Protein 5F2H (pdb70)

InterPro domains:
  IPR003140 Phospholipase/carboxylesterase/thioesterase [PF02230] (196-307)
  IPR029058 Alpha/Beta hydrolase fold [G3DSA:3.40.50.1820] (110-313)
  IPR029058 Alpha/Beta hydrolase fold [SSF53474] (123-305)
  IPR050565 Acyl-protein thioesterase 1-2/Carboxylesterase-like [PTHR10655] (192-296)
  IPR054527 BCE_2095-like, N-terminal domain [PF22316] (6-111)

Sequence (598 aa):
TYIQLLNETLHCYASKGSLEAYTYIEHAKGIVGNEAQIYNFKYALASAAGLEEEAHVKEAIIEKGFWYGNEYLISDDDLKPLHKFEEFHQVQLCKEREELAKKTERADVKYIDSKEKLFIAHGDQENIAIVEPYWKSVLDQDYTLALPQSSQIQFSDGFVWDDIQRGKEELKEHYVKFIENHRGESVIIGGFSAGARVALYTILHKDIDVDGFIFAPWLPEIDEWNELLEVLQDKNIKGYVVCGDQDEDCFECTQQFVQVLKDKNIEHEFKVVPNLKHDYPEDFDELLKEAIKYIEDTYIQLLNETLHCYASKGSLEAYTYIEHAKGIVGNEAQIYNFKYALASAAGLEEEAHVKEAIIEKGFWYGNEYLISDDDLKPLHKFEEFHQVQLCKEREELAKKTERADVKYIDSKKKEKLFIAHGDQENIAIVEPYWKSVLDQDYTLALPQSSQIQFSDGFVWDDIQRGKEELKEHYVKFIENHRGESVIIGGFSAGARVALYTILHKDIDVDGFIFAPWLPEIDEWNELLEVLQDKNIKGYVVCGDQDEDCFECTQQFVQVLKDKNIEHEFKVVPNLKHDYPEDFDELLKEAIKYIEDKS

Nearest PDB structures (foldseek):
  5f2h-assembly1_A  TM=1.003E+00  e=5.454E-55  Bacillus cereus ATCC 10987
  5f2h-assembly1_B  TM=9.636E-01  e=4.750E-53  Bacillus cereus ATCC 10987
  8u2l-assembly1_A  TM=5.659E-01  e=4.913E-05  Arabidopsis thaliana
  4jym-assembly2_B  TM=5.951E-01  e=4.862E-04  Arabidopsis thaliana
  5z9h-assembly1_A  TM=5.562E-01  e=5.469E-04  Arabidopsis thaliana

Organism: Bacillus cereus (strain ATCC 10987 / NRS 248) (NCBI:txid222523)

B-factor: mean 83.62, std 21.15, range [43.3, 179.03]

Solvent-accessible surface area: 29164 Å² total

Foldseek 3Di:
DVVVLVVVLVVCCVVPNLVVSLVSLVPVPPDDDDVLVSLCSNLLSCLQVPVQVVVVSCCSCVVVNDADDLCCLVPVPSCPSNVVDPVSVCSVSRVVVVVVPVVVDDDDDDDDDDFAAEEEEEAFFAACVVCCVLCVLCVVVVYDYDYDFDPADDDVRTHHCPPLVSLLVVVLVVQVVCCVPTVHDAYEYEYAASGVVSVVVNVLVVSHDHLEYEYLYQDPVLVVCLPSCLSLVVVAHEYEYEEEPAAPRRPVVSVVNVVSCVVSVHHYYYYYDYPDYRDADPCSSVVVVVRVVVRVD/DVVVLVVVLVVCCVVPNLVVSLVSLVPVPPDDDDVLVSLCSNLLSCLQVPVQVRVVSCCSCVVVNDADDLCCLVPVPSCPSNVVDPVSVCSVSRVVVVVVVVVVDDDDDDDDDDQDQAAEEEEEAFFAACVVCCVLCVLCVVVVYDYDYDFDPADDDVRTHHCPPLVSLLVVVLVVQCVVCVVRNHDAYEYEYAASGVVSVVVNVLVVSDDHLEYEYLYQDPCLVVCLVSCLSQVVNQHEYEYEEEPAAPRRPVVSVVNVVSCVVSVHHYYYYYDYPDYRDADPCSSVVVVVRVCVRPVVD

CATH classification: 3.40.50.1820

Radius of gyration: 36.09 Å; Cα contacts (8 Å, |Δi|>4): 1045; chains: 2; bounding box: 66×45×121 Å

Structure (mmCIF, N/CA/C/O backbone):
data_5F2H
#
_entry.id   5F2H
#
_cell.length_a   71.067
_cell.length_b   42.176
_cell.length_c   106.032
_cell.angle_alpha   90.00
_cell.angle_beta   92.45
_cell.angle_gamma   90.00
#
_symmetry.space_group_name_H-M   'P 1 21 1'
#
loop_
_entity.id
_entity.type
_entity.pdbx_description
1 polymer 'Uncharacterized protein'
2 non-polymer 2-AMINO-2-HYDROXYMETHYL-PROPANE-1,3-DIOL
3 water water
#
loop_
_atom_site.group_PDB
_atom_site.id
_atom_site.type_symbol
_atom_site.label_atom_id
_atom_site.label_alt_id
_atom_site.label_comp_id
_atom_site.label_asym_id
_atom_site.label_entity_id
_atom_site.label_seq_id
_atom_site.pdbx_PDB_ins_code
_atom_site.Cartn_x
_atom_site.Cartn_y
_atom_site.Cartn_z
_atom_site.occupancy
_atom_site.B_iso_or_equiv
_atom_site.auth_seq_id
_atom_site.auth_comp_id
_atom_site.auth_asym_id
_atom_site.auth_atom_id
_atom_site.pdbx_PDB_model_num
ATOM 9 N N . THR A 1 9 ? 48.393 16.385 85.559 1.00 68.74 6 THR A N 1
ATOM 10 C CA . THR A 1 9 ? 49.146 15.240 85.020 1.00 63.43 6 THR A CA 1
ATOM 11 C C . THR A 1 9 ? 50.111 14.663 86.033 1.00 59.24 6 THR A C 1
ATOM 12 O O . THR A 1 9 ? 50.342 15.227 87.110 1.00 56.73 6 THR A O 1
ATOM 16 N N . TYR A 1 10 ? 50.664 13.516 85.679 1.00 58.08 7 TYR A N 1
ATOM 17 C CA . TYR A 1 10 ? 51.648 12.842 86.516 1.00 59.42 7 TYR A CA 1
ATOM 18 C C . TYR A 1 10 ? 52.824 13.805 86.818 1.00 57.49 7 TYR A C 1
ATOM 19 O O . TYR A 1 10 ? 53.231 13.998 87.968 1.00 55.31 7 TYR A O 1
ATOM 28 N N . ILE A 1 11 ? 53.288 14.493 85.798 1.00 55.29 8 ILE A N 1
ATOM 29 C CA . ILE A 1 11 ? 54.400 15.408 85.979 1.00 60.18 8 ILE A CA 1
ATOM 30 C C . ILE A 1 11 ? 54.049 16.645 86.803 1.00 62.44 8 ILE A C 1
ATOM 31 O O . ILE A 1 11 ? 54.871 17.134 87.597 1.00 61.87 8 ILE A O 1
ATOM 36 N N . GLN A 1 12 ? 52.851 17.173 86.611 1.00 63.75 9 GLN A N 1
ATOM 37 C CA . GLN A 1 12 ? 52.446 18.339 87.386 1.00 64.79 9 GLN A CA 1
ATOM 38 C C . GLN A 1 12 ? 52.405 17.932 88.847 1.00 64.75 9 GLN A C 1
ATOM 39 O O . GLN A 1 12 ? 52.961 18.603 89.708 1.00 68.00 9 GLN A O 1
ATOM 45 N N . LEU A 1 13 ? 51.788 16.797 89.124 1.00 64.10 10 LEU A N 1
ATOM 46 C CA . LEU A 1 13 ? 51.723 16.338 90.486 1.00 63.36 10 LEU A CA 1
ATOM 47 C C . LEU A 1 13 ? 53.115 16.285 91.073 1.00 58.80 10 LEU A C 1
ATOM 48 O O . LEU A 1 13 ? 53.398 16.939 92.066 1.00 55.46 10 LEU A O 1
ATOM 53 N N . LEU A 1 14 ? 53.998 15.536 90.421 1.00 60.23 11 LEU A N 1
ATOM 54 C CA . LEU A 1 14 ? 55.391 15.392 90.911 1.00 57.85 11 LEU A CA 1
ATOM 55 C C . LEU A 1 14 ? 56.128 16.719 91.082 1.00 57.50 11 LEU A C 1
ATOM 56 O O . LEU A 1 14 ? 56.779 16.934 92.118 1.00 55.56 11 LEU A O 1
ATOM 61 N N . ASN A 1 15 ? 55.972 17.633 90.130 1.00 57.38 12 ASN A N 1
ATOM 62 C CA . ASN A 1 15 ? 56.669 18.932 90.255 1.00 61.07 12 ASN A CA 1
ATOM 63 C C . ASN A 1 15 ? 56.149 19.794 91.392 1.00 66.30 12 ASN A C 1
ATOM 64 O O . ASN A 1 15 ? 56.926 20.299 92.197 1.00 71.93 12 ASN A O 1
ATOM 69 N N . GLU A 1 16 ? 54.835 19.941 91.477 1.00 70.34 13 GLU A N 1
ATOM 70 C CA . GLU A 1 16 ? 54.258 20.748 92.521 1.00 72.47 13 GLU A CA 1
ATOM 71 C C . GLU A 1 16 ? 54.525 20.118 93.897 1.00 70.01 13 GLU A C 1
ATOM 72 O O . GLU A 1 16 ? 54.792 20.825 94.876 1.00 71.72 13 GLU A O 1
ATOM 78 N N . THR A 1 17 ? 54.549 18.793 93.973 1.00 63.85 14 THR A N 1
ATOM 79 C CA . THR A 1 17 ? 54.805 18.168 95.251 1.00 61.53 14 THR A CA 1
ATOM 80 C C . THR A 1 17 ? 56.206 18.605 95.692 1.00 64.72 14 THR A C 1
ATOM 81 O O . THR A 1 17 ? 56.368 19.072 96.818 1.00 64.77 14 THR A O 1
ATOM 85 N N . LEU A 1 18 ? 57.215 18.428 94.822 1.00 65.61 15 LEU A N 1
ATOM 86 C CA . LEU A 1 18 ? 58.599 18.848 95.136 1.00 64.11 15 LEU A CA 1
ATOM 87 C C . LEU A 1 18 ? 58.599 20.327 95.513 1.00 66.52 15 LEU A C 1
ATOM 88 O O . LEU A 1 18 ? 59.076 20.695 96.572 1.00 67.77 15 LEU A O 1
ATOM 93 N N . HIS A 1 19 ? 58.046 21.175 94.664 1.00 69.53 16 HIS A N 1
ATOM 94 C CA . HIS A 1 19 ? 57.994 22.594 94.977 1.00 78.70 16 HIS A CA 1
ATOM 95 C C . HIS A 1 19 ? 57.576 22.777 96.429 1.00 81.96 16 HIS A C 1
ATOM 96 O O . HIS A 1 19 ? 58.265 23.426 97.203 1.00 86.18 16 HIS A O 1
ATOM 103 N N . CYS A 1 20 ? 56.464 22.150 96.796 1.00 83.85 17 CYS A N 1
ATOM 104 C CA . CYS A 1 20 ? 55.920 22.236 98.145 1.00 84.65 17 CYS A CA 1
ATOM 105 C C . CYS A 1 20 ? 56.908 21.747 99.230 1.00 84.86 17 CYS A C 1
ATOM 106 O O . CYS A 1 20 ? 56.866 22.209 100.368 1.00 87.58 17 CYS A O 1
ATOM 109 N N . TYR A 1 21 ? 57.789 20.820 98.882 1.00 84.21 18 TYR A N 1
ATOM 110 C CA . TYR A 1 21 ? 58.781 20.305 99.826 1.00 90.61 18 TYR A CA 1
ATOM 111 C C . TYR A 1 21 ? 59.734 21.432 100.187 1.00 93.74 18 TYR A C 1
ATOM 112 O O . TYR A 1 21 ? 60.074 21.622 101.354 1.00 95.00 18 TYR A O 1
ATOM 121 N N . ALA A 1 22 ? 60.174 22.167 99.169 1.00 94.29 19 ALA A N 1
ATOM 122 C CA . ALA A 1 22 ? 61.085 23.290 99.362 1.00 96.08 19 ALA A CA 1
ATOM 123 C C . ALA A 1 22 ? 60.353 24.472 99.990 1.00 96.80 19 ALA A C 1
ATOM 124 O O . ALA A 1 22 ? 60.835 25.057 100.959 1.00 100.73 19 ALA A O 1
ATOM 126 N N . SER A 1 23 ? 59.191 24.813 99.429 1.00 95.64 20 SER A N 1
ATOM 127 C CA . SER A 1 23 ? 58.371 25.929 99.909 1.00 96.03 20 SER A CA 1
ATOM 128 C C . SER A 1 23 ? 57.986 25.732 101.365 1.00 95.57 20 SER A C 1
ATOM 129 O O . SER A 1 23 ? 58.356 26.519 102.223 1.00 94.50 20 SER A O 1
ATOM 132 N N . LYS A 1 24 ? 57.270 24.649 101.631 1.00 98.86 21 LYS A N 1
ATOM 133 C CA . LYS A 1 24 ? 56.817 24.316 102.971 1.00 102.02 21 LYS A CA 1
ATOM 134 C C . LYS A 1 24 ? 57.631 23.111 103.429 1.00 98.15 21 LYS A C 1
ATOM 135 O O . LYS A 1 24 ? 58.637 22.781 102.811 1.00 101.09 21 LYS A O 1
ATOM 141 N N . GLY A 1 25 ? 57.236 22.462 104.515 1.00 95.61 22 GLY A N 1
ATOM 142 C CA . GLY A 1 25 ? 57.996 21.303 104.993 1.00 88.97 22 GLY A CA 1
ATOM 143 C C . GLY A 1 25 ? 57.718 20.001 104.262 1.00 80.85 22 GLY A C 1
ATOM 144 O O . GLY A 1 25 ? 56.990 19.963 103.269 1.00 72.68 22 GLY A O 1
ATOM 145 N N . SER A 1 26 ? 58.337 18.930 104.751 1.00 78.94 23 SER A N 1
ATOM 146 C CA . SER A 1 26 ? 58.134 17.604 104.179 1.00 76.38 23 SER A CA 1
ATOM 147 C C . SER A 1 26 ? 56.720 17.109 104.608 1.00 77.35 23 SER A C 1
ATOM 148 O O . SER A 1 26 ? 56.126 16.244 103.975 1.00 71.30 23 SER A O 1
ATOM 151 N N . LEU A 1 27 ? 56.185 17.686 105.681 1.00 82.35 24 LEU A N 1
ATOM 152 C CA . LEU A 1 27 ? 54.858 17.331 106.174 1.00 85.42 24 LEU A CA 1
ATOM 153 C C . LEU A 1 27 ? 53.772 17.863 105.240 1.00 89.25 24 LEU A C 1
ATOM 154 O O . LEU A 1 27 ? 52.836 17.144 104.869 1.00 89.85 24 LEU A O 1
ATOM 159 N N . GLU A 1 28 ? 53.923 19.122 104.846 1.00 91.44 25 GLU A N 1
ATOM 160 C CA . GLU A 1 28 ? 52.957 19.773 103.973 1.00 92.02 25 GLU A CA 1
ATOM 161 C C . GLU A 1 28 ? 52.967 19.136 102.605 1.00 88.08 25 GLU A C 1
ATOM 162 O O . GLU A 1 28 ? 51.904 18.922 102.003 1.00 87.28 25 GLU A O 1
ATOM 168 N N . ALA A 1 29 ? 54.170 18.822 102.127 1.00 80.34 26 ALA A N 1
ATOM 169 C CA . ALA A 1 29 ? 54.333 18.208 100.818 1.00 75.54 26 ALA A CA 1
ATOM 170 C C . ALA A 1 29 ? 53.686 16.831 100.814 1.00 73.69 26 ALA A C 1
ATOM 171 O O . ALA A 1 29 ? 53.125 16.411 99.806 1.00 73.04 26 ALA A O 1
ATOM 173 N N . TYR A 1 30 ? 53.784 16.128 101.942 1.00 75.86 27 TYR A N 1
ATOM 174 C CA . TYR A 1 30 ? 53.181 14.799 102.092 1.00 73.52 27 TYR A CA 1
ATOM 175 C C . TYR A 1 30 ? 51.679 14.993 102.024 1.00 77.10 27 TYR A C 1
ATOM 176 O O . TYR A 1 30 ? 50.963 14.284 101.309 1.00 79.21 27 TYR A O 1
ATOM 185 N N . THR A 1 31 ? 51.203 15.967 102.787 1.00 77.87 28 THR A N 1
ATOM 186 C CA . THR A 1 31 ? 49.797 16.282 102.791 1.00 78.68 28 THR A CA 1
ATOM 187 C C . THR A 1 31 ? 49.345 16.656 101.378 1.00 78.87 28 THR A C 1
ATOM 188 O O . THR A 1 31 ? 48.245 16.289 100.960 1.00 86.42 28 THR A O 1
ATOM 192 N N . TYR A 1 32 ? 50.189 17.364 100.635 1.00 73.58 29 TYR A N 1
ATOM 193 C CA . TYR A 1 32 ? 49.815 17.769 99.287 1.00 72.40 29 TYR A CA 1
ATOM 194 C C . TYR A 1 32 ? 49.576 16.588 98.360 1.00 70.33 29 TYR A C 1
ATOM 195 O O . TYR A 1 32 ? 48.506 16.465 97.751 1.00 67.98 29 TYR A O 1
ATOM 204 N N . ILE A 1 33 ? 50.588 15.736 98.239 1.00 67.42 30 ILE A N 1
ATOM 205 C CA . ILE A 1 33 ? 50.503 14.586 97.349 1.00 66.32 30 ILE A CA 1
ATOM 206 C C . ILE A 1 33 ? 49.381 13.638 97.746 1.00 67.84 30 ILE A C 1
ATOM 207 O O . ILE A 1 33 ? 48.797 12.995 96.879 1.00 62.68 30 ILE A O 1
ATOM 220 N N . GLU A 1 35 ? 46.345 14.307 98.882 1.00 80.43 32 GLU A N 1
ATOM 221 C CA . GLU A 1 35 ? 45.091 14.747 98.256 1.00 90.11 32 GLU A CA 1
ATOM 222 C C . GLU A 1 35 ? 45.100 14.900 96.725 1.00 87.76 32 GLU A C 1
ATOM 223 O O . GLU A 1 35 ? 44.062 14.748 96.100 1.00 96.10 32 GLU A O 1
ATOM 229 N N . HIS A 1 36 ? 46.241 15.162 96.100 1.00 84.53 33 HIS A N 1
ATOM 230 C CA . HIS A 1 36 ? 46.248 15.322 94.651 1.00 79.70 33 HIS A CA 1
ATOM 231 C C . HIS A 1 36 ? 46.636 14.088 93.852 1.00 76.98 33 HIS A C 1
ATOM 232 O O . HIS A 1 36 ? 46.342 14.020 92.675 1.00 83.47 33 HIS A O 1
ATOM 239 N N . ALA A 1 37 ? 47.226 13.087 94.488 1.00 75.07 34 ALA A N 1
ATOM 240 C CA . ALA A 1 37 ? 47.633 11.876 93.774 1.00 74.71 34 ALA A CA 1
ATOM 241 C C . ALA A 1 37 ? 46.485 11.041 93.274 1.00 74.71 34 ALA A C 1
ATOM 242 O O . ALA A 1 37 ? 46.581 10.417 92.224 1.00 70.91 34 ALA A O 1
ATOM 244 N N . LYS A 1 38 ? 45.404 11.030 94.040 1.00 83.35 35 LYS A N 1
ATOM 245 C CA . LYS A 1 38 ? 44.211 10.242 93.706 1.00 84.99 35 LYS A CA 1
ATOM 246 C C . LYS A 1 38 ? 43.646 10.484 92.316 1.00 79.29 35 LYS A C 1
ATOM 247 O O . LYS A 1 38 ? 43.281 11.600 91.959 1.00 75.44 35 LYS A O 1
ATOM 253 N N . GLY A 1 39 ? 43.675 9.420 91.517 1.00 77.52 36 GLY A N 1
ATOM 254 C CA . GLY A 1 39 ? 43.166 9.444 90.158 1.00 81.30 36 GLY A CA 1
ATOM 255 C C . GLY A 1 39 ? 44.206 9.589 89.077 1.00 83.20 36 GLY A C 1
ATOM 256 O O . GLY A 1 39 ? 43.999 9.153 87.944 1.00 87.12 36 GLY A O 1
ATOM 257 N N . ILE A 1 40 ? 45.335 10.188 89.424 1.00 85.44 37 ILE A N 1
ATOM 258 C CA . ILE A 1 40 ? 46.412 10.412 88.466 1.00 83.29 37 ILE A CA 1
ATOM 259 C C . ILE A 1 40 ? 47.095 9.144 87.981 1.00 81.54 37 ILE A C 1
ATOM 260 O O . ILE A 1 40 ? 47.642 8.359 88.772 1.00 79.16 37 ILE A O 1
ATOM 265 N N . VAL A 1 41 ? 47.059 8.986 86.658 1.00 83.46 38 VAL A N 1
ATOM 266 C CA . VAL A 1 41 ? 47.661 7.853 85.972 1.00 85.64 38 VAL A CA 1
ATOM 267 C C . VAL A 1 41 ? 49.166 8.127 85.841 1.00 89.44 38 VAL A C 1
ATOM 268 O O . VAL A 1 41 ? 49.587 9.287 85.784 1.00 93.70 38 VAL A O 1
ATOM 272 N N . GLY A 1 42 ? 49.976 7.071 85.814 1.00 88.50 39 GLY A N 1
ATOM 273 C CA . GLY A 1 42 ? 51.417 7.219 85.685 1.00 83.09 39 GLY A CA 1
ATOM 274 C C . GLY A 1 42 ? 52.086 6.441 86.787 1.00 83.60 39 GLY A C 1
ATOM 275 O O . GLY A 1 42 ? 51.550 6.299 87.889 1.00 85.67 39 GLY A O 1
ATOM 276 N N . ASN A 1 43 ? 53.278 5.959 86.480 1.00 81.34 40 ASN A N 1
ATOM 277 C CA . ASN A 1 43 ? 54.084 5.159 87.398 1.00 78.87 40 ASN A CA 1
ATOM 278 C C . ASN A 1 43 ? 53.740 5.251 88.906 1.00 76.02 40 ASN A C 1
ATOM 279 O O . ASN A 1 43 ? 54.135 6.186 89.603 1.00 73.14 40 ASN A O 1
ATOM 284 N N . GLU A 1 44 ? 53.009 4.254 89.401 1.00 74.09 41 GLU A N 1
ATOM 285 C CA . GLU A 1 44 ? 52.622 4.225 90.804 1.00 75.35 41 GLU A CA 1
ATOM 286 C C . GLU A 1 44 ? 53.807 4.059 91.725 1.00 67.73 41 GLU A C 1
ATOM 287 O O . GLU A 1 44 ? 53.878 4.678 92.780 1.00 64.66 41 GLU A O 1
ATOM 293 N N . ALA A 1 45 ? 54.739 3.209 91.323 1.00 67.68 42 ALA A N 1
ATOM 294 C CA . ALA A 1 45 ? 55.944 2.963 92.110 1.00 62.31 42 ALA A CA 1
ATOM 295 C C . ALA A 1 45 ? 56.566 4.290 92.511 1.00 53.82 42 ALA A C 1
ATOM 296 O O . ALA A 1 45 ? 56.836 4.532 93.674 1.00 49.51 42 ALA A O 1
ATOM 298 N N . GLN A 1 46 ? 56.729 5.163 91.537 1.00 53.24 43 GLN A N 1
ATOM 299 C CA . GLN A 1 46 ? 57.307 6.489 91.747 1.00 56.43 43 GLN A CA 1
ATOM 300 C C . GLN A 1 46 ? 56.425 7.312 92.681 1.00 59.54 43 GLN A C 1
ATOM 301 O O . GLN A 1 46 ? 56.943 8.085 93.501 1.00 60.90 43 GLN A O 1
ATOM 307 N N . ILE A 1 47 ? 55.103 7.178 92.534 1.00 57.00 44 ILE A N 1
ATOM 308 C CA . ILE A 1 47 ? 54.172 7.889 93.404 1.00 60.09 44 ILE A CA 1
ATOM 309 C C . ILE A 1 47 ? 54.297 7.376 94.848 1.00 60.40 44 ILE A C 1
ATOM 310 O O . ILE A 1 47 ? 54.287 8.172 95.793 1.00 60.15 44 ILE A O 1
ATOM 315 N N . TYR A 1 48 ? 54.390 6.062 95.025 1.00 61.13 45 TYR A N 1
ATOM 316 C CA . TYR A 1 48 ? 54.543 5.514 96.371 1.00 65.47 45 TYR A CA 1
ATOM 317 C C . TYR A 1 48 ? 55.853 5.913 96.998 1.00 63.67 45 TYR A C 1
ATOM 318 O O . TYR A 1 48 ? 55.885 6.216 98.186 1.00 64.21 45 TYR A O 1
ATOM 327 N N . ASN A 1 49 ? 56.931 5.901 96.215 1.00 61.00 46 ASN A N 1
ATOM 328 C CA . ASN A 1 49 ? 58.228 6.297 96.742 1.00 62.06 46 ASN A CA 1
ATOM 329 C C . ASN A 1 49 ? 58.065 7.693 97.320 1.00 61.33 46 ASN A C 1
ATOM 330 O O . ASN A 1 49 ? 58.356 7.914 98.490 1.00 61.08 46 ASN A O 1
ATOM 335 N N . PHE A 1 50 ? 57.554 8.629 96.524 1.00 61.00 47 PHE A N 1
ATOM 336 C CA . PHE A 1 50 ? 57.331 9.981 97.040 1.00 63.27 47 PHE A CA 1
ATOM 337 C C . PHE A 1 50 ? 56.542 9.985 98.344 1.00 66.63 47 PHE A C 1
ATOM 338 O O . PHE A 1 50 ? 56.943 10.653 99.305 1.00 67.72 47 PHE A O 1
ATOM 346 N N . LYS A 1 51 ? 55.442 9.227 98.395 1.00 68.76 48 LYS A N 1
ATOM 347 C CA . LYS A 1 51 ? 54.617 9.201 99.599 1.00 68.43 48 LYS A CA 1
ATOM 348 C C . LYS A 1 51 ? 55.325 8.756 100.854 1.00 68.73 48 LYS A C 1
ATOM 349 O O . LYS A 1 51 ? 55.372 9.504 101.823 1.00 69.38 48 LYS A O 1
ATOM 355 N N . TYR A 1 52 ? 55.904 7.565 100.849 1.00 69.80 49 TYR A N 1
ATOM 356 C CA . TYR A 1 52 ? 56.568 7.100 102.058 1.00 72.47 49 TYR A CA 1
ATOM 357 C C . TYR A 1 52 ? 57.840 7.864 102.390 1.00 70.86 49 TYR A C 1
ATOM 358 O O . TYR A 1 52 ? 58.183 7.999 103.560 1.00 75.92 49 TYR A O 1
ATOM 367 N N . ALA A 1 53 ? 58.546 8.356 101.382 1.00 68.25 50 ALA A N 1
ATOM 368 C CA . ALA A 1 53 ? 59.762 9.123 101.638 1.00 64.10 50 ALA A CA 1
ATOM 369 C C . ALA A 1 53 ? 59.360 10.397 102.380 1.00 62.54 50 ALA A C 1
ATOM 370 O O . ALA A 1 53 ? 59.947 10.755 103.402 1.00 59.37 50 ALA A O 1
ATOM 372 N N . LEU A 1 54 ? 58.327 11.071 101.889 1.00 63.94 51 LEU A N 1
ATOM 373 C CA . LEU A 1 54 ? 57.863 12.291 102.565 1.00 67.95 51 LEU A CA 1
ATOM 374 C C . LEU A 1 54 ? 57.325 11.980 103.976 1.00 68.49 51 LEU A C 1
ATOM 375 O O . LEU A 1 54 ? 57.574 12.744 104.927 1.00 67.93 51 LEU A O 1
ATOM 380 N N . ALA A 1 55 ? 56.643 10.841 104.116 1.00 65.98 52 ALA A N 1
ATOM 381 C CA . ALA A 1 55 ? 56.091 10.433 105.405 1.00 69.48 52 ALA A CA 1
ATOM 382 C C . ALA A 1 55 ? 57.200 10.272 106.408 1.00 68.74 52 ALA A C 1
ATOM 383 O O . ALA A 1 55 ? 57.188 10.900 107.470 1.00 68.78 52 ALA A O 1
ATOM 385 N N . SER A 1 56 ? 58.177 9.447 106.039 1.00 68.20 53 SER A N 1
ATOM 386 C CA . SER A 1 56 ? 59.311 9.182 106.894 1.00 66.59 53 SER A CA 1
ATOM 387 C C . SER A 1 56 ? 60.055 10.460 107.217 1.00 65.53 53 SER A C 1
ATOM 388 O O . SER A 1 56 ? 60.389 10.696 108.369 1.00 64.84 53 SER A O 1
ATOM 391 N N . ALA A 1 57 ? 60.309 11.287 106.205 1.00 65.93 54 ALA A N 1
ATOM 392 C CA . ALA A 1 57 ? 61.040 12.539 106.412 1.00 67.00 54 ALA A CA 1
ATOM 393 C C . ALA A 1 57 ? 60.318 13.395 107.412 1.00 71.46 54 ALA A C 1
ATOM 394 O O . ALA A 1 57 ? 60.920 13.855 108.374 1.00 73.89 54 ALA A O 1
ATOM 396 N N . ALA A 1 58 ? 59.008 13.573 107.207 1.00 76.10 55 ALA A N 1
ATOM 397 C CA . ALA A 1 58 ? 58.173 14.393 108.100 1.00 76.54 55 ALA A CA 1
ATOM 398 C C . ALA A 1 58 ? 58.122 13.903 109.545 1.00 76.83 55 ALA A C 1
ATOM 399 O O . ALA A 1 58 ? 57.896 14.691 110.450 1.00 81.60 55 ALA A O 1
ATOM 401 N N . GLY A 1 59 ? 58.316 12.609 109.761 1.00 76.11 56 GLY A N 1
ATOM 402 C CA . GLY A 1 59 ? 58.287 12.044 111.103 1.00 77.73 56 GLY A CA 1
ATOM 403 C C . GLY A 1 59 ? 57.118 11.099 111.305 1.00 81.53 56 GLY A C 1
ATOM 404 O O . GLY A 1 59 ? 56.887 10.619 112.419 1.00 83.80 56 GLY A O 1
ATOM 405 N N . LEU A 1 60 ? 56.380 10.832 110.230 1.00 81.20 57 LEU A N 1
ATOM 406 C CA . LEU A 1 60 ? 55.232 9.932 110.267 1.00 82.71 57 LEU A CA 1
ATOM 407 C C . LEU A 1 60 ? 55.761 8.579 109.876 1.00 80.20 57 LEU A C 1
ATOM 408 O O . LEU A 1 60 ? 55.458 8.053 108.809 1.00 78.61 57 LEU A O 1
ATOM 413 N N . GLU A 1 61 ? 56.528 8.016 110.789 1.00 82.30 58 GLU A N 1
ATOM 414 C CA . GLU A 1 61 ? 57.169 6.731 110.612 1.00 85.21 58 GLU A CA 1
ATOM 415 C C . GLU A 1 61 ? 56.193 5.588 110.367 1.00 84.71 58 GLU A C 1
ATOM 416 O O . GLU A 1 61 ? 56.381 4.782 109.455 1.00 81.80 58 GLU A O 1
ATOM 422 N N . GLU A 1 62 ? 55.142 5.531 111.176 1.00 85.07 59 GLU A N 1
ATOM 423 C CA . GLU A 1 62 ? 54.145 4.477 111.061 1.00 85.83 59 GLU A CA 1
ATOM 424 C C . GLU A 1 62 ? 53.405 4.540 109.726 1.00 81.92 59 GLU A C 1
ATOM 425 O O . GLU A 1 62 ? 53.248 3.525 109.039 1.00 76.93 59 GLU A O 1
ATOM 431 N N . GLU A 1 63 ? 52.983 5.737 109.337 1.00 82.49 60 GLU A N 1
ATOM 432 C CA . GLU A 1 63 ? 52.290 5.901 108.066 1.00 84.00 60 GLU A CA 1
ATOM 433 C C . GLU A 1 63 ? 53.228 5.383 106.976 1.00 77.38 60 GLU A C 1
ATOM 434 O O . GLU A 1 63 ? 52.845 4.513 106.207 1.00 75.97 60 GLU A O 1
ATOM 440 N N . ALA A 1 64 ? 54.467 5.877 106.956 1.00 74.41 61 ALA A N 1
ATOM 441 C CA . ALA A 1 64 ? 55.483 5.449 105.970 1.00 70.84 61 ALA A CA 1
ATOM 442 C C . ALA A 1 64 ? 55.590 3.924 105.849 1.00 70.07 61 ALA A C 1
ATOM 443 O O . ALA A 1 64 ? 55.613 3.399 104.746 1.00 69.37 61 ALA A O 1
ATOM 453 N N . HIS A 1 66 ? 53.390 1.434 106.352 1.00 77.93 63 HIS A N 1
ATOM 454 C CA . HIS A 1 66 ? 52.298 0.814 105.584 1.00 78.49 63 HIS A CA 1
ATOM 455 C C . HIS A 1 66 ? 52.335 1.220 104.115 1.00 77.05 63 HIS A C 1
ATOM 456 O O . HIS A 1 66 ? 51.858 0.496 103.238 1.00 75.72 63 HIS A O 1
ATOM 463 N N . VAL A 1 67 ? 52.797 2.436 103.867 1.00 77.29 64 VAL A N 1
ATOM 464 C CA . VAL A 1 67 ? 52.864 2.949 102.514 1.00 75.75 64 VAL A CA 1
ATOM 465 C C . VAL A 1 67 ? 53.844 2.064 101.806 1.00 72.74 64 VAL A C 1
ATOM 466 O O . VAL A 1 67 ? 53.536 1.493 100.764 1.00 71.20 64 VAL A O 1
ATOM 478 N N . LYS A 1 69 ? 54.969 -0.953 102.789 1.00 69.05 66 LYS A N 1
ATOM 479 C CA . LYS A 1 69 ? 54.402 -2.315 102.695 1.00 72.55 66 LYS A CA 1
ATOM 480 C C . LYS A 1 69 ? 53.497 -2.495 101.505 1.00 74.09 66 LYS A C 1
ATOM 481 O O . LYS A 1 69 ? 53.654 -3.431 100.735 1.00 75.37 66 LYS A O 1
ATOM 487 N N . GLU A 1 70 ? 52.531 -1.607 101.359 1.00 77.22 67 GLU A N 1
ATOM 488 C CA . GLU A 1 70 ? 51.616 -1.714 100.248 1.00 84.67 67 GLU A CA 1
ATOM 489 C C . GLU A 1 70 ? 52.386 -1.808 98.931 1.00 80.93 67 GLU A C 1
ATOM 490 O O . GLU A 1 70 ? 52.344 -2.837 98.245 1.00 77.68 67 GLU A O 1
ATOM 496 N N . ALA A 1 71 ? 53.120 -0.741 98.619 1.00 78.23 68 ALA A N 1
ATOM 497 C CA . ALA A 1 71 ? 53.937 -0.645 97.407 1.00 75.92 68 ALA A CA 1
ATOM 498 C C . ALA A 1 71 ? 54.742 -1.896 97.091 1.00 73.82 68 ALA A C 1
ATOM 499 O O . ALA A 1 71 ? 54.664 -2.448 95.992 1.00 70.60 68 ALA A O 1
ATOM 501 N N . ILE A 1 72 ? 55.507 -2.342 98.077 1.00 71.51 69 ILE A N 1
ATOM 502 C CA . ILE A 1 72 ? 56.364 -3.500 97.911 1.00 75.31 69 ILE A CA 1
ATOM 503 C C . ILE A 1 72 ? 55.680 -4.845 98.118 1.00 77.36 69 ILE A C 1
ATOM 504 O O . ILE A 1 72 ? 55.891 -5.764 97.340 1.00 78.69 69 ILE A O 1
ATOM 509 N N . ILE A 1 73 ? 54.884 -4.971 99.165 1.00 78.94 70 ILE A N 1
ATOM 510 C CA . ILE A 1 73 ? 54.212 -6.232 99.431 1.00 84.72 70 ILE A CA 1
ATOM 511 C C . ILE A 1 73 ? 53.028 -6.449 98.509 1.00 85.30 70 ILE A C 1
ATOM 512 O O . ILE A 1 73 ? 53.083 -7.264 97.594 1.00 82.70 70 ILE A O 1
ATOM 517 N N . GLU A 1 74 ? 51.992 -5.644 98.720 1.00 86.74 71 GLU A N 1
ATOM 518 C CA . GLU A 1 74 ? 50.746 -5.733 97.965 1.00 85.66 71 GLU A CA 1
ATOM 519 C C . GLU A 1 74 ? 50.879 -5.493 96.459 1.00 83.90 71 GLU A C 1
ATOM 520 O O . GLU A 1 74 ? 50.381 -6.283 95.662 1.00 81.59 71 GLU A O 1
ATOM 526 N N . LYS A 1 75 ? 51.563 -4.425 96.055 1.00 84.32 72 LYS A N 1
ATOM 527 C CA . LYS A 1 75 ? 51.721 -4.148 94.623 1.00 81.62 72 LYS A CA 1
ATOM 528 C C . LYS A 1 75 ? 52.968 -4.733 93.967 1.00 75.93 72 LYS A C 1
ATOM 529 O O . LYS A 1 75 ? 53.106 -4.693 92.744 1.00 71.61 72 LYS A O 1
ATOM 535 N N . GLY A 1 76 ? 53.853 -5.300 94.775 1.00 74.58 73 GLY A N 1
ATOM 536 C CA . GLY A 1 76 ? 55.060 -5.928 94.262 1.00 75.87 73 GLY A CA 1
ATOM 537 C C . GLY A 1 76 ? 56.110 -5.089 93.551 1.00 74.09 73 GLY A C 1
ATOM 538 O O . GLY A 1 76 ? 56.815 -5.608 92.687 1.00 74.42 73 GLY A O 1
ATOM 539 N N . PHE A 1 77 ? 56.250 -3.810 93.892 1.00 73.02 74 PHE A N 1
ATOM 540 C CA . PHE A 1 77 ? 57.260 -2.992 93.219 1.00 71.93 74 PHE A CA 1
ATOM 541 C C . PHE A 1 77 ? 58.570 -3.126 93.975 1.00 69.42 74 PHE A C 1
ATOM 542 O O . PHE A 1 77 ? 58.601 -3.708 95.050 1.00 72.04 74 PHE A O 1
ATOM 550 N N . TRP A 1 78 ? 59.644 -2.570 93.425 1.00 66.09 75 TRP A N 1
ATOM 551 C CA . TRP A 1 78 ? 60.951 -2.608 94.090 1.00 65.88 75 TRP A CA 1
ATOM 552 C C . TRP A 1 78 ? 61.699 -1.310 93.792 1.00 65.73 75 TRP A C 1
ATOM 553 O O . TRP A 1 78 ? 61.429 -0.646 92.791 1.00 63.43 75 TRP A O 1
ATOM 564 N N . TYR A 1 79 ? 62.666 -0.981 94.645 1.00 66.79 76 TYR A N 1
ATOM 565 C CA . TYR A 1 79 ? 63.482 0.222 94.488 1.00 65.48 76 TYR A CA 1
ATOM 566 C C . TYR A 1 79 ? 64.965 -0.106 94.701 1.00 67.84 76 TYR A C 1
ATOM 567 O O . TYR A 1 79 ? 65.300 -1.138 95.279 1.00 72.68 76 TYR A O 1
ATOM 576 N N . GLY A 1 80 ? 65.841 0.782 94.230 1.00 67.73 77 GLY A N 1
ATOM 577 C CA . GLY A 1 80 ? 67.294 0.609 94.350 1.00 66.44 77 GLY A CA 1
ATOM 578 C C . GLY A 1 80 ? 67.777 0.273 95.750 1.00 67.04 77 GLY A C 1
ATOM 579 O O . GLY A 1 80 ? 67.336 0.858 96.742 1.00 63.09 77 GLY A O 1
ATOM 580 N N . ASN A 1 81 ? 68.718 -0.659 95.829 1.00 67.96 78 ASN A N 1
ATOM 581 C CA . ASN A 1 81 ? 69.244 -1.074 97.105 1.00 67.22 78 ASN A CA 1
ATOM 582 C C . ASN A 1 81 ? 69.982 0.077 97.734 1.00 67.30 78 ASN A C 1
ATOM 583 O O . ASN A 1 81 ? 69.745 0.400 98.895 1.00 68.67 78 ASN A O 1
ATOM 588 N N . GLU A 1 82 ? 70.878 0.694 96.964 1.00 67.76 79 GLU A N 1
ATOM 589 C CA . GLU A 1 82 ? 71.669 1.808 97.475 1.00 71.67 79 GLU A CA 1
ATOM 590 C C . GLU A 1 82 ? 70.741 2.913 97.970 1.00 69.53 79 GLU A C 1
ATOM 591 O O . GLU A 1 82 ? 70.905 3.427 99.077 1.00 71.08 79 GLU A O 1
ATOM 597 N N . TYR A 1 83 ? 69.771 3.293 97.154 1.00 63.17 80 TYR A N 1
ATOM 598 C CA . TYR A 1 83 ? 68.832 4.292 97.593 1.00 61.74 80 TYR A CA 1
ATOM 599 C C . TYR A 1 83 ? 68.221 3.880 98.923 1.00 62.95 80 TYR A C 1
ATOM 600 O O . TYR A 1 83 ? 68.301 4.618 99.916 1.00 60.28 80 TYR A O 1
ATOM 609 N N . LEU A 1 84 ? 67.613 2.693 98.940 1.00 63.09 81 LEU A N 1
ATOM 610 C CA . LEU A 1 84 ? 66.990 2.187 100.151 1.00 66.05 81 LEU A CA 1
ATOM 611 C C . LEU A 1 84 ? 67.845 2.296 101.400 1.00 70.19 81 LEU A C 1
ATOM 612 O O . LEU A 1 84 ? 67.412 2.912 102.391 1.00 73.00 81 LEU A O 1
ATOM 617 N N . ILE A 1 85 ? 69.055 1.738 101.357 1.00 70.40 82 ILE A N 1
ATOM 618 C CA . ILE A 1 85 ? 69.915 1.790 102.537 1.00 73.17 82 ILE A CA 1
ATOM 619 C C . ILE A 1 85 ? 70.726 3.076 102.687 1.00 75.04 82 ILE A C 1
ATOM 620 O O . ILE A 1 85 ? 71.538 3.167 103.598 1.00 77.15 82 ILE A O 1
ATOM 625 N N . SER A 1 86 ? 70.509 4.077 101.832 1.00 77.60 83 SER A N 1
ATOM 626 C CA . SER A 1 86 ? 71.267 5.337 101.944 1.00 81.27 83 SER A CA 1
ATOM 627 C C . SER A 1 86 ? 70.465 6.630 101.924 1.00 78.31 83 SER A C 1
ATOM 628 O O . SER A 1 86 ? 71.017 7.670 102.261 1.00 70.85 83 SER A O 1
ATOM 631 N N . ASP A 1 87 ? 69.194 6.592 101.522 1.00 77.76 84 ASP A N 1
ATOM 632 C CA . ASP A 1 87 ? 68.427 7.827 101.486 1.00 77.92 84 ASP A CA 1
ATOM 633 C C . ASP A 1 87 ? 68.273 8.257 102.939 1.00 79.79 84 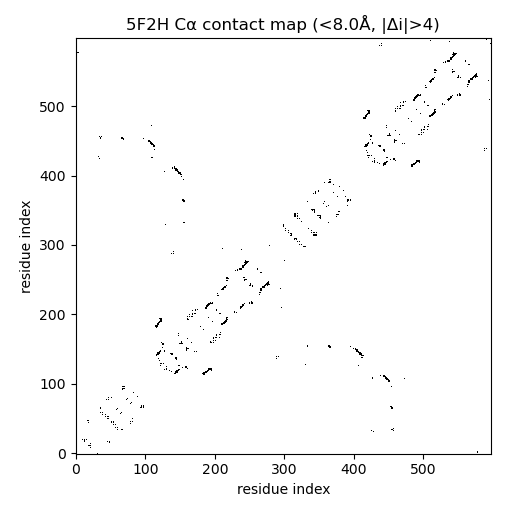ASP A C 1
ATOM 634 O O . ASP A 1 87 ? 67.891 7.458 103.785 1.00 84.88 84 ASP A O 1
ATOM 639 N N . ASP A 1 88 ? 68.628 9.502 103.225 1.00 78.68 85 ASP A N 1
ATOM 640 C CA . ASP A 1 88 ? 68.542 10.045 104.570 1.00 78.65 85 ASP A CA 1
ATOM 641 C C . ASP A 1 88 ? 67.106 10.104 105.070 1.00 81.57 85 ASP A C 1
ATOM 642 O O . ASP A 1 88 ? 66.835 9.780 106.224 1.00 82.09 85 ASP A O 1
ATOM 647 N N . ASP A 1 89 ? 66.180 10.482 104.195 1.00 81.97 86 ASP A N 1
ATOM 648 C CA . ASP A 1 89 ? 64.772 10.580 104.577 1.00 87.78 86 ASP A CA 1
ATOM 649 C C . ASP A 1 89 ? 64.177 9.271 105.102 1.00 90.47 86 ASP A C 1
ATOM 650 O O . ASP A 1 89 ? 63.154 9.286 105.798 1.00 88.56 86 ASP A O 1
ATOM 655 N N . LEU A 1 90 ? 64.834 8.156 104.796 1.00 89.43 87 LEU A N 1
ATOM 656 C CA . LEU A 1 90 ? 64.376 6.838 105.222 1.00 90.35 87 LEU A CA 1
ATOM 657 C C . LEU A 1 90 ? 65.063 6.291 106.471 1.00 94.89 87 LEU A C 1
ATOM 658 O O . LEU A 1 90 ? 64.683 5.231 106.968 1.00 104.06 87 LEU A O 1
ATOM 663 N N . LYS A 1 91 ? 66.056 6.997 106.997 1.00 95.52 88 LYS A N 1
ATOM 664 C CA . LYS A 1 91 ? 66.778 6.499 108.173 1.00 96.94 88 LYS A CA 1
ATOM 665 C C . LYS A 1 91 ? 65.864 6.121 109.358 1.00 91.22 88 LYS A C 1
ATOM 666 O O . LYS A 1 91 ? 66.050 5.072 109.978 1.00 87.49 88 LYS A O 1
ATOM 672 N N . PRO A 1 92 ? 64.849 6.955 109.653 1.00 88.28 89 PRO A N 1
ATOM 673 C CA . PRO A 1 92 ? 63.931 6.662 110.766 1.00 86.45 89 PRO A CA 1
ATOM 674 C C . PRO A 1 92 ? 63.232 5.307 110.698 1.00 80.55 89 PRO A C 1
ATOM 675 O O . PRO A 1 92 ? 62.580 4.913 111.666 1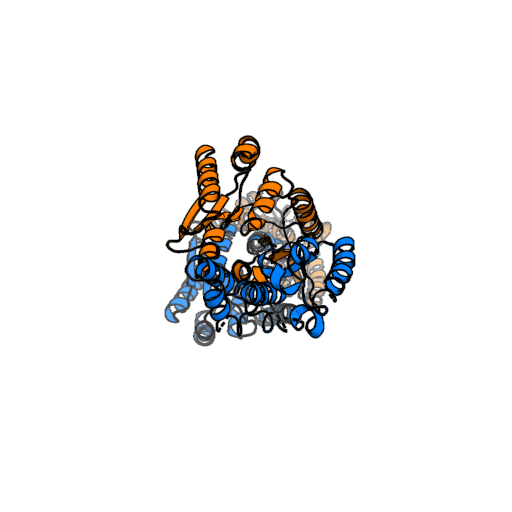.00 85.90 89 PRO A O 1
ATOM 679 N N . LEU A 1 93 ? 63.320 4.641 109.551 1.00 74.89 90 LEU A N 1
ATOM 680 C CA . LEU A 1 93 ? 62.687 3.349 109.334 1.00 76.20 90 LEU A CA 1
ATOM 681 C C . LEU A 1 93 ? 63.573 2.143 109.663 1.00 79.89 90 LEU A C 1
ATOM 682 O O . LEU A 1 93 ? 63.052 1.053 109.898 1.00 82.01 90 LEU A O 1
ATOM 687 N N . HIS A 1 94 ? 64.894 2.338 109.743 1.00 84.70 91 HIS A N 1
ATOM 688 C CA . HIS A 1 94 ? 65.814 1.220 110.046 1.00 86.17 91 HIS A CA 1
ATOM 689 C C . HIS A 1 94 ? 65.519 0.506 111.358 1.00 88.01 91 HIS A C 1
ATOM 690 O O . HIS A 1 94 ? 65.905 -0.642 111.539 1.00 83.65 91 HIS A O 1
ATOM 697 N N . LYS A 1 95 ? 64.847 1.189 112.277 1.00 93.98 92 LYS A N 1
ATOM 698 C CA . LYS A 1 95 ? 64.497 0.575 113.547 1.00 99.33 92 LYS A CA 1
ATOM 699 C C . LYS A 1 95 ? 63.611 -0.637 113.292 1.00 102.79 92 LYS A C 1
ATOM 700 O O . LYS A 1 95 ? 63.803 -1.696 113.888 1.00 108.54 92 LYS A O 1
ATOM 706 N N . PHE A 1 96 ? 62.664 -0.476 112.372 1.00 99.90 93 PHE A N 1
ATOM 707 C CA . PHE A 1 96 ? 61.697 -1.525 112.063 1.00 100.41 93 PHE A CA 1
ATOM 708 C C . PHE A 1 96 ? 62.254 -2.750 111.352 1.00 100.78 93 PHE A C 1
ATOM 709 O O . PHE A 1 96 ? 63.075 -2.639 110.435 1.00 102.80 93 PHE A O 1
ATOM 717 N N . GLU A 1 97 ? 61.800 -3.922 111.792 1.00 100.24 94 GLU A N 1
ATOM 718 C CA . GLU A 1 97 ? 62.229 -5.176 111.187 1.00 101.37 94 GLU A CA 1
ATOM 719 C C . GLU A 1 97 ? 61.516 -5.325 109.845 1.00 99.85 94 GLU A C 1
ATOM 720 O O . GLU A 1 97 ? 62.089 -5.840 108.882 1.00 97.83 94 GLU A O 1
ATOM 726 N N . GLU A 1 98 ? 60.275 -4.843 109.764 1.00 100.36 95 GLU A N 1
ATOM 727 C CA . GLU A 1 98 ? 59.537 -4.929 108.505 1.00 97.76 95 GLU A CA 1
ATOM 728 C C . GLU A 1 98 ? 60.310 -4.204 107.432 1.00 92.17 95 GLU A C 1
ATOM 729 O O . GLU A 1 98 ? 60.246 -4.569 106.267 1.00 89.26 95 GLU A O 1
ATOM 735 N N . PHE A 1 99 ? 61.061 -3.181 107.838 1.00 91.43 96 PHE A N 1
ATOM 736 C CA . PHE A 1 99 ? 61.870 -2.411 106.900 1.00 86.06 96 PHE A CA 1
ATOM 737 C C . PHE A 1 99 ? 62.959 -3.276 106.289 1.00 82.53 96 PHE A C 1
ATOM 738 O O . PHE A 1 99 ? 63.172 -3.218 105.089 1.00 80.48 96 PHE A O 1
ATOM 746 N N . HIS A 1 100 ? 63.636 -4.084 107.101 1.00 82.60 97 HIS A N 1
ATOM 747 C CA . HIS A 1 100 ? 64.684 -4.949 106.570 1.00 83.03 97 HIS A CA 1
ATOM 748 C C . HIS A 1 100 ? 64.072 -5.967 105.618 1.00 84.29 97 HIS A C 1
ATOM 749 O O . HIS A 1 100 ? 64.694 -6.350 104.624 1.00 83.78 97 HIS A O 1
ATOM 756 N N . GLN A 1 101 ? 62.838 -6.378 105.901 1.00 87.32 98 GLN A N 1
ATOM 757 C CA . GLN A 1 101 ? 62.119 -7.322 105.038 1.00 90.66 98 GLN A CA 1
ATOM 758 C C . GLN A 1 101 ? 61.916 -6.744 103.635 1.00 87.23 98 GLN A C 1
ATOM 759 O O . GLN A 1 101 ? 62.032 -7.444 102.627 1.00 87.01 98 GLN A O 1
ATOM 773 N N . VAL A 1 103 ? 63.653 -4.211 102.296 1.00 73.30 100 VAL A N 1
ATOM 774 C CA . VAL A 1 103 ? 64.992 -4.069 101.718 1.00 72.21 100 VAL A CA 1
ATOM 775 C C . VAL A 1 103 ? 65.401 -5.345 101.003 1.00 71.90 100 VAL A C 1
ATOM 776 O O . VAL A 1 103 ? 65.729 -5.343 99.821 1.00 69.82 100 VAL A O 1
ATOM 780 N N . GLN A 1 104 ? 65.332 -6.442 101.738 1.00 73.52 101 GLN A N 1
ATOM 781 C CA . GLN A 1 104 ? 65.690 -7.737 101.216 1.00 77.45 101 GLN A CA 1
ATOM 782 C C . GLN A 1 104 ? 64.796 -8.172 100.061 1.00 76.36 101 GLN A C 1
ATOM 783 O O . GLN A 1 104 ? 65.256 -8.744 99.067 1.00 78.55 101 GLN A O 1
ATOM 789 N N . LEU A 1 105 ? 63.519 -7.872 100.172 1.00 76.09 102 LEU A N 1
ATOM 790 C CA . LEU A 1 105 ? 62.598 -8.239 99.128 1.00 78.61 102 LEU A CA 1
ATOM 791 C C . LEU A 1 105 ? 62.933 -7.471 97.853 1.00 76.76 102 LEU A C 1
ATOM 792 O O . LEU A 1 105 ? 62.973 -8.057 96.774 1.00 79.22 102 LEU A O 1
ATOM 797 N N . CYS A 1 106 ? 63.224 -6.176 97.980 1.00 76.53 103 CYS A N 1
ATOM 798 C CA . CYS A 1 106 ? 63.599 -5.357 96.816 1.00 76.83 103 CYS A CA 1
ATOM 799 C C . CYS A 1 106 ? 64.925 -5.788 96.195 1.00 78.83 103 CYS A C 1
ATOM 800 O O . CYS A 1 106 ? 65.056 -5.807 94.975 1.00 76.72 103 CYS A O 1
ATOM 803 N N . LYS A 1 107 ? 65.908 -6.114 97.034 1.00 82.50 104 LYS A N 1
ATOM 804 C CA . LYS A 1 107 ? 67.228 -6.532 96.556 1.00 83.80 104 LYS A CA 1
ATOM 805 C C . LYS A 1 107 ? 67.061 -7.706 95.589 1.00 82.06 104 LYS A C 1
ATOM 806 O O . LYS A 1 107 ? 67.630 -7.716 94.495 1.00 78.46 104 LYS A O 1
ATOM 812 N N . GLU A 1 108 ? 66.228 -8.663 95.973 1.00 82.81 105 GLU A N 1
ATOM 813 C CA . GLU A 1 108 ? 65.953 -9.828 95.122 1.00 86.76 105 GLU A CA 1
ATOM 814 C C . GLU A 1 108 ? 65.369 -9.401 93.778 1.00 84.57 105 GLU A C 1
ATOM 815 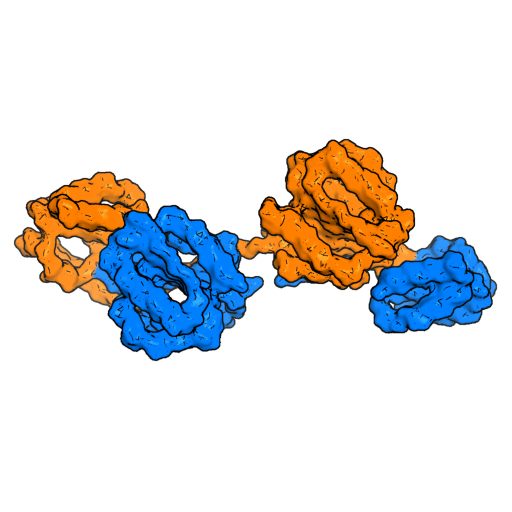O O . GLU A 1 108 ? 65.911 -9.719 92.718 1.00 82.72 105 GLU A O 1
ATOM 821 N N . ARG A 1 109 ? 64.260 -8.662 93.837 1.00 81.79 106 ARG A N 1
ATOM 822 C CA . ARG A 1 109 ? 63.592 -8.183 92.631 1.00 78.08 106 ARG A CA 1
ATOM 823 C C . ARG A 1 109 ? 64.517 -7.323 91.788 1.00 74.35 106 ARG A C 1
ATOM 824 O O . ARG A 1 109 ? 64.387 -7.305 90.578 1.00 76.79 106 ARG A O 1
ATOM 832 N N . GLU A 1 110 ? 65.448 -6.616 92.426 1.00 72.86 107 GLU A N 1
ATOM 833 C CA . GLU A 1 110 ? 66.398 -5.766 91.717 1.00 73.67 107 GLU A CA 1
ATOM 834 C C . GLU A 1 110 ? 67.446 -6.588 90.995 1.00 76.48 107 GLU A C 1
ATOM 835 O O . GLU A 1 110 ? 67.695 -6.361 89.816 1.00 79.93 107 GLU A O 1
ATOM 841 N N . GLU A 1 111 ? 68.086 -7.517 91.703 1.00 78.54 108 GLU A N 1
ATOM 842 C CA . GLU A 1 111 ? 69.123 -8.355 91.097 1.00 80.29 108 GLU A CA 1
ATOM 843 C C . GLU A 1 111 ? 68.586 -9.005 89.844 1.00 79.68 108 GLU A C 1
ATOM 844 O O . GLU A 1 111 ? 69.226 -8.974 88.792 1.00 77.28 108 GLU A O 1
ATOM 850 N N . LEU A 1 112 ? 67.370 -9.532 89.961 1.00 82.37 109 LEU A N 1
ATOM 851 C CA . LEU A 1 112 ? 66.674 -10.181 88.861 1.00 82.32 109 LEU A CA 1
ATOM 852 C C . LEU A 1 112 ? 66.384 -9.217 87.722 1.00 81.76 109 LEU A C 1
ATOM 853 O O . LEU A 1 112 ? 66.649 -9.503 86.560 1.00 84.17 109 LEU A O 1
ATOM 858 N N . ALA A 1 113 ? 65.823 -8.070 88.070 1.00 81.16 110 ALA A N 1
ATOM 859 C CA . ALA A 1 113 ? 65.465 -7.055 87.086 1.00 81.53 110 ALA A CA 1
ATOM 860 C C . ALA A 1 113 ? 66.640 -6.463 86.344 1.00 82.26 110 ALA A C 1
ATOM 861 O O . ALA A 1 113 ? 66.531 -6.135 85.168 1.00 82.19 110 ALA A O 1
ATOM 863 N N . LYS A 1 114 ? 67.772 -6.340 87.020 1.00 86.13 111 LYS A N 1
ATOM 864 C CA . LYS A 1 114 ? 68.925 -5.733 86.406 1.00 88.94 111 LYS A CA 1
ATOM 865 C C . LYS A 1 114 ? 69.670 -6.682 85.474 1.00 95.57 111 LYS A C 1
ATOM 866 O O . LYS A 1 114 ? 70.149 -6.255 84.417 1.00 97.51 111 LYS A O 1
ATOM 872 N N . LYS A 1 115 ? 69.725 -7.971 85.797 1.00 100.71 112 LYS A N 1
ATOM 873 C CA . LYS A 1 115 ? 70.388 -8.896 84.890 1.00 108.73 112 LYS A CA 1
ATOM 874 C C . LYS A 1 115 ? 69.518 -9.038 83.640 1.00 107.64 112 LYS A C 1
ATOM 875 O O . LYS A 1 115 ? 70.014 -9.309 82.552 1.00 107.57 112 LYS A O 1
ATOM 881 N N . THR A 1 116 ? 68.219 -8.796 83.812 1.00 104.78 113 THR A N 1
ATOM 882 C CA . THR A 1 116 ? 67.222 -8.898 82.750 1.00 102.18 113 THR A CA 1
ATOM 883 C C . THR A 1 116 ? 66.955 -7.623 81.929 1.00 97.43 113 THR A C 1
ATOM 884 O O . THR A 1 116 ? 66.057 -7.609 81.087 1.00 97.23 113 THR A O 1
ATOM 888 N N . GLU A 1 117 ? 67.700 -6.548 82.166 1.00 94.43 114 GLU A N 1
ATOM 889 C CA . GLU A 1 117 ? 67.484 -5.323 81.396 1.00 86.48 114 GLU A CA 1
ATOM 890 C C . GLU A 1 117 ? 67.376 -5.673 79.914 1.00 86.56 114 GLU A C 1
ATOM 891 O O . GLU A 1 117 ? 68.020 -6.612 79.451 1.00 95.47 114 GLU A O 1
ATOM 897 N N . ARG A 1 118 ? 66.516 -4.969 79.185 1.00 82.15 115 ARG A N 1
ATOM 898 C CA . ARG A 1 118 ? 66.364 -5.214 77.754 1.00 79.58 115 ARG A CA 1
ATOM 899 C C . ARG A 1 118 ? 65.615 -4.049 77.127 1.00 73.10 115 ARG A C 1
ATOM 900 O O . ARG A 1 118 ? 64.784 -3.416 77.766 1.00 71.26 115 ARG A O 1
ATOM 908 N N . ALA A 1 119 ? 65.936 -3.744 75.879 1.00 70.64 116 ALA A N 1
ATOM 909 C CA . ALA A 1 119 ? 65.270 -2.671 75.180 1.00 65.43 116 ALA A CA 1
ATOM 910 C C . ALA A 1 119 ? 63.863 -3.141 74.828 1.00 68.49 116 ALA A C 1
ATOM 911 O O . ALA A 1 119 ? 63.579 -4.344 74.754 1.00 69.31 116 ALA A O 1
ATOM 913 N N . ASP A 1 120 ? 62.982 -2.178 74.633 1.00 67.81 117 ASP A N 1
ATOM 914 C CA . ASP A 1 120 ? 61.623 -2.467 74.277 1.00 69.03 117 ASP A CA 1
ATOM 915 C C . ASP A 1 120 ? 61.153 -1.233 73.542 1.00 69.49 117 ASP A C 1
ATOM 916 O O . ASP A 1 120 ? 61.713 -0.156 73.712 1.00 71.41 117 ASP A O 1
ATOM 921 N N . VAL A 1 121 ? 60.146 -1.393 72.704 1.00 69.97 118 VAL A N 1
ATOM 922 C CA . VAL A 1 121 ? 59.612 -0.280 71.964 1.00 65.66 118 VAL A CA 1
ATOM 923 C C . VAL A 1 121 ? 58.163 -0.592 71.661 1.00 68.00 118 VAL A C 1
ATOM 924 O O . VAL A 1 121 ? 57.782 -1.765 71.541 1.00 72.81 118 VAL A O 1
ATOM 928 N N . LYS A 1 122 ? 57.364 0.460 71.546 1.00 63.24 119 LYS A N 1
ATOM 929 C CA . LYS A 1 122 ? 55.972 0.337 71.240 1.00 61.69 119 LYS A CA 1
ATOM 930 C C . LYS A 1 122 ? 55.703 1.171 70.042 1.00 61.90 119 LYS A C 1
ATOM 931 O O . LYS A 1 122 ? 56.037 2.344 70.038 1.00 65.03 119 LYS A O 1
ATOM 937 N N . TYR A 1 123 ? 55.139 0.565 69.008 1.00 65.69 120 TYR A N 1
ATOM 938 C CA . TYR A 1 123 ? 54.783 1.296 67.804 1.00 68.61 120 TYR A CA 1
ATOM 939 C C . TYR A 1 123 ? 53.283 1.528 67.809 1.00 70.93 120 TYR A C 1
ATOM 940 O O . TYR A 1 123 ? 52.508 0.696 68.284 1.00 74.28 120 TYR A O 1
ATOM 949 N N . ILE A 1 124 ? 52.890 2.682 67.300 1.00 69.80 121 ILE A N 1
ATOM 950 C CA . ILE A 1 124 ? 51.505 3.064 67.198 1.00 69.00 121 ILE A CA 1
ATOM 951 C C . ILE A 1 124 ? 51.328 3.565 65.774 1.00 68.80 121 ILE A C 1
ATOM 952 O O . ILE A 1 124 ? 51.483 4.749 65.501 1.00 65.04 121 ILE A O 1
ATOM 957 N N . ASP A 1 125 ? 51.016 2.634 64.875 1.00 75.44 122 ASP A N 1
ATOM 958 C CA . ASP A 1 125 ? 50.807 2.912 63.449 1.00 80.03 122 ASP A CA 1
ATOM 959 C C . ASP A 1 125 ? 49.685 3.919 63.174 1.00 85.70 122 ASP A C 1
ATOM 960 O O . ASP A 1 125 ? 48.738 4.051 63.951 1.00 84.37 122 ASP A O 1
ATOM 965 N N . SER A 1 126 ? 49.796 4.600 62.036 1.00 92.26 123 SER A N 1
ATOM 966 C CA . SER A 1 126 ? 48.811 5.585 61.606 1.00 95.71 123 SER A CA 1
ATOM 967 C C . SER A 1 126 ? 47.612 4.907 60.934 1.00 101.71 123 SER A C 1
ATOM 968 O O . SER A 1 126 ? 47.634 3.710 60.656 1.00 103.73 123 SER A O 1
ATOM 971 N N . LYS A 1 129 ? 45.289 4.532 55.125 1.00 103.82 126 LYS A N 1
ATOM 972 C CA . LYS A 1 129 ? 44.246 5.309 54.466 1.00 109.73 126 LYS A CA 1
ATOM 973 C C . LYS A 1 129 ? 43.563 4.536 53.344 1.00 111.98 126 LYS A C 1
ATOM 974 O O . LYS A 1 129 ? 42.371 4.284 53.411 1.00 112.47 126 LYS A O 1
ATOM 980 N N . GLU A 1 130 ? 44.320 4.204 52.299 1.00 117.02 127 GLU A N 1
ATOM 981 C CA . GLU A 1 130 ? 43.821 3.455 51.138 1.00 124.39 127 GLU A CA 1
ATOM 982 C C . GLU A 1 130 ? 42.881 4.310 50.288 1.00 124.80 127 GLU A C 1
ATOM 983 O O . GLU A 1 130 ? 41.664 4.279 50.451 1.00 127.28 127 GLU A O 1
ATOM 989 N N . LYS A 1 131 ? 43.468 5.047 49.352 1.00 108.76 128 LYS A N 1
ATOM 990 C CA . LYS A 1 131 ? 42.723 5.941 48.470 1.00 104.01 128 LYS A CA 1
ATOM 991 C C . LYS A 1 131 ? 42.610 5.365 47.062 1.00 96.72 128 LYS A C 1
ATOM 992 O O . LYS A 1 131 ? 43.513 4.688 46.592 1.00 100.10 128 LYS A O 1
ATOM 998 N N . LEU A 1 132 ? 41.515 5.656 46.374 1.00 89.44 129 LEU A N 1
ATOM 999 C CA . LEU A 1 132 ? 41.327 5.144 45.017 1.00 83.95 129 LEU A CA 1
ATOM 1000 C C . LEU A 1 132 ? 41.054 6.232 44.011 1.00 79.22 129 LEU A C 1
ATOM 1001 O O . LEU A 1 132 ? 40.375 7.212 44.317 1.00 83.27 129 LEU A O 1
ATOM 1006 N N . PHE A 1 133 ? 41.572 6.047 42.804 1.00 70.96 130 PHE A N 1
ATOM 1007 C CA . PHE A 1 133 ? 41.355 6.991 41.737 1.00 64.37 130 PHE A CA 1
ATOM 1008 C C . PHE A 1 133 ? 41.027 6.180 40.507 1.00 61.29 130 PHE A C 1
ATOM 1009 O O . PHE A 1 133 ? 41.789 5.302 40.116 1.00 64.64 130 PHE A O 1
ATOM 1017 N N . ILE A 1 134 ? 39.914 6.484 39.854 1.00 59.63 131 ILE A N 1
ATOM 1018 C CA . ILE A 1 134 ? 39.569 5.729 38.669 1.00 56.70 131 ILE A CA 1
ATOM 1019 C C . ILE A 1 134 ? 39.563 6.639 37.483 1.00 56.64 131 ILE A C 1
ATOM 1020 O O . ILE A 1 134 ? 38.845 7.630 37.500 1.00 61.26 131 ILE A O 1
ATOM 1025 N N . ALA A 1 135 ? 40.370 6.329 36.469 1.00 55.40 132 ALA A N 1
ATOM 1026 C CA . ALA A 1 135 ? 40.427 7.147 35.262 1.00 52.08 132 ALA A CA 1
ATOM 1027 C C . ALA A 1 135 ? 39.783 6.387 34.129 1.00 53.42 132 ALA A C 1
ATOM 1028 O O . ALA A 1 135 ? 39.988 5.191 34.002 1.00 51.04 132 ALA A O 1
ATOM 1038 N N . HIS A 1 137 ? 39.361 6.109 30.090 1.00 59.42 134 HIS A N 1
ATOM 1039 C CA . HIS A 1 137 ? 39.850 6.430 28.749 1.00 54.23 134 HIS A CA 1
ATOM 1040 C C . HIS A 1 137 ? 38.725 6.932 27.837 1.00 53.61 134 HIS A C 1
ATOM 1041 O O . HIS A 1 137 ? 37.524 6.726 28.125 1.00 50.09 134 HIS A O 1
ATOM 1048 N N . GLY A 1 138 ? 39.142 7.570 26.740 1.00 49.98 135 GLY A N 1
ATOM 1049 C CA . GLY A 1 138 ? 38.234 8.116 25.735 1.00 52.22 135 GLY A CA 1
ATOM 1050 C C . GLY A 1 138 ? 37.865 7.104 24.677 1.00 52.60 135 GLY A C 1
ATOM 1051 O O . GLY A 1 138 ? 38.377 6.001 24.683 1.00 58.95 135 GLY A O 1
ATOM 1052 N N . ASP A 1 139 ? 36.967 7.445 23.770 1.00 51.93 136 ASP A N 1
ATOM 1053 C CA . ASP A 1 139 ? 36.617 6.487 22.760 1.00 55.97 136 ASP A CA 1
ATOM 1054 C C . ASP A 1 139 ? 37.841 6.213 21.907 1.00 59.08 136 ASP A C 1
ATOM 1055 O O . ASP A 1 139 ? 38.704 7.080 21.745 1.00 58.35 136 ASP A O 1
ATOM 1060 N N . GLN A 1 140 ? 37.938 4.972 21.438 1.00 56.89 137 GLN A N 1
ATOM 1061 C CA . GLN A 1 140 ? 39.019 4.541 20.576 1.00 57.75 137 GLN A CA 1
ATOM 1062 C C . GLN A 1 140 ? 40.400 4.532 21.240 1.00 56.29 137 GLN A C 1
ATOM 1063 O O . GLN A 1 140 ? 41.418 4.669 20.582 1.00 50.57 137 GLN A O 1
ATOM 1069 N N . GLU A 1 141 ? 40.401 4.327 22.551 1.00 55.30 138 GLU A N 1
ATOM 1070 C CA . GLU A 1 141 ? 41.612 4.268 23.314 1.00 51.09 138 GLU A CA 1
ATOM 1071 C C . GLU A 1 141 ? 41.681 2.931 24.036 1.00 49.95 138 GLU A C 1
ATOM 1072 O O . GLU A 1 141 ? 41.011 1.977 23.662 1.00 48.12 138 GLU A O 1
ATOM 1078 N N . ASN A 1 142 ? 42.492 2.872 25.081 1.00 50.56 139 ASN A N 1
ATOM 1079 C CA . ASN A 1 142 ? 42.670 1.682 25.868 1.00 52.44 139 ASN A CA 1
ATOM 1080 C C . ASN A 1 142 ? 43.516 2.046 27.075 1.00 52.58 139 ASN A C 1
ATOM 1081 O O . ASN A 1 142 ? 43.763 3.222 27.317 1.00 48.35 139 ASN A O 1
ATOM 1086 N N . ILE A 1 143 ? 44.003 1.039 27.799 1.00 54.87 140 ILE A N 1
ATOM 1087 C CA . ILE A 1 143 ? 44.788 1.288 29.003 1.00 55.25 140 ILE A CA 1
ATOM 1088 C C . ILE A 1 143 ? 46.186 1.860 28.730 1.00 57.73 140 ILE A C 1
ATOM 1089 O O . ILE A 1 143 ? 46.677 2.698 29.489 1.00 59.47 140 ILE A O 1
ATOM 1094 N N . ALA A 1 144 ? 46.817 1.438 27.654 1.00 57.50 141 ALA A N 1
ATOM 1095 C CA . ALA A 1 144 ? 48.131 1.939 27.362 1.00 63.94 141 ALA A CA 1
ATOM 1096 C C . ALA A 1 144 ? 48.134 3.428 27.076 1.00 65.29 141 ALA A C 1
ATOM 1097 O O . ALA A 1 144 ? 48.985 4.177 27.578 1.00 69.81 141 ALA A O 1
ATOM 1099 N N . ILE A 1 145 ? 47.140 3.851 26.311 1.00 63.09 142 ILE A N 1
ATOM 1100 C CA . ILE A 1 145 ? 47.003 5.243 25.894 1.00 62.48 142 ILE A CA 1
ATOM 1101 C C . ILE A 1 145 ? 46.586 6.237 26.959 1.00 60.33 142 ILE A C 1
ATOM 1102 O O . ILE A 1 145 ? 46.948 7.404 26.900 1.00 61.75 142 ILE A O 1
ATOM 1107 N N . VAL A 1 146 ? 45.846 5.777 27.942 1.00 58.93 143 VAL A N 1
ATOM 1108 C CA . VAL A 1 146 ? 45.357 6.681 28.955 1.00 61.41 143 VAL A CA 1
ATOM 1109 C C . VAL A 1 146 ? 46.229 6.688 30.189 1.00 61.81 143 VAL A C 1
ATOM 1110 O O . VAL A 1 146 ? 46.252 7.667 30.923 1.00 67.96 143 VAL A O 1
ATOM 1114 N N . GLU A 1 147 ? 46.946 5.608 30.433 1.00 63.89 144 GLU A N 1
ATOM 1115 C CA . GLU A 1 147 ? 47.792 5.535 31.621 1.00 70.80 144 GLU A CA 1
ATOM 1116 C C . GLU A 1 147 ? 48.768 6.713 31.796 1.00 69.99 144 GLU A C 1
ATOM 1117 O O . GLU A 1 147 ? 48.787 7.335 32.843 1.00 76.00 144 GLU A O 1
ATOM 1123 N N . PRO A 1 148 ? 49.499 7.095 30.753 1.00 72.88 145 PRO A N 1
ATOM 1124 C CA . PRO A 1 148 ? 50.459 8.200 30.916 1.00 77.47 145 PRO A CA 1
ATOM 1125 C C . PRO A 1 148 ? 49.914 9.523 31.447 1.00 75.06 145 PRO A C 1
ATOM 1126 O O . PRO A 1 148 ? 50.629 10.238 32.141 1.00 76.37 145 PRO A O 1
ATOM 1130 N N . TYR A 1 149 ? 48.664 9.847 31.133 1.00 73.56 146 TYR A N 1
ATOM 1131 C CA . TYR A 1 149 ? 48.062 11.103 31.591 1.00 67.58 146 TYR A CA 1
ATOM 1132 C C . TYR A 1 149 ? 47.526 11.065 33.017 1.00 64.85 146 TYR A C 1
ATOM 1133 O O . TYR A 1 149 ? 47.266 12.110 33.598 1.00 67.67 146 TYR A O 1
ATOM 1142 N N . TRP A 1 150 ? 47.382 9.886 33.607 1.00 62.66 147 TRP A N 1
ATOM 1143 C CA . TRP A 1 150 ? 46.864 9.805 34.974 1.00 62.69 147 TRP A CA 1
ATOM 1144 C C . TRP A 1 150 ? 47.788 9.098 35.944 1.00 68.48 147 TRP A C 1
ATOM 1145 O O . TRP A 1 150 ? 47.433 8.884 37.093 1.00 66.60 147 TRP A O 1
ATOM 1156 N N . LYS A 1 151 ? 48.993 8.777 35.484 1.00 80.14 148 LYS A N 1
ATOM 1157 C CA . LYS A 1 151 ? 50.011 8.080 36.286 1.00 86.86 148 LYS A CA 1
ATOM 1158 C C . LYS A 1 151 ? 50.432 8.871 37.526 1.00 86.84 148 LYS A C 1
ATOM 1159 O O . LYS A 1 151 ? 50.664 8.284 38.578 1.00 86.76 148 LYS A O 1
ATOM 1165 N N . SER A 1 152 ? 50.490 10.199 37.404 1.00 87.01 149 SER A N 1
ATOM 1166 C CA . SER A 1 152 ? 50.905 11.081 38.507 1.00 90.13 149 SER A CA 1
ATOM 1167 C C . SER A 1 152 ? 49.990 11.171 39.743 1.00 89.87 149 SER A C 1
ATOM 1168 O O . SER A 1 152 ? 50.216 12.018 40.610 1.00 90.01 149 SER A O 1
ATOM 1171 N N . VAL A 1 153 ? 48.951 10.336 39.819 1.00 86.77 150 VAL A N 1
ATOM 1172 C CA . VAL A 1 153 ? 48.063 10.334 40.994 1.00 86.02 150 VAL A CA 1
ATOM 1173 C C . VAL A 1 153 ? 48.672 9.509 42.124 1.00 87.13 150 VAL A C 1
ATOM 1174 O O . VAL A 1 153 ? 48.231 9.585 43.264 1.00 81.31 150 VAL A O 1
ATOM 1178 N N . LEU A 1 154 ? 49.693 8.720 41.802 1.00 95.97 151 LEU A N 1
ATOM 1179 C CA . LEU A 1 154 ? 50.366 7.899 42.805 1.00 101.57 151 LEU A CA 1
ATOM 1180 C C . LEU A 1 154 ? 51.126 8.817 43.760 1.00 101.10 151 LEU A C 1
ATOM 1181 O O . LEU A 1 154 ? 51.283 8.508 44.940 1.00 98.46 151 LEU A O 1
ATOM 1186 N N . ASP A 1 155 ? 51.545 9.969 43.238 1.00 101.89 152 ASP A N 1
ATOM 1187 C CA . ASP A 1 155 ? 52.264 10.988 44.008 1.00 108.20 152 ASP A CA 1
ATOM 1188 C C . ASP A 1 155 ? 51.395 11.580 45.121 1.00 106.30 152 ASP A C 1
ATOM 1189 O O . ASP A 1 155 ? 51.902 12.286 45.990 1.00 107.21 152 ASP A O 1
ATOM 1194 N N . GLN A 1 156 ? 50.087 11.313 45.070 1.00 104.02 153 GLN A N 1
ATOM 1195 C CA . GLN A 1 156 ? 49.148 11.809 46.068 1.00 103.09 153 GLN A CA 1
ATOM 1196 C C . GLN A 1 156 ? 48.564 10.647 46.866 1.00 102.15 153 GLN A C 1
ATOM 1197 O O . GLN A 1 156 ? 47.475 10.746 47.441 1.00 96.30 153 GLN A O 1
ATOM 1203 N N . ASP A 1 157 ? 49.317 9.547 46.883 1.00 104.40 154 ASP A N 1
ATOM 1204 C CA . ASP A 1 157 ? 48.969 8.335 47.607 1.00 106.61 154 ASP A CA 1
ATOM 1205 C C . ASP A 1 157 ? 47.695 7.656 47.123 1.00 103.81 154 ASP A C 1
ATOM 1206 O O . ASP A 1 157 ? 46.997 7.033 47.913 1.00 104.20 154 ASP A O 1
ATOM 1211 N N . TYR A 1 158 ? 47.398 7.760 45.827 1.00 102.53 155 TYR A N 1
ATOM 1212 C CA . TYR A 1 158 ? 46.198 7.130 45.251 1.00 98.44 155 TYR A CA 1
ATOM 1213 C C . TYR A 1 158 ? 46.458 5.901 44.410 1.00 96.20 155 TYR A C 1
ATOM 1214 O O . TYR A 1 158 ? 47.303 5.920 43.518 1.00 102.57 155 TYR A O 1
ATOM 1223 N N . THR A 1 159 ? 45.696 4.848 44.678 1.00 91.14 156 THR A N 1
ATOM 1224 C CA . THR A 1 159 ? 45.788 3.613 43.916 1.00 91.75 156 THR A CA 1
ATOM 1225 C C . THR A 1 159 ? 45.061 3.939 42.619 1.00 87.54 156 THR A C 1
ATOM 1226 O O . THR A 1 159 ? 43.949 4.434 42.670 1.00 90.11 156 THR A O 1
ATOM 1230 N N . LEU A 1 160 ? 45.679 3.672 41.469 1.00 85.22 157 LEU A N 1
ATOM 1231 C CA . LEU A 1 160 ? 45.068 3.998 40.179 1.00 76.92 157 LEU A CA 1
ATOM 1232 C C . LEU A 1 160 ? 44.463 2.825 39.480 1.00 74.51 157 LEU A C 1
ATOM 1233 O O . LEU A 1 160 ? 45.155 1.850 39.161 1.00 72.94 157 LEU A O 1
ATOM 1238 N N . ALA A 1 161 ? 43.160 2.933 39.228 1.00 67.99 158 ALA A N 1
ATOM 1239 C CA . ALA A 1 161 ? 42.420 1.893 38.543 1.00 64.38 158 ALA A CA 1
ATOM 1240 C C . ALA A 1 161 ? 42.112 2.412 37.158 1.00 60.00 158 ALA A C 1
ATOM 1241 O O . ALA A 1 161 ? 41.624 3.511 37.033 1.00 56.47 158 ALA A O 1
ATOM 1243 N N . LEU A 1 162 ? 42.474 1.658 36.123 1.00 62.04 159 LEU A N 1
ATOM 1244 C CA . LEU A 1 162 ? 42.217 2.066 34.744 1.00 59.96 159 LEU A CA 1
ATOM 1245 C C . LEU A 1 162 ? 41.347 1.014 34.107 1.00 59.93 159 LEU A C 1
ATOM 1246 O O . LEU A 1 162 ? 41.845 -0.025 33.706 1.00 59.27 159 LEU A O 1
ATOM 1251 N N . PRO A 1 163 ? 40.025 1.260 34.060 1.00 62.00 160 PRO A N 1
ATOM 1252 C CA . PRO A 1 163 ? 39.124 0.293 33.461 1.00 61.30 160 PRO A CA 1
ATOM 1253 C C . PRO A 1 163 ? 39.135 0.388 31.949 1.00 60.68 160 PRO A C 1
ATOM 1254 O O . PRO A 1 163 ? 39.392 1.459 31.402 1.00 58.93 160 PRO A O 1
ATOM 1258 N N . GLN A 1 164 ? 38.877 -0.731 31.284 1.00 58.71 161 GLN A N 1
ATOM 1259 C CA . GLN A 1 164 ? 38.831 -0.750 29.841 1.00 57.27 161 GLN A CA 1
ATOM 1260 C C . GLN A 1 164 ? 37.450 -1.273 29.463 1.00 57.58 161 GLN A C 1
ATOM 1261 O O . GLN A 1 164 ? 36.964 -2.256 30.032 1.00 56.97 161 GLN A O 1
ATOM 1267 N N . SER A 1 165 ? 36.812 -0.584 28.525 1.00 57.90 162 SER A N 1
ATOM 1268 C CA . SER A 1 165 ? 35.502 -0.956 28.081 1.00 59.38 162 SER A CA 1
ATOM 1269 C C . SER A 1 165 ? 35.556 -2.248 27.306 1.00 61.85 162 SER A C 1
ATOM 1270 O O . SER A 1 165 ? 36.525 -2.539 26.606 1.00 62.40 162 SER A O 1
ATOM 1273 N N . SER A 1 166 ? 34.492 -3.019 27.424 1.00 59.27 163 SER A N 1
ATOM 1274 C CA . SER A 1 166 ? 34.412 -4.253 26.706 1.00 62.65 163 SER A CA 1
ATOM 1275 C C . SER A 1 166 ? 33.998 -4.013 25.253 1.00 63.30 163 SER A C 1
ATOM 1276 O O . SER A 1 166 ? 34.155 -4.905 24.421 1.00 66.79 163 SER A O 1
ATOM 1279 N N . GLN A 1 167 ? 33.508 -2.809 24.936 1.00 59.22 164 GLN A N 1
ATOM 1280 C CA . GLN A 1 167 ? 33.023 -2.494 23.585 1.00 59.35 164 GLN A CA 1
ATOM 1281 C C . GLN A 1 167 ? 34.169 -2.172 22.634 1.00 60.12 164 GLN A C 1
ATOM 1282 O O . GLN A 1 167 ? 34.638 -1.031 22.558 1.00 64.00 164 GLN A O 1
ATOM 1288 N N . ILE A 1 168 ? 34.584 -3.181 21.877 1.00 61.54 165 ILE A N 1
ATOM 1289 C CA . ILE A 1 168 ? 35.706 -3.067 20.940 1.00 59.62 165 ILE A CA 1
ATOM 1290 C C . ILE A 1 168 ? 35.228 -2.645 19.561 1.00 59.72 165 ILE A C 1
ATOM 1291 O O . ILE A 1 168 ? 34.219 -3.139 19.087 1.00 65.16 165 ILE A O 1
ATOM 1296 N N . GLN A 1 169 ? 35.933 -1.692 18.945 1.00 59.14 166 GLN A N 1
ATOM 1297 C CA . GLN A 1 169 ? 35.605 -1.163 17.606 1.00 57.64 166 GLN A CA 1
ATOM 1298 C C . GLN A 1 169 ? 36.616 -1.585 16.533 1.00 58.46 166 GLN A C 1
ATOM 1299 O O . GLN A 1 169 ? 36.288 -1.623 15.356 1.00 59.72 166 GLN A O 1
ATOM 1305 N N . PHE A 1 170 ? 37.861 -1.816 16.946 1.00 58.02 167 PHE A N 1
ATOM 1306 C CA . PHE A 1 17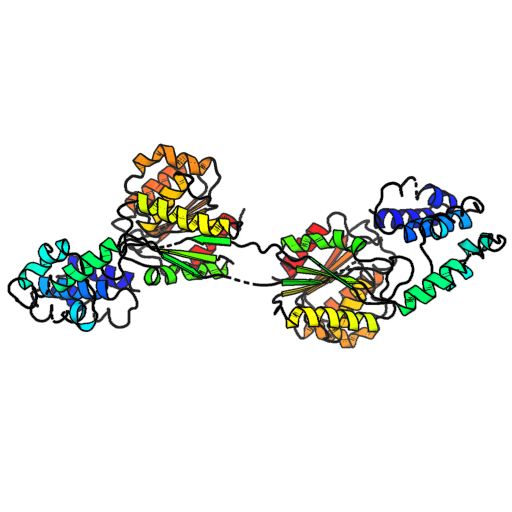0 ? 38.934 -2.260 16.074 1.00 58.79 167 PHE A CA 1
ATOM 1307 C C . PHE A 1 170 ? 40.061 -2.700 16.981 1.00 59.43 167 PHE A C 1
ATOM 1308 O O . PHE A 1 170 ? 40.001 -2.475 18.195 1.00 56.68 167 PHE A O 1
ATOM 1316 N N . SER A 1 171 ? 41.062 -3.364 16.409 1.00 62.08 168 SER A N 1
ATOM 1317 C CA . SER A 1 171 ? 42.210 -3.850 17.171 1.00 63.08 168 SER A CA 1
ATOM 1318 C C . SER A 1 171 ? 42.706 -2.849 18.207 1.00 63.54 168 SER A C 1
ATOM 1319 O O . SER A 1 171 ? 43.128 -1.760 17.852 1.00 63.42 168 SER A O 1
ATOM 1322 N N . ASP A 1 172 ? 42.643 -3.228 19.482 1.00 67.68 169 ASP A N 1
ATOM 1323 C CA . ASP A 1 172 ? 43.103 -2.400 20.602 1.00 71.70 169 ASP A CA 1
ATOM 1324 C C . ASP A 1 172 ? 42.414 -1.036 20.766 1.00 69.25 169 ASP A C 1
ATOM 1325 O O . ASP A 1 172 ? 42.945 -0.172 21.471 1.00 67.89 169 ASP A O 1
ATOM 1330 N N . GLY A 1 173 ? 41.258 -0.839 20.129 1.00 66.45 170 GLY A N 1
ATOM 1331 C CA . GLY A 1 173 ? 40.498 0.424 20.225 1.00 64.04 170 GLY A CA 1
ATOM 1332 C C . GLY A 1 173 ? 39.166 0.134 20.909 1.00 60.95 170 GLY A C 1
ATOM 1333 O O . GLY A 1 173 ? 38.364 -0.658 20.405 1.00 62.64 170 GLY A O 1
ATOM 1334 N N . PHE A 1 174 ? 38.900 0.801 22.021 1.00 56.32 171 PHE A N 1
ATOM 1335 C CA . PHE A 1 174 ? 37.676 0.547 22.778 1.00 59.47 171 PHE A CA 1
ATOM 1336 C C . PHE A 1 174 ? 36.783 1.806 22.947 1.00 56.48 171 PHE A C 1
ATOM 1337 O O . PHE A 1 174 ? 37.311 2.927 22.997 1.00 58.85 171 PHE A O 1
ATOM 1345 N N . VAL A 1 175 ? 35.465 1.615 23.046 1.00 50.45 172 VAL A N 1
ATOM 1346 C CA . VAL A 1 175 ? 34.525 2.739 23.165 1.00 51.59 172 VAL A CA 1
ATOM 1347 C C . VAL A 1 175 ? 33.415 2.621 24.199 1.00 52.38 172 VAL A C 1
ATOM 1348 O O . VAL A 1 175 ? 33.010 1.527 24.586 1.00 49.14 172 VAL A O 1
ATOM 1352 N N . TRP A 1 176 ? 32.885 3.783 24.574 1.00 54.12 173 TRP A N 1
ATOM 1353 C CA . TRP A 1 176 ? 31.794 3.883 25.551 1.00 56.44 173 TRP A CA 1
ATOM 1354 C C . TRP A 1 176 ? 30.433 4.219 24.923 1.00 56.62 173 TRP A C 1
ATOM 1355 O O . TRP A 1 176 ? 29.635 4.902 25.525 1.00 59.71 173 TRP A O 1
ATOM 1366 N N . ASP A 1 177 ? 30.173 3.718 23.727 1.00 59.61 174 ASP A N 1
ATOM 1367 C CA . ASP A 1 177 ? 28.915 3.967 23.031 1.00 65.23 174 ASP A CA 1
ATOM 1368 C C . ASP A 1 177 ? 27.693 3.682 23.898 1.00 66.08 174 ASP A C 1
ATOM 1369 O O . ASP A 1 177 ? 26.929 4.586 24.220 1.00 62.23 174 ASP A O 1
ATOM 1374 N N . ASP A 1 178 ? 27.554 2.403 24.243 1.00 67.90 175 ASP A N 1
ATOM 1375 C CA . ASP A 1 178 ? 26.481 1.872 25.046 1.00 67.35 175 ASP A CA 1
ATOM 1376 C C . ASP A 1 178 ? 26.821 2.257 26.459 1.00 67.54 175 ASP A C 1
ATOM 1377 O O . ASP A 1 178 ? 27.454 1.522 27.187 1.00 68.99 175 ASP A O 1
ATOM 1382 N N . ILE A 1 179 ? 26.383 3.441 26.840 1.00 72.52 176 ILE A N 1
ATOM 1383 C CA . ILE A 1 179 ? 26.627 3.987 28.162 1.00 71.92 176 ILE A CA 1
ATOM 1384 C C . ILE A 1 179 ? 26.035 3.175 29.332 1.00 71.83 176 ILE A C 1
ATOM 1385 O O . ILE A 1 179 ? 26.293 3.494 30.497 1.00 72.03 176 ILE A O 1
ATOM 1390 N N . GLN A 1 180 ? 25.272 2.124 29.039 1.00 70.38 177 GLN A N 1
ATOM 1391 C CA . GLN A 1 180 ? 24.704 1.286 30.091 1.00 71.68 177 GLN A CA 1
ATOM 1392 C C . GLN A 1 180 ? 25.719 0.261 30.534 1.00 67.91 177 GLN A C 1
ATOM 1393 O O . GLN A 1 180 ? 25.999 0.137 31.721 1.00 64.84 177 GLN A O 1
ATOM 1399 N N . ARG A 1 181 ? 26.250 -0.492 29.579 1.00 69.30 178 ARG A N 1
ATOM 1400 C CA . ARG A 1 181 ? 27.266 -1.501 29.882 1.00 69.65 178 ARG A CA 1
ATOM 1401 C C . ARG A 1 181 ? 28.406 -0.789 30.612 1.00 67.68 178 ARG A C 1
ATOM 1402 O O . ARG A 1 181 ? 28.937 -1.300 31.592 1.00 69.13 178 ARG A O 1
ATOM 1410 N N . GLY A 1 182 ? 28.747 0.412 30.153 1.00 60.64 179 GLY A N 1
ATOM 1411 C CA . GLY A 1 182 ? 29.779 1.176 30.783 1.00 57.05 179 GLY A CA 1
ATOM 1412 C C . GLY A 1 182 ? 29.490 1.403 32.240 1.00 56.95 179 GLY A C 1
ATOM 1413 O O . GLY A 1 182 ? 30.311 1.114 33.101 1.00 57.27 179 GLY A O 1
ATOM 1414 N N . LYS A 1 183 ? 28.323 1.941 32.532 1.00 62.15 180 LYS A N 1
ATOM 1415 C CA . LYS A 1 183 ? 27.947 2.187 33.919 1.00 65.79 180 LYS A CA 1
ATOM 1416 C C . LYS A 1 183 ? 28.029 0.904 34.710 1.00 68.85 180 LYS A C 1
ATOM 1417 O O . LYS A 1 183 ? 28.464 0.901 35.858 1.00 69.31 180 LYS A O 1
ATOM 1423 N N . GLU A 1 184 ? 27.549 -0.180 34.102 1.00 76.66 181 GLU A N 1
ATOM 1424 C CA . GLU A 1 184 ? 27.539 -1.496 34.734 1.00 82.08 181 GLU A CA 1
ATOM 1425 C C . GLU A 1 184 ? 28.932 -1.943 35.107 1.00 80.23 181 GLU A C 1
ATOM 1426 O O . GLU A 1 184 ? 29.202 -2.238 36.269 1.00 85.43 181 GLU A O 1
ATOM 1432 N N . GLU A 1 185 ? 29.807 -1.986 34.111 1.00 77.23 182 GLU A N 1
ATOM 1433 C CA . GLU A 1 185 ? 31.189 -2.386 34.306 1.00 73.26 182 GLU A CA 1
ATOM 1434 C C . GLU A 1 185 ? 31.821 -1.510 35.365 1.00 71.03 182 GLU A C 1
ATOM 1435 O O . GLU A 1 185 ? 32.371 -2.015 36.339 1.00 75.53 182 GLU A O 1
ATOM 1441 N N . LEU A 1 186 ? 31.679 -0.200 35.222 1.00 67.65 183 LEU A N 1
ATOM 1442 C CA . LEU A 1 186 ? 32.257 0.703 36.196 1.00 67.41 183 LEU A CA 1
ATOM 1443 C C . LEU A 1 186 ? 31.832 0.354 37.626 1.00 72.58 183 LEU A C 1
ATOM 1444 O O . LEU A 1 186 ? 32.615 0.492 38.563 1.00 71.53 183 LEU A O 1
ATOM 1449 N N . LYS A 1 187 ? 30.599 -0.113 37.788 1.00 77.90 184 LYS A N 1
ATOM 1450 C CA . LYS A 1 187 ? 30.100 -0.495 39.095 1.00 81.63 184 LYS A CA 1
ATOM 1451 C C . LYS A 1 187 ? 30.799 -1.788 39.524 1.00 85.85 184 LYS A C 1
ATOM 1452 O O . LYS A 1 187 ? 31.272 -1.911 40.659 1.00 85.33 184 LYS A O 1
ATOM 1458 N N . GLU A 1 188 ? 30.873 -2.746 38.598 1.00 86.92 185 GLU A N 1
ATOM 1459 C CA . GLU A 1 188 ? 31.502 -4.035 38.863 1.00 87.37 185 GLU A CA 1
ATOM 1460 C C . GLU A 1 188 ? 32.909 -3.832 39.368 1.00 82.65 185 GLU A C 1
ATOM 1461 O O . GLU A 1 188 ? 33.274 -4.401 40.393 1.00 86.34 185 GLU A O 1
ATOM 1467 N N . HIS A 1 189 ? 33.702 -3.035 38.651 1.00 77.21 186 HIS A N 1
ATOM 1468 C CA . HIS A 1 189 ? 35.078 -2.793 39.072 1.00 77.19 186 HIS A CA 1
ATOM 1469 C C . HIS A 1 189 ? 35.132 -2.170 40.450 1.00 77.30 186 HIS A C 1
ATOM 1470 O O . HIS A 1 189 ? 35.891 -2.621 41.321 1.00 78.81 186 HIS A O 1
ATOM 1477 N N . TYR A 1 190 ? 34.331 -1.129 40.633 1.00 73.50 187 TYR A N 1
ATOM 1478 C CA . TYR A 1 190 ? 34.264 -0.422 41.898 1.00 73.01 187 TYR A CA 1
ATOM 1479 C C . TYR A 1 190 ? 33.816 -1.309 43.049 1.00 77.10 187 TYR A C 1
ATOM 1480 O O . TYR A 1 190 ? 34.425 -1.287 44.115 1.00 77.33 187 TYR A O 1
ATOM 1489 N N . VAL A 1 191 ? 32.728 -2.053 42.873 1.00 80.16 188 VAL A N 1
ATOM 1490 C CA . VAL A 1 191 ? 32.261 -2.928 43.949 1.00 87.03 188 VAL A CA 1
ATOM 1491 C C . VAL A 1 191 ? 33.392 -3.871 44.359 1.00 91.47 188 VAL A C 1
ATOM 1492 O O . VAL A 1 191 ? 33.802 -3.894 45.518 1.00 96.94 188 VAL A O 1
ATOM 1496 N N . LYS A 1 192 ? 33.903 -4.626 43.396 1.00 93.34 189 LYS A N 1
ATOM 1497 C CA . LYS A 1 192 ? 34.999 -5.558 43.635 1.00 99.99 189 LYS A CA 1
ATOM 1498 C C . LYS A 1 192 ? 36.127 -4.925 44.450 1.00 97.88 189 LYS A C 1
ATOM 1499 O O . LYS A 1 192 ? 36.678 -5.551 45.353 1.00 104.91 189 LYS A O 1
ATOM 1505 N N . PHE A 1 193 ? 36.468 -3.685 44.139 1.00 89.55 190 PHE A N 1
ATOM 1506 C CA . PHE A 1 193 ? 37.530 -3.016 44.861 1.00 89.58 190 PHE A CA 1
ATOM 1507 C C . PHE A 1 193 ? 37.201 -2.694 46.314 1.00 94.37 190 PHE A C 1
ATOM 1508 O O . PHE A 1 193 ? 38.020 -2.929 47.190 1.00 98.78 190 PHE A O 1
ATOM 1516 N N . ILE A 1 194 ? 36.033 -2.117 46.580 1.00 99.46 191 ILE A N 1
ATOM 1517 C CA . ILE A 1 194 ? 35.675 -1.784 47.968 1.00 107.39 191 ILE A CA 1
ATOM 1518 C C . ILE A 1 194 ? 35.356 -2.987 48.841 1.00 114.65 191 ILE A C 1
ATOM 1519 O O . ILE A 1 194 ? 35.578 -2.935 50.051 1.00 121.69 191 ILE A O 1
ATOM 1524 N N . GLU A 1 195 ? 34.836 -4.068 48.260 1.00 118.90 192 GLU A N 1
ATOM 1525 C CA . GLU A 1 195 ? 34.534 -5.243 49.083 1.00 127.56 192 GLU A CA 1
ATOM 1526 C C . GLU A 1 195 ? 35.773 -5.751 49.836 1.00 132.57 192 GLU A C 1
ATOM 1527 O O . GLU A 1 195 ? 35.629 -6.386 50.874 1.00 140.07 192 GLU A O 1
ATOM 1533 N N . ASN A 1 196 ? 36.971 -5.445 49.324 1.00 134.16 193 ASN A N 1
ATOM 1534 C CA . ASN A 1 196 ? 38.247 -5.824 49.961 1.00 139.96 193 ASN A CA 1
ATOM 1535 C C . ASN A 1 196 ? 39.197 -4.630 50.212 1.00 134.25 193 ASN A C 1
ATOM 1536 O O . ASN A 1 196 ? 40.414 -4.821 50.244 1.00 136.88 193 ASN A O 1
ATOM 1541 N N . HIS A 1 197 ? 38.662 -3.419 50.413 1.00 128.53 194 HIS A N 1
ATOM 1542 C CA . HIS A 1 197 ? 39.508 -2.233 50.652 1.00 126.20 194 HIS A CA 1
ATOM 1543 C C . HIS A 1 197 ? 38.995 -1.056 51.500 1.00 128.20 194 HIS A C 1
ATOM 1544 O O . HIS A 1 197 ? 39.826 -0.267 51.953 1.00 131.71 194 HIS A O 1
ATOM 1551 N N . ARG A 1 198 ? 37.684 -0.852 51.660 1.00 130.30 195 ARG A N 1
ATOM 1552 C CA . ARG A 1 198 ? 37.211 0.256 52.523 1.00 136.40 195 ARG A CA 1
ATOM 1553 C C . ARG A 1 198 ? 37.733 1.630 52.089 1.00 130.12 195 ARG A C 1
ATOM 1554 O O . ARG A 1 198 ? 37.732 2.589 52.870 1.00 120.37 195 ARG A O 1
ATOM 1562 N N . GLY A 1 199 ? 38.098 1.724 50.811 1.00 128.61 196 GLY A N 1
ATOM 1563 C CA . GLY A 1 199 ? 38.639 2.942 50.219 1.00 127.46 196 GLY A CA 1
ATOM 1564 C C . GLY A 1 199 ? 38.046 4.184 50.845 1.00 125.40 196 GLY A C 1
ATOM 1565 O O . GLY A 1 199 ? 36.863 4.455 50.664 1.00 123.85 196 GLY A O 1
ATOM 1566 N N . GLU A 1 200 ? 38.856 4.936 51.590 1.00 123.51 197 GLU A N 1
ATOM 1567 C CA . GLU A 1 200 ? 38.363 6.156 52.208 1.00 121.85 197 GLU A CA 1
ATOM 1568 C C . GLU A 1 200 ? 37.996 7.304 51.286 1.00 114.72 197 GLU A C 1
ATOM 1569 O O . GLU A 1 200 ? 36.811 7.606 51.136 1.00 118.00 197 GLU A O 1
ATOM 1575 N N . SER A 1 201 ? 38.981 7.895 50.619 1.00 106.93 198 SER A N 1
ATOM 1576 C CA . SER A 1 201 ? 38.726 8.851 49.544 1.00 100.36 198 SER A CA 1
ATOM 1577 C C . SER A 1 201 ? 38.666 8.199 48.161 1.00 91.84 198 SER A C 1
ATOM 1578 O O . SER A 1 201 ? 39.433 7.289 47.865 1.00 91.28 198 SER A O 1
ATOM 1581 N N . VAL A 1 202 ? 37.735 8.668 47.329 1.00 85.90 199 VAL A N 1
ATOM 1582 C CA . VAL A 1 202 ? 37.565 8.158 45.964 1.00 80.45 199 VAL A CA 1
ATOM 1583 C C . VAL A 1 202 ? 37.282 9.300 44.973 1.00 75.97 199 VAL A C 1
ATOM 1584 O O . VAL A 1 202 ? 36.321 10.049 45.131 1.00 72.26 199 VAL A O 1
ATOM 1588 N N . ILE A 1 203 ? 38.129 9.414 43.954 1.00 68.94 200 ILE A N 1
ATOM 1589 C CA . ILE A 1 203 ? 37.995 10.440 42.939 1.00 63.66 200 ILE A CA 1
ATOM 1590 C C . ILE A 1 203 ? 37.931 9.757 41.596 1.00 64.22 200 ILE A C 1
ATOM 1591 O O . ILE A 1 203 ? 38.747 8.861 41.333 1.00 68.44 200 ILE A O 1
ATOM 1596 N N . ILE A 1 204 ? 36.973 10.135 40.750 1.00 57.15 201 ILE A N 1
ATOM 1597 C CA . ILE A 1 204 ? 36.900 9.514 39.448 1.00 52.69 201 ILE A CA 1
ATOM 1598 C C . ILE A 1 204 ? 37.192 10.539 38.406 1.00 50.90 201 ILE A C 1
ATOM 1599 O O . ILE A 1 204 ? 36.686 11.645 38.465 1.00 55.05 201 ILE A O 1
ATOM 1604 N N . GLY A 1 205 ? 38.059 10.174 37.472 1.00 51.73 202 GLY A N 1
ATOM 1605 C CA . GLY A 1 205 ? 38.456 11.047 36.383 1.00 50.92 202 GLY A CA 1
ATOM 1606 C C . GLY A 1 205 ? 38.126 10.403 35.054 1.00 47.22 202 GLY A C 1
ATOM 1607 O O . GLY A 1 205 ? 37.921 9.189 34.976 1.00 44.10 202 GLY A O 1
ATOM 1608 N N . GLY A 1 206 ? 38.088 11.209 34.002 1.00 46.05 203 GLY A N 1
ATOM 1609 C CA . GLY A 1 206 ? 37.788 10.683 32.678 1.00 46.20 203 GLY A CA 1
ATOM 1610 C C . GLY A 1 206 ? 38.121 11.675 31.592 1.00 46.85 203 GLY A C 1
ATOM 1611 O O . GLY A 1 206 ? 38.328 12.869 31.874 1.00 47.52 203 GLY A O 1
ATOM 1612 N N . PHE A 1 207 ? 38.106 11.184 30.354 1.00 44.12 204 PHE A N 1
ATOM 1613 C CA . PHE A 1 207 ? 38.426 11.989 29.177 1.00 48.48 204 PHE A CA 1
ATOM 1614 C C . PHE A 1 207 ? 37.355 11.720 28.112 1.00 48.70 204 PHE A C 1
ATOM 1615 O O . PHE A 1 207 ? 37.143 10.568 27.765 1.00 50.35 204 PHE A O 1
ATOM 1623 N N . SER A 1 208 ? 36.691 12.772 27.612 1.00 51.56 205 SER A N 1
ATOM 1624 C CA . SER A 1 208 ? 35.597 12.655 26.620 1.00 54.31 205 SER A CA 1
ATOM 1625 C C . SER A 1 208 ? 34.570 11.659 27.108 1.00 53.45 205 SER A C 1
ATOM 1626 O O . SER A 1 208 ? 34.183 11.689 28.277 1.00 51.09 205 SER A O 1
ATOM 1629 N N . ALA A 1 209 ? 34.184 10.735 26.224 1.00 55.60 206 ALA A N 1
ATOM 1630 C CA . ALA A 1 209 ? 33.193 9.692 26.527 1.00 56.62 206 ALA A CA 1
ATOM 1631 C C . ALA A 1 209 ? 33.518 8.998 27.822 1.00 52.46 206 ALA A C 1
ATOM 1632 O O . ALA A 1 209 ? 32.656 8.428 28.466 1.00 56.48 206 ALA A O 1
ATOM 1634 N N . GLY A 1 210 ? 34.774 9.005 28.188 1.00 46.22 207 GLY A N 1
ATOM 1635 C CA . GLY A 1 210 ? 35.133 8.347 29.410 1.00 48.29 207 GLY A CA 1
ATOM 1636 C C . GLY A 1 210 ? 34.497 9.105 30.524 1.00 45.65 207 GLY A C 1
ATOM 1637 O O . GLY A 1 210 ? 33.878 8.540 31.404 1.00 48.26 207 GLY A O 1
ATOM 1638 N N . ALA A 1 211 ? 34.657 10.413 30.470 1.00 46.70 208 ALA A N 1
ATOM 1639 C CA . ALA A 1 211 ? 34.089 11.266 31.494 1.00 48.74 208 ALA A CA 1
ATOM 1640 C C . ALA A 1 211 ? 32.544 11.141 31.510 1.00 48.70 208 ALA A C 1
ATOM 1641 O O . ALA A 1 211 ? 31.940 11.226 32.554 1.00 48.60 208 ALA A O 1
ATOM 1643 N N . ARG A 1 212 ? 31.937 10.874 30.362 1.00 50.28 209 ARG A N 1
ATOM 1644 C CA . ARG A 1 212 ? 30.496 10.725 30.282 1.00 56.87 209 ARG A CA 1
ATOM 1645 C C . ARG A 1 212 ? 29.987 9.589 31.145 1.00 61.95 209 ARG A C 1
ATOM 1646 O O . ARG A 1 212 ? 29.092 9.796 31.966 1.00 64.83 209 ARG A O 1
ATOM 1654 N N . VAL A 1 213 ? 30.543 8.388 30.951 1.00 62.67 210 VAL A N 1
ATOM 1655 C CA . VAL A 1 213 ? 30.122 7.218 31.723 1.00 59.71 210 VAL A CA 1
ATOM 1656 C C . VAL A 1 213 ? 30.388 7.480 33.191 1.00 60.51 210 VAL A C 1
ATOM 1657 O O . VAL A 1 213 ? 29.608 7.091 34.067 1.00 54.79 210 VAL A O 1
ATOM 1661 N N . ALA A 1 214 ? 31.503 8.143 33.459 1.00 61.61 211 ALA A N 1
ATOM 1662 C CA . ALA A 1 214 ? 31.850 8.452 34.826 1.00 66.31 211 ALA A CA 1
ATOM 1663 C C . ALA A 1 214 ? 30.728 9.250 35.468 1.00 69.91 211 ALA A C 1
ATOM 1664 O O . ALA A 1 214 ? 30.297 8.952 36.573 1.00 76.42 211 ALA A O 1
ATOM 1666 N N . LEU A 1 215 ? 30.226 10.254 34.751 1.00 71.44 212 LEU A N 1
ATOM 1667 C CA . LEU A 1 215 ? 29.155 11.086 35.277 1.00 65.02 212 LEU A CA 1
ATOM 1668 C C . LEU A 1 215 ? 27.828 10.329 35.346 1.00 61.95 212 LEU A C 1
ATOM 1669 O O . LEU A 1 215 ? 27.102 10.462 36.305 1.00 64.78 212 LEU A O 1
ATOM 1674 N N . TYR A 1 216 ? 27.511 9.541 34.329 1.00 58.73 213 TYR A N 1
ATOM 1675 C CA . TYR A 1 216 ? 26.271 8.786 34.311 1.00 60.18 213 TYR A CA 1
ATOM 1676 C C . TYR A 1 216 ? 26.221 7.888 35.534 1.00 65.73 213 TYR A C 1
ATOM 1677 O O . TYR A 1 216 ? 25.262 7.922 36.309 1.00 78.64 213 TYR A O 1
ATOM 1686 N N . THR A 1 217 ? 27.298 7.152 35.763 1.00 65.10 214 THR A N 1
ATOM 1687 C CA . THR A 1 217 ? 27.403 6.235 36.904 1.00 64.59 214 THR A CA 1
ATOM 1688 C C . THR A 1 217 ? 27.205 6.940 38.253 1.00 66.33 214 THR A C 1
ATOM 1689 O O . THR A 1 217 ? 26.430 6.488 39.093 1.00 66.96 214 THR A O 1
ATOM 1693 N N . ILE A 1 218 ? 27.922 8.036 38.469 1.00 65.64 215 ILE A N 1
ATOM 1694 C CA . ILE A 1 218 ? 27.786 8.766 39.722 1.00 67.81 215 ILE A CA 1
ATOM 1695 C C . ILE A 1 218 ? 26.336 9.126 40.026 1.00 69.30 215 ILE A C 1
ATOM 1696 O O . ILE A 1 218 ? 25.858 8.949 41.143 1.00 68.44 215 ILE A O 1
ATOM 1701 N N . LEU A 1 219 ? 25.661 9.651 39.011 1.00 68.96 216 LEU A N 1
ATOM 1702 C CA . LEU A 1 219 ? 24.286 10.103 39.138 1.00 73.81 216 LEU A CA 1
ATOM 1703 C C . LEU A 1 219 ? 23.270 9.008 39.427 1.00 77.43 216 LEU A C 1
ATOM 1704 O O . LEU A 1 219 ? 22.232 9.284 39.999 1.00 87.03 216 LEU A O 1
ATOM 1709 N N . HIS A 1 220 ? 23.544 7.783 39.002 1.00 75.04 217 HIS A N 1
ATOM 1710 C CA . HIS A 1 220 ? 22.662 6.672 39.295 1.00 74.07 217 HIS A CA 1
ATOM 1711 C C . HIS A 1 220 ? 23.083 6.038 40.606 1.00 72.47 217 HIS A C 1
ATOM 1712 O O . HIS A 1 220 ? 22.699 4.910 40.924 1.00 79.55 217 HIS A O 1
ATOM 1719 N N . LYS A 1 221 ? 23.842 6.799 41.382 1.00 69.91 218 LYS A N 1
ATOM 1720 C CA . LYS A 1 221 ? 24.366 6.368 42.668 1.00 72.30 218 LYS A CA 1
ATOM 1721 C C . LYS A 1 221 ? 24.958 4.968 42.633 1.00 73.43 218 LYS A C 1
ATOM 1722 O O . LYS A 1 221 ? 24.873 4.228 43.597 1.00 75.10 218 LYS A O 1
ATOM 1728 N N . ASP A 1 222 ? 25.581 4.620 41.513 1.00 76.09 219 ASP A N 1
ATOM 1729 C CA . ASP A 1 222 ? 26.212 3.321 41.361 1.00 79.69 219 ASP A CA 1
ATOM 1730 C C . ASP A 1 222 ? 27.642 3.340 41.893 1.00 78.48 219 ASP A C 1
ATOM 1731 O O . ASP A 1 222 ? 28.315 2.310 41.927 1.00 77.75 219 ASP A O 1
ATOM 1736 N N . ILE A 1 223 ? 28.089 4.501 42.352 1.00 78.75 220 ILE A N 1
ATOM 1737 C CA . ILE A 1 223 ? 29.425 4.608 42.881 1.00 78.73 220 ILE A CA 1
ATOM 1738 C C . ILE A 1 223 ? 29.556 5.849 43.722 1.00 78.38 220 ILE A C 1
ATOM 1739 O O . ILE A 1 223 ? 29.151 6.907 43.287 1.00 80.41 220 ILE A O 1
ATOM 1744 N N . ASP A 1 224 ? 30.086 5.711 44.940 1.00 84.85 221 ASP A N 1
ATOM 1745 C CA . ASP A 1 224 ? 30.292 6.870 45.838 1.00 88.05 221 ASP A CA 1
ATOM 1746 C C . ASP A 1 224 ? 31.660 7.466 45.598 1.00 84.78 221 ASP A C 1
ATOM 1747 O O . ASP A 1 224 ? 32.692 6.793 45.720 1.00 93.66 221 ASP A O 1
ATOM 1752 N N . VAL A 1 225 ? 31.643 8.745 45.256 1.00 78.54 222 VAL A N 1
ATOM 1753 C CA . VAL A 1 225 ? 32.839 9.499 44.941 1.00 72.84 222 VAL A CA 1
ATOM 1754 C C . VAL A 1 225 ? 32.920 10.803 45.698 1.00 74.37 222 VAL A C 1
ATOM 1755 O O . VAL A 1 225 ? 31.907 11.449 45.930 1.00 82.11 222 VAL A O 1
ATOM 1759 N N . ASP A 1 226 ? 34.133 11.189 46.078 1.00 76.85 223 ASP A N 1
ATOM 1760 C CA . ASP A 1 226 ? 34.368 12.435 46.803 1.00 77.81 223 ASP A CA 1
ATOM 1761 C C . ASP A 1 226 ? 34.553 13.600 45.864 1.00 72.66 223 ASP A C 1
ATOM 1762 O O . ASP A 1 226 ? 34.334 14.741 46.247 1.00 80.57 223 ASP A O 1
ATOM 1767 N N . GLY A 1 227 ? 34.968 13.328 44.638 1.00 67.78 224 GLY A N 1
ATOM 1768 C CA . GLY A 1 227 ? 35.144 14.380 43.630 1.00 68.15 224 GLY A CA 1
ATOM 1769 C C . GLY A 1 227 ? 35.309 13.804 42.236 1.00 66.19 224 GLY A C 1
ATOM 1770 O O . GLY A 1 227 ? 35.435 12.603 42.087 1.00 67.85 224 GLY A O 1
ATOM 1771 N N . PHE A 1 228 ? 35.321 14.638 41.204 1.00 65.65 225 PHE A N 1
ATOM 1772 C CA . PHE A 1 228 ? 35.492 14.114 39.859 1.00 63.79 225 PHE A CA 1
ATOM 1773 C C . PHE A 1 228 ? 36.316 15.086 39.048 1.00 66.97 225 PHE A C 1
ATOM 1774 O O . PHE A 1 228 ? 36.139 16.310 39.162 1.00 63.23 225 PHE A O 1
ATOM 1782 N N . ILE A 1 229 ? 37.203 14.537 38.204 1.00 69.42 226 ILE A N 1
ATOM 1783 C CA . ILE A 1 229 ? 38.107 15.364 37.384 1.00 67.59 226 ILE A CA 1
ATOM 1784 C C . ILE A 1 229 ? 37.959 15.080 35.901 1.00 64.29 226 ILE A C 1
ATOM 1785 O O . ILE A 1 229 ? 38.583 14.151 35.396 1.00 64.46 226 ILE A O 1
ATOM 1790 N N . PHE A 1 230 ? 37.177 15.898 35.194 1.00 61.32 227 PHE A N 1
ATOM 1791 C CA . PHE A 1 230 ? 36.983 15.663 33.785 1.00 59.76 227 PHE A CA 1
ATOM 1792 C C . PHE A 1 230 ? 37.855 16.489 32.868 1.00 58.87 227 PHE A C 1
ATOM 1793 O O . PHE A 1 230 ? 38.114 17.654 33.118 1.00 66.10 227 PHE A O 1
ATOM 1809 N N . ALA A 1 232 ? 37.996 17.561 28.919 1.00 51.88 229 ALA A N 1
ATOM 1810 C CA . ALA A 1 232 ? 37.253 17.580 27.678 1.00 52.30 229 ALA A CA 1
ATOM 1811 C C . ALA A 1 232 ? 36.098 16.586 27.649 1.00 49.78 229 ALA A C 1
ATOM 1812 O O . ALA A 1 232 ? 35.896 15.890 26.655 1.00 46.98 229 ALA A O 1
ATOM 1814 N N . PRO A 1 233 ? 35.274 16.582 28.698 1.00 51.15 230 PRO A N 1
ATOM 1815 C CA . PRO A 1 233 ? 34.135 15.645 28.753 1.00 51.58 230 PRO A CA 1
ATOM 1816 C C . PRO A 1 233 ? 33.137 15.825 27.612 1.00 53.98 230 PRO A C 1
ATOM 1817 O O . PRO A 1 233 ? 32.917 16.940 27.162 1.00 57.71 230 PRO A O 1
ATOM 1821 N N . TRP A 1 234 ? 32.565 14.720 27.146 1.00 55.42 231 TRP A N 1
ATOM 1822 C CA . TRP A 1 234 ? 31.562 14.707 26.073 1.00 60.25 231 TRP A CA 1
ATOM 1823 C C . TRP A 1 234 ? 30.225 14.396 26.730 1.00 60.75 231 TRP A C 1
ATOM 1824 O O . TRP A 1 234 ? 29.965 13.267 27.152 1.00 58.53 231 TRP A O 1
ATOM 1835 N N . LEU A 1 235 ? 29.398 15.428 26.839 1.00 65.53 232 LEU A N 1
ATOM 1836 C CA . LEU A 1 235 ? 28.090 15.341 27.494 1.00 67.13 232 LEU A CA 1
ATOM 1837 C C . LEU A 1 235 ? 27.002 15.882 26.588 1.00 66.95 232 LEU A C 1
ATOM 1838 O O . LEU A 1 235 ? 26.556 17.002 26.779 1.00 71.64 232 LEU A O 1
ATOM 1843 N N . PRO A 1 236 ? 26.561 15.070 25.614 1.00 65.94 233 PRO A N 1
ATOM 1844 C CA . PRO A 1 236 ? 25.561 15.425 24.622 1.00 72.78 233 PRO A CA 1
ATOM 1845 C C . PRO A 1 236 ? 24.092 15.528 25.081 1.00 79.42 233 PRO A C 1
ATOM 1846 O O . PRO A 1 236 ? 23.302 16.135 24.368 1.00 85.62 233 PRO A O 1
ATOM 1850 N N . GLU A 1 237 ? 23.720 14.922 26.210 1.00 84.28 234 GLU A N 1
ATOM 1851 C CA . GLU A 1 237 ? 22.333 15.005 26.701 1.00 95.18 234 GLU A CA 1
ATOM 1852 C C . GLU A 1 237 ? 22.359 15.705 28.057 1.00 94.35 234 GLU A C 1
ATOM 1853 O O . GLU A 1 237 ? 21.642 15.314 28.978 1.00 93.55 234 GLU A O 1
ATOM 1859 N N . ILE A 1 238 ? 23.196 16.730 28.189 1.00 93.12 235 ILE A N 1
ATOM 1860 C CA . ILE A 1 238 ? 23.304 17.440 29.456 1.00 92.83 235 ILE A CA 1
ATOM 1861 C C . ILE A 1 238 ? 21.955 18.002 29.942 1.00 100.42 235 ILE A C 1
ATOM 1862 O O . ILE A 1 238 ? 21.711 18.071 31.145 1.00 103.75 235 ILE A O 1
ATOM 1867 N N . ASP A 1 239 ? 21.088 18.424 29.028 1.00 102.79 236 ASP A N 1
ATOM 1868 C CA . ASP A 1 239 ? 19.784 18.938 29.443 1.00 108.85 236 ASP A CA 1
ATOM 1869 C C . ASP A 1 239 ? 18.895 17.792 29.931 1.00 108.81 236 ASP A C 1
ATOM 1870 O O . ASP A 1 239 ? 18.193 17.952 30.928 1.00 117.23 236 ASP A O 1
ATOM 1875 N N . GLU A 1 240 ? 18.938 16.640 29.252 1.00 102.92 237 GLU A N 1
ATOM 1876 C CA . GLU A 1 240 ? 18.132 15.467 29.649 1.00 102.07 237 GLU A CA 1
ATOM 1877 C C . GLU A 1 240 ? 18.470 14.996 31.068 1.00 100.53 237 GLU A C 1
ATOM 1878 O O . GLU A 1 240 ? 17.657 14.337 31.716 1.00 108.68 237 GLU A O 1
ATOM 1884 N N . TRP A 1 241 ? 19.669 15.306 31.551 1.00 96.08 238 TRP A N 1
ATOM 1885 C CA . TRP A 1 241 ? 20.056 14.869 32.886 1.00 96.34 238 TRP A CA 1
ATOM 1886 C C . TRP A 1 241 ? 19.824 15.906 33.977 1.00 94.82 238 TRP A C 1
ATOM 1887 O O . TRP A 1 241 ? 20.387 15.784 35.066 1.00 97.13 238 TRP A O 1
ATOM 1898 N N . ASN A 1 242 ? 19.019 16.923 33.689 1.00 95.52 239 ASN A N 1
ATOM 1899 C CA . ASN A 1 242 ? 18.720 17.985 34.657 1.00 95.44 239 ASN A CA 1
ATOM 1900 C C . ASN A 1 242 ? 18.255 17.454 35.999 1.00 97.23 239 ASN A C 1
ATOM 1901 O O . ASN A 1 242 ? 18.720 17.932 37.038 1.00 94.29 239 ASN A O 1
ATOM 1906 N N . GLU A 1 243 ? 17.361 16.464 35.988 1.00 101.99 240 GLU A N 1
ATOM 1907 C CA . GLU A 1 243 ? 16.848 15.912 37.242 1.00 105.59 240 GLU A CA 1
ATOM 1908 C C . GLU A 1 243 ? 17.934 15.157 38.003 1.00 99.35 240 GLU A C 1
ATOM 1909 O O . GLU A 1 243 ? 18.185 15.429 39.187 1.00 93.71 240 GLU A O 1
ATOM 1915 N N . LEU A 1 244 ? 18.615 14.254 37.298 1.00 96.94 241 LEU A N 1
ATOM 1916 C CA . LEU A 1 244 ? 19.652 13.454 37.920 1.00 92.90 241 LEU A CA 1
ATOM 1917 C C . LEU A 1 244 ? 20.873 14.262 38.445 1.00 87.18 241 LEU A C 1
ATOM 1918 O O . LEU A 1 244 ? 21.504 13.858 39.431 1.00 85.80 241 LEU A O 1
ATOM 1923 N N . LEU A 1 245 ? 21.107 15.462 37.908 1.00 83.39 242 LEU A N 1
ATOM 1924 C CA . LEU A 1 245 ? 22.196 16.321 38.404 1.00 83.33 242 LEU A CA 1
ATOM 1925 C C . LEU A 1 245 ? 21.981 16.792 39.852 1.00 87.90 242 LEU A C 1
ATOM 1926 O O . LEU A 1 245 ? 22.920 17.284 40.494 1.00 88.90 242 LEU A O 1
ATOM 1931 N N . GLU A 1 246 ? 20.749 16.666 40.351 1.00 93.39 243 GLU A N 1
ATOM 1932 C CA . GLU A 1 246 ? 20.420 17.034 41.722 1.00 97.74 243 GLU A CA 1
ATOM 1933 C C . GLU A 1 246 ? 21.320 16.287 42.685 1.00 97.79 243 GLU A C 1
ATOM 1934 O O . GLU A 1 246 ? 21.817 16.848 43.664 1.00 95.87 243 GLU A O 1
ATOM 1940 N N . VAL A 1 247 ? 21.545 15.017 42.372 1.00 101.62 244 VAL A N 1
ATOM 1941 C CA . VAL A 1 247 ? 22.383 14.139 43.180 1.00 102.16 244 VAL A CA 1
ATOM 1942 C C . VAL A 1 247 ? 23.702 14.791 43.623 1.00 98.55 244 VAL A C 1
ATOM 1943 O O . VAL A 1 247 ? 24.215 14.490 44.701 1.00 101.16 244 VAL A O 1
ATOM 1947 N N . LEU A 1 248 ? 24.238 15.698 42.815 1.00 95.63 245 LEU A N 1
ATOM 1948 C CA . LEU A 1 248 ? 25.504 16.361 43.153 1.00 97.20 245 LEU A CA 1
ATOM 1949 C C . LEU A 1 248 ? 25.407 17.322 44.344 1.00 102.60 245 LEU A C 1
ATOM 1950 O O . LEU A 1 248 ? 26.413 17.619 45.003 1.00 100.13 245 LEU A O 1
ATOM 1955 N N . GLN A 1 249 ? 24.203 17.811 44.614 1.00 111.97 246 GLN A N 1
ATOM 1956 C CA . GLN A 1 249 ? 23.999 18.727 45.718 1.00 118.74 246 GLN A CA 1
ATOM 1957 C C . GLN A 1 249 ? 23.552 17.975 46.971 1.00 119.05 246 GLN A C 1
ATOM 1958 O O . GLN A 1 249 ? 23.461 18.562 48.043 1.00 120.67 246 GLN A O 1
ATOM 1964 N N . ASP A 1 250 ? 23.252 16.685 46.834 1.00 121.23 247 ASP A N 1
ATOM 1965 C CA . ASP A 1 250 ? 22.829 15.861 47.981 1.00 128.82 247 ASP A CA 1
ATOM 1966 C C . ASP A 1 250 ? 23.931 15.441 48.951 1.00 125.85 247 ASP A C 1
ATOM 1967 O O . ASP A 1 250 ? 23.828 15.701 50.151 1.00 124.53 247 ASP A O 1
ATOM 1972 N N . LYS A 1 251 ? 24.962 14.766 48.448 1.00 119.65 248 LYS A N 1
ATOM 1973 C CA . LYS A 1 251 ? 26.044 14.310 49.314 1.00 119.67 248 LYS A CA 1
ATOM 1974 C C . LYS A 1 251 ? 27.281 15.215 49.222 1.00 118.93 248 LYS A C 1
ATOM 1975 O O . LYS A 1 251 ? 28.341 14.857 49.719 1.00 115.36 248 LYS A O 1
ATOM 1981 N N . ASN A 1 252 ? 27.149 16.366 48.561 1.00 121.73 249 ASN A N 1
ATOM 1982 C CA . ASN A 1 252 ? 28.241 17.344 48.454 1.00 123.16 249 ASN A CA 1
ATOM 1983 C C . ASN A 1 252 ? 29.624 17.058 47.874 1.00 115.83 249 ASN A C 1
ATOM 1984 O O . ASN A 1 252 ? 30.614 17.021 48.594 1.00 115.96 249 ASN A O 1
ATOM 1989 N N . ILE A 1 253 ? 29.671 16.939 46.549 1.00 108.53 250 ILE A N 1
ATOM 1990 C CA . ILE A 1 253 ? 30.838 16.492 45.787 1.00 100.45 250 ILE A CA 1
ATOM 1991 C C . ILE A 1 253 ? 31.503 17.665 45.089 1.00 92.97 250 ILE A C 1
ATOM 1992 O O . ILE A 1 253 ? 30.809 18.545 44.603 1.00 91.91 250 ILE A O 1
ATOM 1997 N N . LYS A 1 254 ? 32.834 17.666 45.012 1.00 90.72 251 LYS A N 1
ATOM 1998 C CA . LYS A 1 254 ? 33.578 18.745 44.320 1.00 89.60 251 LYS A CA 1
ATOM 1999 C C . LYS A 1 254 ? 33.971 18.318 42.894 1.00 81.67 251 LYS A C 1
ATOM 2000 O O . LYS A 1 254 ? 34.326 17.172 42.660 1.00 81.34 251 LYS A O 1
ATOM 2006 N N . GLY A 1 255 ? 33.901 19.241 41.943 1.00 79.28 252 GLY A N 1
ATOM 2007 C CA . GLY A 1 255 ? 34.234 18.954 40.546 1.00 76.81 252 GLY A CA 1
ATOM 2008 C C . GLY A 1 255 ? 35.326 19.844 39.971 1.00 79.90 252 GLY A C 1
ATOM 2009 O O . GLY A 1 255 ? 35.359 21.049 40.226 1.00 79.78 252 GLY A O 1
ATOM 2010 N N . TYR A 1 256 ? 36.248 19.243 39.218 1.00 80.92 253 TYR A N 1
ATOM 2011 C CA . TYR A 1 256 ? 37.338 19.993 38.603 1.00 81.17 253 TYR A CA 1
ATOM 2012 C C . TYR A 1 256 ? 37.207 19.610 37.149 1.00 76.85 253 TYR A C 1
ATOM 2013 O O . TYR A 1 256 ? 37.327 18.449 36.812 1.00 82.50 253 TYR A O 1
ATOM 2022 N N . VAL A 1 257 ? 36.858 20.572 36.313 1.00 76.81 254 VAL A N 1
ATOM 2023 C CA . VAL A 1 257 ? 36.675 20.341 34.899 1.00 74.65 254 VAL A CA 1
ATOM 2024 C C . VAL A 1 257 ? 37.672 21.186 34.115 1.00 79.23 254 VAL A C 1
ATOM 2025 O O . VAL A 1 257 ? 37.912 22.350 34.440 1.00 81.59 254 VAL A O 1
ATOM 2029 N N . VAL A 1 258 ? 38.252 20.587 33.080 1.00 78.03 255 VAL A N 1
ATOM 2030 C CA . VAL A 1 258 ? 39.236 21.254 32.258 1.00 77.37 255 VAL A CA 1
ATOM 2031 C C . VAL A 1 258 ? 38.894 21.005 30.815 1.00 75.57 255 VAL A C 1
ATOM 2032 O O . VAL A 1 258 ? 38.443 19.916 30.479 1.00 75.81 255 VAL A O 1
ATOM 2036 N N . CYS A 1 259 ? 39.096 22.005 29.965 1.00 74.24 256 CYS A N 1
ATOM 2037 C CA . CYS A 1 259 ? 38.823 21.854 28.540 1.00 74.46 256 CYS A CA 1
ATOM 2038 C C . CYS A 1 259 ? 39.549 22.926 27.774 1.00 77.48 256 CYS A C 1
ATOM 2039 O O . CYS A 1 259 ? 39.717 24.031 28.267 1.00 85.73 256 CYS A O 1
ATOM 2042 N N . GLY A 1 260 ? 40.000 22.580 26.574 1.00 80.16 257 GLY A N 1
ATOM 2043 C CA . GLY A 1 260 ? 40.733 23.504 25.711 1.00 85.42 257 GLY A CA 1
ATOM 2044 C C . GLY A 1 260 ? 39.813 24.274 24.783 1.00 90.30 257 GLY A C 1
ATOM 2045 O O . GLY A 1 260 ? 38.889 23.711 24.191 1.00 90.54 257 GLY A O 1
ATOM 2046 N N . ASP A 1 261 ? 40.113 25.552 24.602 1.00 97.05 258 ASP A N 1
ATOM 2047 C CA . ASP A 1 261 ? 39.308 26.434 23.752 1.00 102.87 258 ASP A CA 1
ATOM 2048 C C . ASP A 1 261 ? 39.364 26.197 22.230 1.00 104.31 258 ASP A C 1
ATOM 2049 O O . ASP A 1 261 ? 38.833 27.003 21.467 1.00 114.63 258 ASP A O 1
ATOM 2054 N N . GLN A 1 262 ? 40.031 25.139 21.782 1.00 101.28 259 GLN A N 1
ATOM 2055 C CA . GLN A 1 262 ? 40.115 24.825 20.351 1.00 98.99 259 GLN A CA 1
ATOM 2056 C C . GLN A 1 262 ? 39.495 23.437 20.119 1.00 92.90 259 GLN A C 1
ATOM 2057 O O . GLN A 1 262 ? 39.631 22.852 19.041 1.00 87.99 259 GLN A O 1
ATOM 2063 N N . ASP A 1 263 ? 38.774 22.952 21.128 1.00 87.03 260 ASP A N 1
ATOM 2064 C CA . ASP A 1 263 ? 38.151 21.644 21.105 1.00 80.17 260 ASP A CA 1
ATOM 2065 C C . ASP A 1 263 ? 36.760 21.700 20.479 1.00 83.11 260 ASP A C 1
ATOM 2066 O O . ASP A 1 263 ? 35.754 21.818 21.174 1.00 79.82 260 ASP A O 1
ATOM 2071 N N . GLU A 1 264 ? 36.728 21.602 19.154 1.00 88.65 261 GLU A N 1
ATOM 2072 C CA . GLU A 1 264 ? 35.485 21.631 18.367 1.00 94.57 261 GLU A CA 1
ATOM 2073 C C . GLU A 1 264 ? 34.352 20.742 18.866 1.00 95.19 261 GLU A C 1
ATOM 2074 O O . GLU A 1 264 ? 33.182 21.091 18.724 1.00 102.47 261 GLU A O 1
ATOM 2080 N N . ASP A 1 265 ? 34.684 19.582 19.420 1.00 87.99 262 ASP A N 1
ATOM 2081 C CA . ASP A 1 265 ? 33.657 18.662 19.888 1.00 83.82 262 ASP A CA 1
ATOM 2082 C C . ASP A 1 265 ? 33.233 18.795 21.335 1.00 81.94 262 ASP A C 1
ATOM 2083 O O . ASP A 1 265 ? 32.084 18.527 21.640 1.00 88.47 262 ASP A O 1
ATOM 2088 N N . CYS A 1 266 ? 34.110 19.245 22.223 1.00 78.79 263 CYS A N 1
ATOM 2089 C CA . CYS A 1 266 ? 33.738 19.293 23.630 1.00 77.79 263 CYS A CA 1
ATOM 2090 C C . CYS A 1 266 ? 33.747 20.597 24.396 1.00 81.58 263 CYS A C 1
ATOM 2091 O O . CYS A 1 266 ? 33.569 20.579 25.612 1.00 84.03 263 CYS A O 1
ATOM 2094 N N . PHE A 1 267 ? 33.955 21.734 23.754 1.00 83.74 264 PHE A N 1
ATOM 2095 C CA . PHE A 1 267 ? 33.948 22.954 24.541 1.00 83.19 264 PHE A CA 1
ATOM 2096 C C . PHE A 1 267 ? 32.502 23.383 24.832 1.00 85.32 264 PHE A C 1
ATOM 2097 O O . PHE A 1 267 ? 32.215 23.996 25.868 1.00 83.80 264 PHE A O 1
ATOM 2105 N N . GLU A 1 268 ? 31.606 23.074 23.897 1.00 89.59 265 GLU A N 1
ATOM 2106 C CA . GLU A 1 268 ? 30.179 23.385 24.038 1.00 90.75 265 GLU A CA 1
ATOM 2107 C C . GLU A 1 268 ? 29.625 22.669 25.256 1.00 86.04 265 GLU A C 1
ATOM 2108 O O . GLU A 1 268 ? 29.411 23.272 26.298 1.00 86.53 265 GLU A O 1
ATOM 2114 N N . CYS A 1 269 ? 29.435 21.364 25.130 1.00 83.86 266 CYS A N 1
ATOM 2115 C CA . CYS A 1 269 ? 28.891 20.550 26.216 1.00 84.63 266 CYS A CA 1
ATOM 2116 C C . CYS A 1 269 ? 29.602 20.749 27.553 1.00 78.58 266 CYS A C 1
ATOM 2117 O O . CYS A 1 269 ? 28.978 20.677 28.611 1.00 81.51 266 CYS A O 1
ATOM 2120 N N . THR A 1 270 ? 30.903 20.976 27.521 1.00 74.14 267 THR A N 1
ATOM 2121 C CA . THR A 1 270 ? 31.626 21.169 28.759 1.00 72.50 267 THR A CA 1
ATOM 2122 C C . THR A 1 270 ? 31.208 22.468 29.403 1.00 77.58 267 THR A C 1
ATOM 2123 O O . THR A 1 270 ? 31.100 22.545 30.625 1.00 81.11 267 THR A O 1
ATOM 2127 N N . GLN A 1 271 ? 30.945 23.492 28.604 1.00 82.83 268 GLN A N 1
ATOM 2128 C CA . GLN A 1 271 ? 30.543 24.765 29.198 1.00 88.92 268 GLN A CA 1
ATOM 2129 C C . GLN A 1 271 ? 29.079 24.709 29.651 1.00 89.07 268 GLN A C 1
ATOM 2130 O O . GLN A 1 271 ? 28.735 25.303 30.663 1.00 90.66 268 GLN A O 1
ATOM 2136 N N . GLN A 1 272 ? 28.235 23.971 28.929 1.00 88.60 269 GLN A N 1
ATOM 2137 C CA . GLN A 1 272 ? 26.823 23.843 29.302 1.00 93.14 269 GLN A CA 1
ATOM 2138 C C . GLN A 1 272 ? 26.743 23.135 30.627 1.00 91.06 269 GLN A C 1
ATOM 2139 O O . GLN A 1 272 ? 25.914 23.449 31.471 1.00 101.41 269 GLN A O 1
ATOM 2145 N N . PHE A 1 273 ? 27.579 22.124 30.778 1.00 84.56 270 PHE A N 1
ATOM 2146 C CA . PHE A 1 273 ? 27.618 21.347 31.999 1.00 82.46 270 PHE A CA 1
ATOM 2147 C C . PHE A 1 273 ? 28.030 22.227 33.161 1.00 83.84 270 PHE A C 1
ATOM 2148 O O . PHE A 1 273 ? 27.373 22.238 34.187 1.00 86.55 270 PHE A O 1
ATOM 2156 N N . VAL A 1 274 ? 29.100 22.991 32.977 1.00 87.64 271 VAL A N 1
ATOM 2157 C CA . VAL A 1 274 ? 29.583 23.900 34.018 1.00 90.15 271 VAL A CA 1
ATOM 2158 C C . VAL A 1 274 ? 28.485 24.887 34.414 1.00 95.70 271 VAL A C 1
ATOM 2159 O O . VAL A 1 274 ? 28.400 25.308 35.567 1.00 99.87 271 VAL A O 1
ATOM 2163 N N . GLN A 1 275 ? 27.659 25.265 33.448 1.00 99.79 272 GLN A N 1
ATOM 2164 C CA . GLN A 1 275 ? 26.559 26.187 33.695 1.00 105.21 272 GLN A CA 1
ATOM 2165 C C . GLN A 1 275 ? 25.574 25.579 34.699 1.00 105.81 272 GLN A C 1
ATOM 2166 O O . GLN A 1 275 ? 25.131 26.245 35.639 1.00 108.25 272 GLN A O 1
ATOM 2172 N N . VAL A 1 276 ? 25.241 24.309 34.498 1.00 99.95 273 VAL A N 1
ATOM 2173 C CA . VAL A 1 276 ? 24.317 23.632 35.385 1.00 98.37 273 VAL A CA 1
ATOM 2174 C C . VAL A 1 276 ? 24.941 23.520 36.761 1.00 96.96 273 VAL A C 1
ATOM 2175 O O . VAL A 1 276 ? 24.273 23.730 37.759 1.00 104.20 273 VAL A O 1
ATOM 2179 N N . LEU A 1 277 ? 26.223 23.198 36.822 1.00 94.63 274 LEU A N 1
ATOM 2180 C CA . LEU A 1 277 ? 26.888 23.078 38.113 1.00 92.33 274 LEU A CA 1
ATOM 2181 C C . LEU A 1 277 ? 26.765 24.373 38.908 1.00 92.88 274 LEU A C 1
ATOM 2182 O O . LEU A 1 277 ? 26.762 24.342 40.135 1.00 94.33 274 LEU A O 1
ATOM 2187 N N . LYS A 1 278 ? 26.729 25.506 38.212 1.00 93.95 275 LYS A N 1
ATOM 2188 C CA . LYS A 1 278 ? 26.592 26.811 38.875 1.00 99.37 275 LYS A CA 1
ATOM 2189 C C . LYS A 1 278 ? 25.125 27.007 39.305 1.00 102.62 275 LYS A C 1
ATOM 2190 O O . LYS A 1 278 ? 24.840 27.446 40.418 1.00 100.03 275 LYS A O 1
ATOM 2196 N N . ASP A 1 279 ? 24.208 26.657 38.407 1.00 105.37 276 ASP A N 1
ATOM 2197 C CA . ASP A 1 279 ? 22.770 26.760 38.652 1.00 111.21 276 ASP A CA 1
ATOM 2198 C C . ASP A 1 279 ? 22.332 25.909 39.843 1.00 109.65 276 ASP A C 1
ATOM 2199 O O . ASP A 1 279 ? 21.444 26.298 40.602 1.00 114.36 276 ASP A O 1
ATOM 2204 N N . LYS A 1 280 ? 22.982 24.763 40.015 1.00 104.18 277 LYS A N 1
ATOM 2205 C CA . LYS A 1 280 ? 22.661 23.814 41.091 1.00 103.94 277 LYS A CA 1
ATOM 2206 C C . LYS A 1 280 ? 23.638 24.001 42.279 1.00 102.10 277 LYS A C 1
ATOM 2207 O O . LYS A 1 280 ? 23.701 23.169 43.182 1.00 97.15 277 LYS A O 1
ATOM 2213 N N . ASN A 1 281 ? 24.363 25.122 42.271 1.00 107.11 278 ASN A N 1
ATOM 2214 C CA . ASN A 1 281 ? 25.337 25.505 43.304 1.00 111.39 278 ASN A CA 1
ATOM 2215 C C . ASN A 1 281 ? 26.208 24.352 43.811 1.00 107.90 278 ASN A C 1
ATOM 2216 O O . ASN A 1 281 ? 26.268 24.082 45.009 1.00 116.71 278 ASN A O 1
ATOM 2221 N N . ILE A 1 282 ? 26.903 23.697 42.888 1.00 103.51 279 ILE A N 1
ATOM 2222 C CA . ILE A 1 282 ? 27.775 22.561 43.211 1.00 96.97 279 ILE A CA 1
ATOM 2223 C C . ILE A 1 282 ? 29.226 23.042 43.271 1.00 92.25 279 ILE A C 1
ATOM 2224 O O . ILE A 1 282 ? 29.716 23.622 42.313 1.00 84.11 279 ILE A O 1
ATOM 2229 N N . GLU A 1 283 ? 29.897 22.836 44.396 1.00 93.87 280 GLU A N 1
ATOM 2230 C CA . GLU A 1 283 ? 31.285 23.261 44.530 1.00 99.48 280 GLU A CA 1
ATOM 2231 C C . GLU A 1 283 ? 32.089 22.744 43.371 1.00 99.48 280 GLU A C 1
ATOM 2232 O O . GLU A 1 283 ? 32.145 21.535 43.192 1.00 97.34 280 GLU A O 1
ATOM 2238 N N . HIS A 1 284 ? 32.716 23.619 42.585 1.00 99.11 281 HIS A N 1
ATOM 2239 C CA . HIS A 1 284 ? 33.519 23.137 41.464 1.00 92.97 281 HIS A CA 1
ATOM 2240 C C . HIS A 1 284 ? 34.472 24.203 40.960 1.00 97.38 281 HIS A C 1
ATOM 2241 O O . HIS A 1 284 ? 34.496 25.315 41.482 1.00 100.71 281 HIS A O 1
ATOM 2248 N N . GLU A 1 285 ? 35.238 23.857 39.924 1.00 95.94 282 GLU A N 1
ATOM 2249 C CA . GLU A 1 285 ? 36.186 24.785 39.324 1.00 96.65 282 GLU A CA 1
ATOM 2250 C C . GLU A 1 285 ? 36.497 24.409 37.877 1.00 90.97 282 GLU A C 1
ATOM 2251 O O . GLU A 1 285 ? 37.011 23.337 37.607 1.00 94.09 282 GLU A O 1
ATOM 2257 N N . PHE A 1 286 ? 36.156 25.304 36.953 1.00 89.58 283 PHE A N 1
ATOM 2258 C CA . PHE A 1 286 ? 36.362 25.096 35.525 1.00 86.62 283 PHE A CA 1
ATOM 2259 C C . PHE A 1 286 ? 37.568 25.852 35.026 1.00 90.52 283 PHE A C 1
ATOM 2260 O O . PHE A 1 286 ? 37.761 27.014 35.357 1.00 95.08 283 PHE A O 1
ATOM 2268 N N . LYS A 1 287 ? 38.380 25.177 34.225 1.00 91.68 284 LYS A N 1
ATOM 2269 C CA . LYS A 1 287 ? 39.578 25.784 33.707 1.00 94.34 284 LYS A CA 1
ATOM 2270 C C . LYS A 1 287 ? 39.721 25.587 32.202 1.00 93.45 284 LYS A C 1
ATOM 2271 O O . LYS A 1 287 ? 39.786 24.466 31.711 1.00 91.29 284 LYS A O 1
ATOM 2277 N N . VAL A 1 288 ? 39.731 26.699 31.476 1.00 94.72 285 VAL A N 1
ATOM 2278 C CA . VAL A 1 288 ? 39.875 26.670 30.035 1.00 94.91 285 VAL A CA 1
ATOM 2279 C C . VAL A 1 288 ? 41.349 26.868 29.721 1.00 98.79 285 VAL A C 1
ATOM 2280 O O . VAL A 1 288 ? 41.970 27.801 30.229 1.00 101.07 285 VAL A O 1
ATOM 2284 N N . VAL A 1 289 ? 41.927 25.976 28.919 1.00 97.99 286 VAL A N 1
ATOM 2285 C CA . VAL A 1 289 ? 43.330 26.115 28.577 1.00 101.04 286 VAL A CA 1
ATOM 2286 C C . VAL A 1 289 ? 43.391 26.686 27.175 1.00 102.23 286 VAL A C 1
ATOM 2287 O O . VAL A 1 289 ? 42.820 26.121 26.246 1.00 99.26 286 VAL A O 1
ATOM 2291 N N . PRO A 1 290 ? 44.060 27.834 27.023 1.00 106.78 287 PRO A N 1
ATOM 2292 C CA . PRO A 1 290 ? 44.143 28.450 25.709 1.00 110.31 287 PRO A CA 1
ATOM 2293 C C . PRO A 1 290 ? 44.910 27.630 24.664 1.00 111.29 287 PRO A C 1
ATOM 2294 O O . PRO A 1 290 ? 45.794 26.841 25.009 1.00 109.15 287 PRO A O 1
ATOM 2298 N N . ASN A 1 291 ? 44.513 27.793 23.402 1.00 110.73 288 ASN A N 1
ATOM 2299 C CA . ASN A 1 291 ? 45.140 27.129 22.259 1.00 105.96 288 ASN A CA 1
ATOM 2300 C C . ASN A 1 291 ? 45.034 25.614 22.207 1.00 98.88 288 ASN A C 1
ATOM 2301 O O . ASN A 1 291 ? 45.286 25.024 21.163 1.00 102.82 288 ASN A O 1
ATOM 2306 N N . LEU A 1 292 ? 44.630 24.982 23.301 1.00 92.55 289 LEU A N 1
ATOM 2307 C CA . LEU A 1 292 ? 44.528 23.527 23.354 1.00 83.93 289 LEU A CA 1
ATOM 2308 C C . LEU A 1 292 ? 43.331 22.957 22.609 1.00 81.41 289 LEU A C 1
ATOM 2309 O O . LEU A 1 292 ? 42.230 23.485 22.711 1.00 83.37 289 LEU A O 1
ATOM 2314 N N . LYS A 1 293 ? 43.548 21.871 21.866 1.00 81.39 290 LYS A N 1
ATOM 2315 C CA . LYS A 1 293 ? 42.469 21.207 21.126 1.00 81.17 290 LYS A CA 1
ATOM 2316 C C . LYS A 1 293 ? 41.937 20.033 21.960 1.00 75.11 290 LYS A C 1
ATOM 2317 O O . LYS A 1 293 ? 41.916 20.108 23.186 1.00 74.17 290 LYS A O 1
ATOM 2323 N N . HIS A 1 294 ? 41.510 18.954 21.312 1.00 71.50 291 HIS A N 1
ATOM 2324 C CA . HIS A 1 294 ? 40.968 17.802 22.029 1.00 68.13 291 HIS A CA 1
ATOM 2325 C C . HIS A 1 294 ? 42.128 16.855 22.400 1.00 67.15 291 HIS A C 1
ATOM 2326 O O . HIS A 1 294 ? 42.378 15.820 21.764 1.00 58.51 291 HIS A O 1
ATOM 2333 N N . ASP A 1 295 ? 42.809 17.253 23.470 1.00 67.50 292 ASP A N 1
ATOM 2334 C CA . ASP A 1 295 ? 43.966 16.576 23.982 1.00 66.95 292 ASP A CA 1
ATOM 2335 C C . ASP A 1 295 ? 44.167 17.112 25.376 1.00 66.65 292 ASP A C 1
ATOM 2336 O O . ASP A 1 295 ? 43.548 18.103 25.750 1.00 72.26 292 ASP A O 1
ATOM 2341 N N . TYR A 1 296 ? 45.036 16.487 26.154 1.00 66.21 293 TYR A N 1
ATOM 2342 C CA . TYR A 1 296 ? 45.306 16.961 27.510 1.00 68.49 293 TYR A CA 1
ATOM 2343 C C . TYR A 1 296 ? 46.342 18.112 27.446 1.00 76.32 293 TYR A C 1
ATOM 2344 O O . TYR A 1 296 ? 47.170 18.161 26.534 1.00 73.61 293 TYR A O 1
ATOM 2353 N N . PRO A 1 297 ? 46.312 19.020 28.426 1.00 80.49 294 PRO A N 1
ATOM 2354 C CA . PRO A 1 297 ? 47.278 20.103 28.429 1.00 86.74 294 PRO A CA 1
ATOM 2355 C C . PRO A 1 297 ? 48.646 19.506 28.696 1.00 94.18 294 PRO A C 1
ATOM 2356 O O . PRO A 1 297 ? 48.735 18.471 29.355 1.00 92.57 294 PRO A O 1
ATOM 2360 N N . GLU A 1 298 ? 49.711 20.170 28.247 1.00 98.62 295 GLU A N 1
ATOM 2361 C CA . GLU A 1 298 ? 51.042 19.612 28.436 1.00 99.61 295 GLU A CA 1
ATOM 2362 C C . GLU A 1 298 ? 51.508 19.596 29.904 1.00 103.88 295 GLU A C 1
ATOM 2363 O O . GLU A 1 298 ? 52.354 18.785 30.280 1.00 103.17 295 GLU A O 1
ATOM 2369 N N . ASP A 1 299 ? 50.901 20.438 30.739 1.00 109.30 296 ASP A N 1
ATOM 2370 C CA . ASP A 1 299 ? 51.211 20.473 32.173 1.00 110.54 296 ASP A CA 1
ATOM 2371 C C . ASP A 1 299 ? 49.988 19.899 32.922 1.00 103.40 296 ASP A C 1
ATOM 2372 O O . ASP A 1 299 ? 49.585 20.407 33.977 1.00 98.73 296 ASP A O 1
ATOM 2377 N N . PHE A 1 300 ? 49.397 18.845 32.359 1.00 96.76 297 PHE A N 1
ATOM 2378 C CA . PHE A 1 300 ? 48.213 18.215 32.952 1.00 93.26 297 PHE A CA 1
ATOM 2379 C C . PHE A 1 300 ? 48.456 17.547 34.297 1.00 97.56 297 PHE A C 1
ATOM 2380 O O . PHE A 1 300 ? 47.554 17.537 35.147 1.00 99.89 297 PHE A O 1
ATOM 2388 N N . ASP A 1 301 ? 49.654 16.995 34.493 1.00 100.31 298 ASP A N 1
ATOM 2389 C CA . ASP A 1 301 ? 49.986 16.330 35.760 1.00 101.53 298 ASP A CA 1
ATOM 2390 C C . ASP A 1 301 ? 50.048 17.338 36.914 1.00 101.88 298 ASP A C 1
ATOM 2391 O O . ASP A 1 301 ? 49.880 16.971 38.085 1.00 97.62 298 ASP A O 1
ATOM 2396 N N . GLU A 1 302 ? 50.245 18.613 36.563 1.00 105.52 299 GLU A N 1
ATOM 2397 C CA . GLU A 1 302 ? 50.269 19.699 37.539 1.00 109.99 299 GLU A CA 1
ATOM 2398 C C . GLU A 1 302 ? 48.848 20.096 37.901 1.00 105.31 299 GLU A C 1
ATOM 2399 O O . GLU A 1 302 ? 48.572 20.435 39.045 1.00 111.47 299 GLU A O 1
ATOM 2405 N N . LEU A 1 303 ? 47.945 20.065 36.928 1.00 102.30 300 LEU A N 1
ATOM 2406 C CA . LEU A 1 303 ? 46.547 20.387 37.192 1.00 98.73 300 LEU A CA 1
ATOM 2407 C C . LEU A 1 303 ? 46.005 19.307 38.116 1.00 98.05 300 LEU A C 1
ATOM 2408 O O . LEU A 1 303 ? 45.274 19.624 39.049 1.00 104.68 300 LEU A O 1
ATOM 2413 N N . LEU A 1 304 ? 46.349 18.040 37.855 1.00 94.26 301 LEU A N 1
ATOM 2414 C CA . LEU A 1 304 ? 45.904 16.931 38.715 1.00 91.93 301 LEU A CA 1
ATOM 2415 C C . LEU A 1 304 ? 46.294 17.156 40.163 1.00 96.11 301 LEU A C 1
ATOM 2416 O O . LEU A 1 304 ? 45.588 16.721 41.068 1.00 96.19 301 LEU A O 1
ATOM 2421 N N . LYS A 1 305 ? 47.440 17.794 40.384 1.00 100.95 302 LYS A N 1
ATOM 2422 C CA . LYS A 1 305 ? 47.887 18.076 41.741 1.00 102.05 302 LYS A CA 1
ATOM 2423 C C . LYS A 1 305 ? 46.867 19.019 42.378 1.00 95.59 302 LYS A C 1
ATOM 2424 O O . LYS A 1 305 ? 46.315 18.714 43.426 1.00 87.32 302 LYS A O 1
ATOM 2430 N N . GLU A 1 306 ? 46.606 20.144 41.715 1.00 96.87 303 GLU A N 1
ATOM 2431 C CA . GLU A 1 306 ? 45.639 21.137 42.188 1.00 102.34 303 GLU A CA 1
ATOM 2432 C C . GLU A 1 306 ? 44.258 20.511 42.404 1.00 98.66 303 GLU A C 1
ATOM 2433 O O . GLU A 1 306 ? 43.642 20.670 43.458 1.00 103.85 303 GLU A O 1
ATOM 2439 N N . ALA A 1 307 ? 43.780 19.793 41.396 1.00 94.22 304 ALA A N 1
ATOM 2440 C CA . ALA A 1 307 ? 42.482 19.128 41.452 1.00 89.22 304 ALA A CA 1
ATOM 2441 C C . ALA A 1 307 ? 42.329 18.286 42.713 1.00 87.13 304 ALA A C 1
ATOM 2442 O O . ALA A 1 307 ? 41.358 18.426 43.453 1.00 88.20 304 ALA A O 1
ATOM 2444 N N . ILE A 1 308 ? 43.297 17.423 42.970 1.00 83.24 305 ILE A N 1
ATOM 2445 C CA . ILE A 1 308 ? 43.239 16.578 44.150 1.00 85.54 305 ILE A CA 1
ATOM 2446 C C . ILE A 1 308 ? 43.311 17.411 45.425 1.00 91.88 305 ILE A C 1
ATOM 2447 O O . ILE A 1 308 ? 42.581 17.149 46.375 1.00 95.90 305 ILE A O 1
ATOM 2452 N N . LYS A 1 309 ? 44.185 18.414 45.445 1.00 98.94 306 LYS A N 1
ATOM 2453 C CA . LYS A 1 309 ? 44.310 19.291 46.606 1.00 101.44 306 LYS A CA 1
ATOM 2454 C C . LYS A 1 309 ? 42.911 19.820 46.884 1.00 94.95 306 LYS A C 1
ATOM 2455 O O . LYS A 1 309 ? 42.372 19.650 47.969 1.00 94.62 306 LYS A O 1
ATOM 2461 N N . TYR A 1 310 ? 42.337 20.440 45.859 1.00 90.06 307 TYR A N 1
ATOM 2462 C CA . TYR A 1 310 ? 41.006 21.010 45.906 1.00 91.04 307 TYR A CA 1
ATOM 2463 C C . TYR A 1 310 ? 39.968 20.025 46.405 1.00 88.18 307 TYR A C 1
ATOM 2464 O O . TYR A 1 310 ? 39.346 20.254 47.438 1.00 91.32 307 TYR A O 1
ATOM 2473 N N . ILE A 1 311 ? 39.829 18.913 45.697 1.00 84.14 308 ILE A N 1
ATOM 2474 C CA . ILE A 1 311 ? 38.850 17.879 46.046 1.00 81.54 308 ILE A CA 1
ATOM 2475 C C . ILE A 1 311 ? 38.872 17.413 47.512 1.00 87.48 308 ILE A C 1
ATOM 2476 O O . ILE A 1 311 ? 37.830 17.469 48.166 1.00 93.93 308 ILE A O 1
ATOM 2481 N N . GLU A 1 312 ? 40.013 16.930 48.012 1.00 91.85 309 GLU A N 1
ATOM 2482 C CA . GLU A 1 312 ? 40.138 16.470 49.422 1.00 98.95 309 GLU A CA 1
ATOM 2483 C C . GLU A 1 312 ? 39.964 17.590 50.454 1.00 102.54 309 GLU A C 1
ATOM 2484 O O . GLU A 1 312 ? 39.536 17.336 51.587 1.00 106.25 309 GLU A O 1
ATOM 2490 N N . ASP A 1 313 ? 40.363 18.805 50.088 1.00 102.35 310 ASP A N 1
ATOM 2491 C CA . ASP A 1 313 ? 40.247 19.958 50.976 1.00 103.58 310 ASP A CA 1
ATOM 2492 C C . ASP A 1 313 ? 38.801 20.221 51.386 1.00 99.41 310 ASP A C 1
ATOM 2493 O O . ASP A 1 313 ? 38.490 20.260 52.564 1.00 101.59 310 ASP A O 1
ATOM 2506 N N . THR B 1 9 ? 52.979 13.352 21.123 1.00 67.38 6 THR B N 1
ATOM 2507 C CA . THR B 1 9 ? 52.227 12.196 21.613 1.00 65.37 6 THR B CA 1
ATOM 2508 C C . THR B 1 9 ? 51.328 11.613 20.544 1.00 60.21 6 THR B C 1
ATOM 2509 O O . THR B 1 9 ? 51.153 12.170 19.461 1.00 55.43 6 THR B O 1
ATOM 2513 N N . TYR B 1 10 ? 50.792 10.447 20.855 1.00 60.95 7 TYR B N 1
ATOM 2514 C CA . TYR B 1 10 ? 49.866 9.764 19.965 1.00 61.55 7 TYR B CA 1
ATOM 2515 C C . TYR B 1 10 ? 48.700 10.691 19.633 1.00 58.10 7 TYR B C 1
ATOM 2516 O O . TYR B 1 10 ? 48.352 10.904 18.469 1.00 55.41 7 TYR B O 1
ATOM 2525 N N . ILE B 1 11 ? 48.176 11.355 20.647 1.00 59.09 8 ILE B N 1
ATOM 2526 C CA . ILE B 1 11 ? 47.057 12.265 20.423 1.00 64.38 8 ILE B CA 1
ATOM 2527 C C . ILE B 1 11 ? 47.430 13.518 19.622 1.00 67.40 8 ILE B C 1
ATOM 2528 O O . ILE B 1 11 ? 46.629 14.007 18.802 1.00 71.20 8 ILE B O 1
ATOM 2533 N N . GLN B 1 12 ? 48.614 14.064 19.866 1.00 65.88 9 GLN B N 1
ATOM 2534 C CA . GLN B 1 12 ? 49.016 15.246 19.124 1.00 68.34 9 GLN B CA 1
ATOM 2535 C C . GLN B 1 12 ? 49.134 14.861 17.666 1.00 71.40 9 GLN B C 1
ATOM 2536 O O . G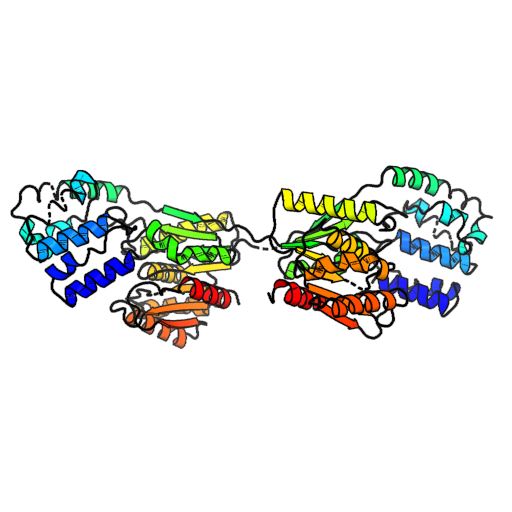LN B 1 12 ? 48.574 15.524 16.789 1.00 72.05 9 GLN B O 1
ATOM 2542 N N . LEU B 1 13 ? 49.833 13.766 17.403 1.00 70.40 10 LEU B N 1
ATOM 2543 C CA . LEU B 1 13 ? 49.970 13.325 16.051 1.00 74.15 10 LEU B CA 1
ATOM 2544 C C . LEU B 1 13 ? 48.581 13.252 15.412 1.00 71.79 10 LEU B C 1
ATOM 2545 O O . LEU B 1 13 ? 48.330 13.905 14.401 1.00 69.01 10 LEU B O 1
ATOM 2550 N N . LEU B 1 14 ? 47.676 12.478 16.013 1.00 67.38 11 LEU B N 1
ATOM 2551 C CA . LEU B 1 14 ? 46.317 12.329 15.448 1.00 66.93 11 LEU B CA 1
ATOM 2552 C C . LEU B 1 14 ? 45.569 13.646 15.247 1.00 64.17 11 LEU B C 1
ATOM 2553 O O . LEU B 1 14 ? 44.976 13.857 14.191 1.00 60.74 11 LEU B O 1
ATOM 2558 N N . ASN B 1 15 ? 45.633 14.546 16.223 1.00 67.70 12 ASN B N 1
ATOM 2559 C CA . ASN B 1 15 ? 44.939 15.835 16.087 1.00 73.67 12 ASN B CA 1
ATOM 2560 C C . ASN B 1 15 ? 45.511 16.698 14.977 1.00 78.35 12 ASN B C 1
ATOM 2561 O O . ASN B 1 15 ? 44.764 17.228 14.157 1.00 83.31 12 ASN B O 1
ATOM 2566 N N . GLU B 1 16 ? 46.828 16.842 14.933 1.00 79.67 13 GLU B N 1
ATOM 2567 C CA . GLU B 1 16 ? 47.422 17.649 13.869 1.00 84.39 13 GLU B CA 1
ATOM 2568 C C . GLU B 1 16 ? 47.192 17.057 12.502 1.00 79.69 13 GLU B C 1
ATOM 2569 O O . GLU B 1 16 ? 46.980 17.770 11.536 1.00 81.69 13 GLU B O 1
ATOM 2575 N N . THR B 1 17 ? 47.207 15.741 12.422 1.00 74.32 14 THR B N 1
ATOM 2576 C CA . THR B 1 17 ? 47.014 15.117 11.140 1.00 68.90 14 THR B CA 1
ATOM 2577 C C . THR B 1 17 ? 45.635 15.529 10.644 1.00 67.62 14 THR B C 1
ATOM 2578 O O . THR B 1 17 ? 45.515 16.015 9.527 1.00 64.61 14 THR B O 1
ATOM 2582 N N . LEU B 1 18 ? 44.600 15.327 11.473 1.00 68.36 15 LEU B N 1
ATOM 2583 C CA . LEU B 1 18 ? 43.228 15.737 11.114 1.00 67.80 15 LEU B CA 1
ATOM 2584 C C . LEU B 1 18 ? 43.219 17.230 10.755 1.00 70.35 15 LEU B C 1
ATOM 2585 O O . LEU B 1 18 ? 42.762 17.616 9.689 1.00 74.67 15 LEU B O 1
ATOM 2590 N N . HIS B 1 19 ? 43.774 18.073 11.614 1.00 71.81 16 HIS B N 1
ATOM 2591 C CA . HIS B 1 19 ? 43.811 19.498 11.321 1.00 75.03 16 HIS B CA 1
ATOM 2592 C C . HIS B 1 19 ? 44.295 19.716 9.903 1.00 76.40 16 HIS B C 1
ATOM 2593 O O . HIS B 1 19 ? 43.643 20.371 9.104 1.00 78.05 16 HIS B O 1
ATOM 2600 N N . CYS B 1 20 ? 45.424 19.103 9.584 1.00 80.15 17 CYS B N 1
ATOM 2601 C CA . CYS B 1 20 ? 46.045 19.223 8.267 1.00 82.69 17 CYS B CA 1
ATOM 2602 C C . CYS B 1 20 ? 45.124 18.761 7.127 1.00 81.85 17 CYS B C 1
ATOM 2603 O O . CYS B 1 20 ? 45.229 19.243 6.006 1.00 80.29 17 CYS B O 1
ATOM 2606 N N . TYR B 1 21 ? 44.226 17.822 7.412 1.00 82.81 18 TYR B N 1
ATOM 2607 C CA . TYR B 1 21 ? 43.289 17.326 6.409 1.00 85.41 18 TYR B CA 1
ATOM 2608 C C . TYR B 1 21 ? 42.360 18.468 6.026 1.00 86.98 18 TYR B C 1
ATOM 2609 O O . TYR B 1 21 ? 42.082 18.687 4.856 1.00 88.97 18 TYR B O 1
ATOM 2618 N N . ALA B 1 22 ? 41.865 19.181 7.032 1.00 87.49 19 ALA B N 1
ATOM 2619 C CA . ALA B 1 22 ? 40.965 20.308 6.810 1.00 91.63 19 ALA B CA 1
ATOM 2620 C C . ALA B 1 22 ? 41.730 21.504 6.252 1.00 95.01 19 ALA B C 1
ATOM 2621 O O . ALA B 1 22 ? 41.305 22.122 5.279 1.00 98.75 19 ALA B O 1
ATOM 2623 N N . SER B 1 23 ? 42.855 21.823 6.885 1.00 95.71 20 SER B N 1
ATOM 2624 C CA . SER B 1 23 ? 43.696 22.938 6.478 1.00 100.44 20 SER B CA 1
ATOM 2625 C C . SER B 1 23 ? 44.150 22.782 5.031 1.00 103.89 20 SER B C 1
ATOM 2626 O O . SER B 1 23 ? 43.830 23.599 4.174 1.00 104.73 20 SER B O 1
ATOM 2629 N N . LYS B 1 24 ? 44.885 21.710 4.771 1.00 108.03 21 LYS B N 1
ATOM 2630 C CA . LYS B 1 24 ? 45.406 21.409 3.442 1.00 109.37 21 LYS B CA 1
ATOM 2631 C C . LYS B 1 24 ? 44.616 20.212 2.919 1.00 103.87 21 LYS B C 1
ATOM 2632 O O . LYS B 1 24 ? 43.576 19.876 3.487 1.00 103.89 21 LYS B O 1
ATOM 2638 N N . GLY B 1 25 ? 45.065 19.576 1.844 1.00 98.64 22 GLY B N 1
ATOM 2639 C CA . GLY B 1 25 ? 44.329 18.422 1.318 1.00 96.55 22 GLY B CA 1
ATOM 2640 C C . GLY B 1 25 ? 44.574 17.101 2.041 1.00 88.91 22 GLY B C 1
ATOM 2641 O O . GLY B 1 25 ? 45.247 17.044 3.073 1.00 84.25 22 GLY B O 1
ATOM 2642 N N . SER B 1 26 ? 43.982 16.035 1.513 1.00 85.85 23 SER B N 1
ATOM 2643 C CA . SER B 1 26 ? 44.163 14.701 2.076 1.00 86.01 23 SER B CA 1
ATOM 2644 C C . SER B 1 26 ? 45.567 14.212 1.743 1.00 83.24 23 SER B C 1
ATOM 2645 O O . SER B 1 26 ? 46.101 13.313 2.379 1.00 75.71 23 SER B O 1
ATOM 2648 N N . LEU B 1 27 ? 46.142 14.794 0.697 1.00 89.42 24 LEU B N 1
ATOM 2649 C CA . LEU B 1 27 ? 47.483 14.449 0.256 1.00 86.71 24 LEU B CA 1
ATOM 2650 C C . LEU B 1 27 ? 48.533 14.956 1.235 1.00 82.99 24 LEU B C 1
ATOM 2651 O O . LEU B 1 27 ? 49.444 14.229 1.633 1.00 74.20 24 LEU B O 1
ATOM 2656 N N . GLU B 1 28 ? 48.352 16.202 1.649 1.00 87.03 25 GLU B N 1
ATOM 2657 C CA . GLU B 1 28 ? 49.279 16.854 2.559 1.00 94.26 25 GLU B CA 1
ATOM 2658 C C . GLU B 1 28 ? 49.213 16.207 3.921 1.00 90.17 25 GLU B C 1
ATOM 2659 O O . GLU B 1 28 ? 50.246 15.984 4.562 1.00 88.34 25 GLU B O 1
ATOM 2665 N N . ALA B 1 29 ? 47.994 15.886 4.343 1.00 83.18 26 ALA B N 1
ATOM 2666 C CA . ALA B 1 29 ? 47.778 15.248 5.631 1.00 81.15 26 ALA B CA 1
ATOM 2667 C C . ALA B 1 29 ? 48.432 13.867 5.641 1.00 81.12 26 ALA B C 1
ATOM 2668 O O . ALA B 1 29 ? 48.959 13.433 6.667 1.00 76.42 26 ALA B O 1
ATOM 2670 N N . TYR B 1 30 ? 48.369 13.171 4.503 1.00 82.27 27 TYR B N 1
ATOM 2671 C CA . TYR B 1 30 ? 48.985 11.849 4.355 1.00 80.96 27 TYR B CA 1
ATOM 2672 C C . TYR B 1 30 ? 50.493 12.036 4.481 1.00 77.90 27 TYR B C 1
ATOM 2673 O O . TYR B 1 30 ? 51.184 11.308 5.200 1.00 73.61 27 TYR B O 1
ATOM 2682 N N . THR B 1 31 ? 50.994 13.025 3.761 1.00 77.78 28 THR B N 1
ATOM 2683 C CA . THR B 1 31 ? 52.403 13.350 3.822 1.00 77.75 28 THR B CA 1
ATOM 2684 C C . THR B 1 31 ? 52.772 13.723 5.256 1.00 78.27 28 THR B C 1
ATOM 2685 O O . THR B 1 31 ? 53.839 13.349 5.721 1.00 83.39 28 THR B O 1
ATOM 2689 N N . TYR B 1 32 ? 51.894 14.429 5.970 1.00 75.98 29 TYR B N 1
ATOM 2690 C CA . TYR B 1 32 ? 52.212 14.838 7.348 1.00 79.71 29 TYR B CA 1
ATOM 2691 C C . TYR B 1 32 ? 52.424 13.656 8.277 1.00 78.45 29 TYR B C 1
ATOM 2692 O O . TYR B 1 32 ? 53.472 13.532 8.922 1.00 81.12 29 TYR B O 1
ATOM 2701 N N . ILE B 1 33 ? 51.419 12.792 8.347 1.00 74.83 30 ILE B N 1
ATOM 2702 C CA . ILE B 1 33 ? 51.491 11.631 9.219 1.00 73.05 30 ILE B CA 1
ATOM 2703 C C . ILE B 1 33 ? 52.640 10.696 8.860 1.00 73.42 30 ILE B C 1
ATOM 2704 O O . ILE B 1 33 ? 53.197 10.060 9.753 1.00 69.71 30 ILE B O 1
ATOM 2717 N N . GLU B 1 35 ? 55.660 11.425 7.882 1.00 85.18 32 GLU B N 1
ATOM 2718 C CA . GLU B 1 35 ? 56.845 11.996 8.536 1.00 89.84 32 GLU B CA 1
ATOM 2719 C C . GLU B 1 35 ? 56.852 12.017 10.074 1.00 89.74 32 GLU B C 1
ATOM 2720 O O . GLU B 1 35 ? 57.890 11.821 10.716 1.00 97.66 32 GLU B O 1
ATOM 2726 N N . HIS B 1 36 ? 55.708 12.263 10.675 1.00 86.24 33 HIS B N 1
ATOM 2727 C CA . HIS B 1 36 ? 55.657 12.365 12.118 1.00 85.54 33 HIS B CA 1
ATOM 2728 C C . HIS B 1 36 ? 55.263 11.129 12.896 1.00 83.32 33 HIS B C 1
ATOM 2729 O O . HIS B 1 36 ? 55.500 11.066 14.096 1.00 85.14 33 HIS B O 1
ATOM 2736 N N . ALA B 1 37 ? 54.682 10.140 12.229 1.00 82.97 34 ALA B N 1
ATOM 2737 C CA . ALA B 1 37 ? 54.257 8.916 12.909 1.00 79.16 34 ALA B CA 1
ATOM 2738 C C . ALA B 1 37 ? 55.426 8.118 13.452 1.00 82.67 34 ALA B C 1
ATOM 2739 O O . ALA B 1 37 ? 55.301 7.473 14.482 1.00 81.38 34 ALA B O 1
ATOM 2741 N N . LYS B 1 38 ? 56.556 8.170 12.756 1.00 88.00 35 LYS B N 1
ATOM 2742 C CA . LYS B 1 38 ? 57.754 7.425 13.169 1.00 91.08 35 LYS B CA 1
ATOM 2743 C C . LYS B 1 38 ? 58.198 7.598 14.613 1.00 88.87 35 LYS B C 1
ATOM 2744 O O . LYS B 1 38 ? 58.577 8.691 15.034 1.00 85.81 35 LYS B O 1
ATOM 2750 N N . GLY B 1 39 ? 58.162 6.483 15.343 1.00 88.63 36 GLY B N 1
ATOM 2751 C CA . GLY B 1 39 ? 58.578 6.427 16.731 1.00 91.26 36 GLY B CA 1
ATOM 2752 C C . GLY B 1 39 ? 57.469 6.538 17.744 1.00 91.18 36 GLY B C 1
ATOM 2753 O O . GLY B 1 39 ? 57.597 6.038 18.859 1.00 89.42 36 GLY B O 1
ATOM 2754 N N . ILE B 1 40 ? 56.376 7.185 17.354 1.00 94.46 37 ILE B N 1
ATOM 2755 C CA . ILE B 1 40 ? 55.239 7.394 18.254 1.00 97.70 37 ILE B CA 1
ATOM 2756 C C . ILE B 1 40 ? 54.517 6.107 18.640 1.00 100.86 37 ILE B C 1
ATOM 2757 O O . ILE B 1 40 ? 54.056 5.350 17.788 1.00 102.76 37 ILE B O 1
ATOM 2762 N N . VAL B 1 41 ? 54.444 5.879 19.945 1.00 101.98 38 VAL B N 1
ATOM 2763 C CA . VAL B 1 41 ? 53.778 4.712 20.522 1.00 106.89 38 VAL B CA 1
ATOM 2764 C C . VAL B 1 41 ? 52.289 5.022 20.709 1.00 103.76 38 VAL B C 1
ATOM 2765 O O . VAL B 1 41 ? 51.905 6.191 20.706 1.00 108.22 38 VAL B O 1
ATOM 2769 N N . GLY B 1 42 ? 51.452 3.991 20.847 1.00 96.11 39 GLY B N 1
ATOM 2770 C CA . GLY B 1 42 ? 50.021 4.213 21.066 1.00 91.93 39 GLY B CA 1
ATOM 2771 C C . GLY B 1 42 ? 49.059 3.114 20.654 1.00 91.39 39 GLY B C 1
ATOM 2772 O O . GLY B 1 42 ? 48.586 2.348 21.497 1.00 90.12 39 GLY B O 1
ATOM 2773 N N . ASN B 1 43 ? 48.664 3.130 19.384 1.00 87.08 40 ASN B N 1
ATOM 2774 C CA . ASN B 1 43 ? 47.768 2.129 18.802 1.00 84.11 40 ASN B CA 1
ATOM 2775 C C . ASN B 1 43 ? 48.096 2.199 17.331 1.00 79.82 40 ASN B C 1
ATOM 2776 O O . ASN B 1 43 ? 47.701 3.129 16.646 1.00 73.16 40 ASN B O 1
ATOM 2781 N N . GLU B 1 44 ? 48.858 1.224 16.863 1.00 80.35 41 GLU B N 1
ATOM 2782 C CA . GLU B 1 44 ? 49.258 1.205 15.477 1.00 82.91 41 GLU B CA 1
ATOM 2783 C C . GLU B 1 44 ? 48.089 1.045 14.537 1.00 75.38 41 GLU B C 1
ATOM 2784 O O . GLU B 1 44 ? 48.042 1.674 13.488 1.00 71.84 41 GLU B O 1
ATOM 2790 N N . ALA B 1 45 ? 47.171 0.160 14.900 1.00 73.21 42 ALA B N 1
ATOM 2791 C CA . ALA B 1 45 ? 45.995 -0.099 14.085 1.00 67.14 42 ALA B CA 1
ATOM 2792 C C . ALA B 1 45 ? 45.369 1.220 13.683 1.00 60.94 42 ALA B C 1
ATOM 2793 O O . ALA B 1 45 ? 45.131 1.464 12.517 1.00 63.61 42 ALA B O 1
ATOM 2795 N N . GLN B 1 46 ? 45.166 2.090 14.658 1.00 56.07 43 GLN B N 1
ATOM 2796 C CA . GLN B 1 46 ? 44.599 3.401 14.427 1.00 54.03 43 GLN B CA 1
ATOM 2797 C C . GLN B 1 46 ? 45.494 4.246 13.541 1.00 54.40 43 GLN B C 1
ATOM 2798 O O . GLN B 1 46 ? 45.006 5.018 12.716 1.00 49.72 43 GLN B O 1
ATOM 2804 N N . ILE B 1 47 ? 46.813 4.121 13.726 1.00 58.80 44 ILE B N 1
ATOM 2805 C CA . ILE B 1 47 ? 47.775 4.860 12.904 1.00 59.45 44 ILE B CA 1
ATOM 2806 C C . ILE B 1 47 ? 47.711 4.365 11.459 1.00 57.62 44 ILE B C 1
ATOM 2807 O O . ILE B 1 47 ? 47.733 5.173 10.522 1.00 60.57 44 ILE B O 1
ATOM 2812 N N . TYR B 1 48 ? 47.630 3.055 11.259 1.00 55.29 45 TYR B N 1
ATOM 2813 C CA . TYR B 1 48 ? 47.528 2.532 9.893 1.00 58.73 45 TYR B CA 1
ATOM 2814 C C . TYR B 1 48 ? 46.238 2.937 9.225 1.00 59.55 45 TYR B C 1
ATOM 2815 O O . TYR B 1 48 ? 46.236 3.224 8.031 1.00 64.17 45 TYR B O 1
ATOM 2824 N N . ASN B 1 49 ? 45.137 2.927 9.976 1.00 58.67 46 ASN B N 1
ATOM 2825 C CA . ASN B 1 49 ? 43.860 3.284 9.411 1.00 58.39 46 ASN B CA 1
ATOM 2826 C C . ASN B 1 49 ? 44.035 4.668 8.859 1.00 62.22 46 ASN B C 1
ATOM 2827 O O . ASN B 1 49 ? 43.771 4.897 7.680 1.00 66.65 46 ASN B O 1
ATOM 2832 N N . PHE B 1 50 ? 44.525 5.592 9.682 1.00 65.48 47 PHE B N 1
ATOM 2833 C CA . PHE B 1 50 ? 44.753 6.960 9.188 1.00 69.46 47 PHE B CA 1
ATOM 2834 C C . PHE B 1 50 ? 45.597 6.993 7.919 1.00 69.31 47 PHE B C 1
ATOM 2835 O O . PHE B 1 50 ? 45.228 7.656 6.940 1.00 70.10 47 PHE B O 1
ATOM 2843 N N . LYS B 1 51 ? 46.681 6.230 7.900 1.00 68.37 48 LYS B N 1
ATOM 2844 C CA . LYS B 1 51 ? 47.543 6.221 6.719 1.00 72.10 48 LYS B CA 1
ATOM 2845 C C . LYS B 1 51 ? 46.869 5.781 5.423 1.00 69.83 48 LYS B C 1
ATOM 2846 O O . LYS B 1 51 ? 46.853 6.538 4.452 1.00 73.40 48 LYS B O 1
ATOM 2852 N N . TYR B 1 52 ? 46.297 4.586 5.396 1.00 65.73 49 TYR B N 1
ATOM 2853 C CA . TYR B 1 52 ? 45.682 4.135 4.156 1.00 67.36 49 TYR B CA 1
ATOM 2854 C C . TYR B 1 52 ? 44.404 4.900 3.793 1.00 62.55 49 TYR B C 1
ATOM 2855 O O . TYR B 1 52 ? 44.085 5.046 2.617 1.00 62.63 49 TYR B O 1
ATOM 2864 N N . ALA B 1 53 ? 43.675 5.382 4.785 1.00 59.33 50 ALA B N 1
ATOM 2865 C CA . ALA B 1 53 ? 42.460 6.147 4.507 1.00 58.88 50 ALA B CA 1
ATOM 2866 C C . ALA B 1 53 ? 42.866 7.439 3.795 1.00 59.04 50 ALA B C 1
ATOM 2867 O O . ALA B 1 53 ? 42.278 7.817 2.772 1.00 59.66 50 ALA B O 1
ATOM 2869 N N . LEU B 1 54 ? 43.913 8.095 4.299 1.00 58.67 51 LEU B N 1
ATOM 2870 C CA . LEU B 1 54 ? 44.378 9.336 3.662 1.00 56.76 51 LEU B CA 1
ATOM 2871 C C . LEU B 1 54 ? 44.949 9.067 2.274 1.00 55.23 51 LEU B C 1
ATOM 2872 O O . LEU B 1 54 ? 44.696 9.825 1.321 1.00 53.50 51 LEU B O 1
ATOM 2877 N N . ALA B 1 55 ? 45.628 7.930 2.140 1.00 53.52 52 ALA B N 1
ATOM 2878 C CA . ALA B 1 55 ? 46.210 7.548 0.866 1.00 54.23 52 ALA B CA 1
ATOM 2879 C C . ALA B 1 55 ? 45.113 7.397 -0.151 1.00 55.07 52 ALA B C 1
ATOM 2880 O O . ALA B 1 55 ? 45.137 8.037 -1.205 1.00 54.20 52 ALA B O 1
ATOM 2882 N N . SER B 1 56 ? 44.126 6.560 0.189 1.00 57.12 53 SER B N 1
ATOM 2883 C CA . SER B 1 56 ? 42.997 6.295 -0.706 1.00 57.30 53 SER B CA 1
ATOM 2884 C C . SER B 1 56 ? 42.238 7.567 -1.035 1.00 55.60 53 SER B C 1
ATOM 2885 O O . SER B 1 56 ? 41.934 7.828 -2.190 1.00 53.18 53 SER B O 1
ATOM 2888 N N . ALA B 1 57 ? 41.983 8.387 -0.031 1.00 58.02 54 ALA B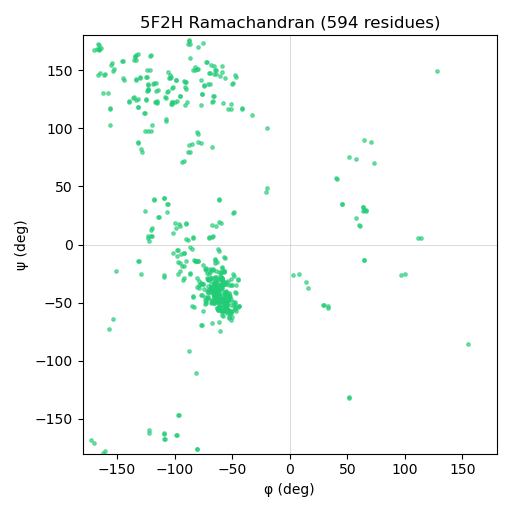 N 1
ATOM 2889 C CA . ALA B 1 57 ? 41.276 9.643 -0.267 1.00 63.14 54 ALA B CA 1
ATOM 2890 C C . ALA B 1 57 ? 42.059 10.537 -1.225 1.00 68.37 54 ALA B C 1
ATOM 2891 O O . ALA B 1 57 ? 41.511 11.038 -2.200 1.00 73.58 54 ALA B O 1
ATOM 2893 N N . ALA B 1 58 ? 43.348 10.713 -0.960 1.00 69.07 55 ALA B N 1
ATOM 2894 C CA . ALA B 1 58 ? 44.196 11.541 -1.821 1.00 75.76 55 ALA B CA 1
ATOM 2895 C C . ALA B 1 58 ? 44.285 11.053 -3.277 1.00 74.49 55 ALA B C 1
ATOM 2896 O O . ALA B 1 58 ? 44.602 11.834 -4.179 1.00 76.23 55 ALA B O 1
ATOM 2898 N N . GLY B 1 59 ? 44.061 9.765 -3.501 1.00 72.57 56 GLY B N 1
ATOM 2899 C CA . GLY B 1 59 ? 44.112 9.198 -4.844 1.00 73.87 56 GLY B CA 1
ATOM 2900 C C . GLY B 1 59 ? 45.282 8.270 -5.030 1.00 77.62 56 GLY B C 1
ATOM 2901 O O . GLY B 1 59 ? 45.536 7.816 -6.138 1.00 84.57 56 GLY B O 1
ATOM 2902 N N . LEU B 1 60 ? 46.018 8.007 -3.953 1.00 80.81 57 LEU B N 1
ATOM 2903 C CA . LEU B 1 60 ? 47.187 7.130 -3.984 1.00 77.91 57 LEU B CA 1
ATOM 2904 C C . LEU B 1 60 ? 46.687 5.751 -3.650 1.00 74.23 57 LEU B C 1
ATOM 2905 O O . LEU B 1 60 ? 46.936 5.217 -2.574 1.00 70.33 57 LEU B O 1
ATOM 2910 N N . GLU B 1 61 ? 45.973 5.191 -4.606 1.00 76.64 58 GLU B N 1
ATOM 2911 C CA . GLU B 1 61 ? 45.351 3.893 -4.469 1.00 80.50 58 GLU B CA 1
ATOM 2912 C C . GLU B 1 61 ? 46.339 2.773 -4.196 1.00 76.66 58 GLU B C 1
ATOM 2913 O O . GLU B 1 61 ? 46.114 1.953 -3.295 1.00 73.09 58 GLU B O 1
ATOM 2919 N N . GLU B 1 62 ? 47.420 2.745 -4.971 1.00 78.21 59 GLU B N 1
ATOM 2920 C CA . GLU B 1 62 ? 48.468 1.725 -4.818 1.00 77.99 59 GLU B CA 1
ATOM 2921 C C . GLU B 1 62 ? 49.131 1.798 -3.437 1.00 75.06 59 GLU B C 1
ATOM 2922 O O . GLU B 1 62 ? 49.263 0.788 -2.736 1.00 71.82 59 GLU B O 1
ATOM 2928 N N . GLU B 1 63 ? 49.485 3.001 -3.022 1.00 76.31 60 GLU B N 1
ATOM 2929 C CA . GLU B 1 63 ? 50.092 3.185 -1.716 1.00 80.73 60 GLU B CA 1
ATOM 2930 C C . GLU B 1 63 ? 49.150 2.597 -0.675 1.00 76.99 60 GLU B C 1
ATOM 2931 O O . GLU B 1 63 ? 49.534 1.707 0.084 1.00 77.19 60 GLU B O 1
ATOM 2937 N N . ALA B 1 64 ? 47.900 3.060 -0.696 1.00 73.95 61 ALA B N 1
ATOM 2938 C CA . ALA B 1 64 ? 46.866 2.590 0.234 1.00 71.03 61 ALA B CA 1
ATOM 2939 C C . ALA B 1 64 ? 46.768 1.066 0.328 1.00 70.55 61 ALA B C 1
ATOM 2940 O O . ALA B 1 64 ? 46.737 0.524 1.425 1.00 67.69 61 ALA B O 1
ATOM 2950 N N . HIS B 1 66 ? 49.023 -1.437 -0.175 1.00 86.47 63 HIS B N 1
ATOM 2951 C CA . HIS B 1 66 ? 50.085 -2.094 0.613 1.00 93.60 63 HIS B CA 1
ATOM 2952 C C . HIS B 1 66 ? 50.086 -1.640 2.088 1.00 90.54 63 HIS B C 1
ATOM 2953 O O . HIS B 1 66 ? 50.503 -2.382 2.978 1.00 96.05 63 HIS B O 1
ATOM 2960 N N . VAL B 1 67 ? 49.572 -0.441 2.358 1.00 85.20 64 VAL B N 1
ATOM 2961 C CA . VAL B 1 67 ? 49.480 0.047 3.731 1.00 77.57 64 VAL B CA 1
ATOM 2962 C C . VAL B 1 67 ? 48.459 -0.866 4.387 1.00 73.60 64 VAL B C 1
ATOM 2963 O O . VAL B 1 67 ? 48.713 -1.447 5.430 1.00 72.44 64 VAL B O 1
ATOM 2975 N N . LYS B 1 69 ? 47.349 -3.834 3.337 1.00 77.20 66 LYS B N 1
ATOM 2976 C CA . LYS B 1 69 ? 47.911 -5.196 3.431 1.00 79.69 66 LYS B CA 1
ATOM 2977 C C . LYS B 1 69 ? 48.770 -5.385 4.652 1.00 75.50 66 LYS B C 1
ATOM 2978 O O . LYS B 1 69 ? 48.587 -6.327 5.407 1.00 73.36 66 LYS B O 1
ATOM 2984 N N . GLU B 1 70 ? 49.724 -4.496 4.840 1.00 74.53 67 GLU B N 1
ATOM 2985 C CA . GLU B 1 70 ? 50.604 -4.618 5.980 1.00 81.52 67 GLU B CA 1
ATOM 2986 C C . GLU B 1 70 ? 49.793 -4.739 7.266 1.00 82.07 67 GLU B C 1
ATOM 2987 O O . GLU B 1 70 ? 49.822 -5.771 7.944 1.00 89.42 67 GLU B O 1
ATOM 2993 N N . ALA B 1 71 ? 49.035 -3.692 7.560 1.00 76.30 68 ALA B N 1
ATOM 2994 C CA . ALA B 1 71 ? 48.196 -3.625 8.749 1.00 72.02 68 ALA B CA 1
ATOM 2995 C C . ALA B 1 71 ? 47.393 -4.881 9.030 1.00 73.16 68 ALA B C 1
ATOM 2996 O O . ALA B 1 71 ? 47.439 -5.436 10.128 1.00 72.53 68 ALA B O 1
ATOM 2998 N N . ILE B 1 72 ? 46.646 -5.314 8.025 1.00 72.33 69 ILE B N 1
ATOM 2999 C CA . ILE B 1 72 ? 45.789 -6.469 8.160 1.00 73.00 69 ILE B CA 1
ATOM 3000 C C . ILE B 1 72 ? 46.483 -7.801 7.947 1.00 79.02 69 ILE B C 1
ATOM 3001 O O . ILE B 1 72 ? 46.268 -8.741 8.708 1.00 80.25 69 ILE B O 1
ATOM 3006 N N . ILE B 1 73 ? 47.312 -7.894 6.920 1.00 82.99 70 ILE B N 1
ATOM 3007 C CA . ILE B 1 73 ? 48.004 -9.138 6.650 1.00 90.05 70 ILE B CA 1
ATOM 3008 C C . ILE B 1 73 ? 49.169 -9.351 7.605 1.00 92.60 70 ILE B C 1
ATOM 3009 O O . ILE B 1 73 ? 49.105 -10.188 8.506 1.00 95.35 70 ILE B O 1
ATOM 3014 N N . GLU B 1 74 ? 50.196 -8.532 7.440 1.00 92.55 71 GLU B N 1
ATOM 3015 C CA . GLU B 1 74 ? 51.412 -8.637 8.225 1.00 98.98 71 GLU B CA 1
ATOM 3016 C C . GLU B 1 74 ? 51.240 -8.433 9.726 1.00 95.11 71 GLU B C 1
ATOM 3017 O O . GLU B 1 74 ? 51.736 -9.233 10.518 1.00 99.22 71 GLU B O 1
ATOM 3023 N N . LYS B 1 75 ? 50.542 -7.383 10.133 1.00 90.89 72 LYS B N 1
ATOM 3024 C CA . LYS B 1 75 ? 50.359 -7.148 11.563 1.00 85.90 72 LYS B CA 1
ATOM 3025 C C . LYS B 1 75 ? 49.114 -7.760 12.180 1.00 77.59 72 LYS B C 1
ATOM 3026 O O . LYS B 1 75 ? 48.969 -7.771 13.390 1.00 71.11 72 LYS B O 1
ATOM 3032 N N . GLY B 1 76 ? 48.247 -8.320 11.343 1.00 77.49 73 GLY B N 1
ATOM 3033 C CA . GLY B 1 76 ? 47.023 -8.967 11.809 1.00 75.77 73 GLY B CA 1
ATOM 3034 C C . GLY B 1 76 ? 45.954 -8.132 12.507 1.00 74.15 73 GLY B C 1
ATOM 3035 O O . GLY B 1 76 ? 45.231 -8.667 13.342 1.00 74.43 73 GLY B O 1
ATOM 3036 N N . PHE B 1 77 ? 45.833 -6.838 12.199 1.00 70.22 74 PHE B N 1
ATOM 3037 C CA . PHE B 1 77 ? 44.801 -6.034 12.841 1.00 67.51 74 PHE B CA 1
ATOM 3038 C C . PHE B 1 77 ? 43.507 -6.152 12.049 1.00 64.81 74 PHE B C 1
ATOM 3039 O O . PHE B 1 77 ? 43.492 -6.728 10.959 1.00 67.79 74 PHE B O 1
ATOM 3047 N N . TRP B 1 78 ? 42.422 -5.594 12.582 1.00 62.44 75 TRP B N 1
ATOM 3048 C CA . TRP B 1 78 ? 41.123 -5.620 11.883 1.00 60.31 75 TRP B CA 1
ATOM 3049 C C . TRP B 1 78 ? 40.358 -4.329 12.169 1.00 56.25 75 TRP B C 1
ATOM 3050 O O . TRP B 1 78 ? 40.606 -3.682 13.179 1.00 51.83 75 TRP B O 1
ATOM 3061 N N . TYR B 1 79 ? 39.412 -3.991 11.292 1.00 57.81 76 TYR B N 1
ATOM 3062 C CA . TYR B 1 79 ? 38.583 -2.794 11.438 1.00 58.64 76 TYR B CA 1
ATOM 3063 C C . TYR B 1 79 ? 37.118 -3.130 11.177 1.00 62.93 76 TYR B C 1
ATOM 3064 O O . TYR B 1 79 ? 36.807 -4.160 10.582 1.00 64.29 76 TYR B O 1
ATOM 3073 N N . GLY B 1 80 ? 36.217 -2.261 11.640 1.00 66.71 77 GLY B N 1
ATOM 3074 C CA . GLY B 1 80 ? 34.758 -2.452 11.484 1.00 60.89 77 GLY B CA 1
ATOM 3075 C C . GLY B 1 80 ? 34.308 -2.783 10.078 1.00 60.88 77 GLY B C 1
ATOM 3076 O O . GLY B 1 80 ? 34.774 -2.203 9.106 1.00 61.70 77 GLY B O 1
ATOM 3077 N N . ASN B 1 81 ? 33.367 -3.707 9.968 1.00 64.58 78 ASN B N 1
ATOM 3078 C CA . ASN B 1 81 ? 32.884 -4.106 8.670 1.00 64.81 78 ASN B CA 1
ATOM 3079 C C . ASN B 1 81 ? 32.171 -2.963 8.021 1.00 68.01 78 ASN B C 1
ATOM 3080 O O . ASN B 1 81 ? 32.452 -2.633 6.869 1.00 69.63 78 ASN B O 1
ATOM 3085 N N . GLU B 1 82 ? 31.236 -2.364 8.762 1.00 72.93 79 GLU B N 1
ATOM 3086 C CA . GLU B 1 82 ? 30.443 -1.253 8.237 1.00 74.71 79 GLU B CA 1
ATOM 3087 C C . GLU B 1 82 ? 31.373 -0.135 7.783 1.00 66.06 79 GLU B C 1
ATOM 3088 O O . GLU B 1 82 ? 31.244 0.379 6.682 1.00 66.11 79 GLU B O 1
ATOM 3094 N N . TYR B 1 83 ? 32.323 0.229 8.622 1.00 59.29 80 TYR B N 1
ATOM 3095 C CA . TYR B 1 83 ? 33.271 1.231 8.221 1.00 60.44 80 TYR B CA 1
ATOM 3096 C C . TYR B 1 83 ? 33.938 0.835 6.903 1.00 59.15 80 TYR B C 1
ATOM 3097 O O . TYR B 1 83 ? 33.885 1.576 5.914 1.00 60.77 80 TYR B O 1
ATOM 3106 N N . LEU B 1 84 ? 34.553 -0.339 6.891 1.00 55.49 81 LEU B N 1
ATOM 3107 C CA . LEU B 1 84 ? 35.219 -0.821 5.696 1.00 57.67 81 LEU B CA 1
ATOM 3108 C C . LEU B 1 84 ? 34.413 -0.709 4.436 1.00 63.19 81 LEU B C 1
ATOM 3109 O O . LEU B 1 84 ? 34.871 -0.090 3.465 1.00 66.56 81 LEU B O 1
ATOM 3114 N N . ILE B 1 85 ? 33.205 -1.274 4.442 1.00 69.47 82 ILE B N 1
ATOM 3115 C CA . ILE B 1 85 ? 32.371 -1.223 3.239 1.00 73.11 82 ILE B CA 1
ATOM 3116 C C . ILE B 1 85 ? 31.541 0.057 3.065 1.00 71.56 82 ILE B C 1
ATOM 3117 O O . ILE B 1 85 ? 30.761 0.145 2.131 1.00 68.23 82 ILE B O 1
ATOM 3122 N N . SER B 1 86 ? 31.728 1.056 3.925 1.00 74.02 83 SER B N 1
ATOM 3123 C CA . SER B 1 86 ? 30.972 2.302 3.795 1.00 72.94 83 SER B CA 1
ATOM 3124 C C . SER B 1 86 ? 31.776 3.589 3.870 1.00 70.73 83 SER B C 1
ATOM 3125 O O . SER B 1 86 ? 31.238 4.637 3.529 1.00 66.77 83 SER B O 1
ATOM 3128 N N . ASP B 1 87 ? 33.031 3.553 4.316 1.00 72.70 84 ASP B N 1
ATOM 3129 C CA . ASP B 1 87 ? 33.794 4.796 4.389 1.00 74.73 84 ASP B CA 1
ATOM 3130 C C . ASP B 1 87 ? 33.987 5.256 2.953 1.00 73.51 84 ASP B C 1
ATOM 3131 O O . ASP B 1 87 ? 34.395 4.478 2.101 1.00 69.29 84 ASP B O 1
ATOM 3136 N N . ASP B 1 88 ? 33.630 6.506 2.679 1.00 78.07 85 ASP B N 1
ATOM 3137 C CA . ASP B 1 88 ? 33.749 7.080 1.331 1.00 83.45 85 ASP B CA 1
ATOM 3138 C C . ASP B 1 88 ? 35.201 7.157 0.853 1.00 80.29 85 ASP B C 1
ATOM 3139 O O . ASP B 1 88 ? 35.499 6.850 -0.303 1.00 75.96 85 ASP B O 1
ATOM 3144 N N . ASP B 1 89 ? 36.102 7.516 1.760 1.00 78.75 86 ASP B N 1
ATOM 3145 C CA . ASP B 1 89 ? 37.511 7.621 1.419 1.00 84.18 86 ASP B CA 1
ATOM 3146 C C . ASP B 1 89 ? 38.111 6.324 0.888 1.00 78.20 86 ASP B C 1
ATOM 3147 O O . ASP B 1 89 ? 39.151 6.355 0.219 1.00 70.71 86 ASP B O 1
ATOM 3152 N N . LEU B 1 90 ? 37.459 5.200 1.181 1.00 69.87 87 LEU B N 1
ATOM 3153 C CA . LEU B 1 90 ? 37.935 3.892 0.747 1.00 69.39 87 LEU B CA 1
ATOM 3154 C C . LEU B 1 90 ? 37.295 3.353 -0.528 1.00 74.55 87 LEU B C 1
ATOM 3155 O O . LEU B 1 90 ? 37.706 2.305 -1.033 1.00 77.73 87 LEU B O 1
ATOM 3160 N N . LYS B 1 91 ? 36.312 4.055 -1.073 1.00 81.90 88 LYS B N 1
ATOM 3161 C CA . LYS B 1 91 ? 35.640 3.561 -2.272 1.00 86.15 88 LYS B CA 1
ATOM 3162 C C . LYS B 1 91 ? 36.601 3.205 -3.438 1.00 80.00 88 LYS B C 1
ATOM 3163 O O . LYS B 1 91 ? 36.441 2.167 -4.082 1.00 70.24 88 LYS B O 1
ATOM 3169 N N . PRO B 1 92 ? 37.628 4.038 -3.678 1.00 77.45 89 PRO B N 1
ATOM 3170 C CA . PRO B 1 92 ? 38.586 3.779 -4.768 1.00 79.02 89 PRO B CA 1
ATOM 3171 C C . PRO B 1 92 ? 39.306 2.438 -4.702 1.00 79.66 89 PRO B C 1
ATOM 3172 O O . PRO B 1 92 ? 39.973 2.049 -5.666 1.00 81.46 89 PRO B O 1
ATOM 3176 N N . LEU B 1 93 ? 39.170 1.751 -3.577 1.00 76.67 90 LEU B N 1
ATOM 3177 C CA . LEU B 1 93 ? 39.804 0.465 -3.372 1.00 75.85 90 LEU B CA 1
ATOM 3178 C C . LEU B 1 93 ? 38.921 -0.741 -3.738 1.00 77.44 90 LEU B C 1
ATOM 3179 O O . LEU B 1 93 ? 39.449 -1.831 -3.968 1.00 72.21 90 LEU B O 1
ATOM 3184 N N . HIS B 1 94 ? 37.598 -0.551 -3.837 1.00 80.88 91 HIS B N 1
ATOM 3185 C CA . HIS B 1 94 ? 36.680 -1.672 -4.167 1.00 85.94 91 HIS B CA 1
ATOM 3186 C C . HIS B 1 94 ? 37.005 -2.372 -5.481 1.00 90.23 91 HIS B C 1
ATOM 3187 O O . HIS B 1 94 ? 36.624 -3.523 -5.684 1.00 86.26 91 HIS B O 1
ATOM 3194 N N . LYS B 1 95 ? 37.701 -1.678 -6.374 1.00 95.53 92 LYS B N 1
ATOM 3195 C CA . LYS B 1 95 ? 38.078 -2.270 -7.645 1.00 95.39 92 LYS B CA 1
ATOM 3196 C C . LYS B 1 95 ? 38.968 -3.472 -7.383 1.00 90.80 92 LYS B C 1
ATOM 3197 O O . LYS B 1 95 ? 38.800 -4.517 -7.997 1.00 93.40 92 LYS B O 1
ATOM 3203 N N . PHE B 1 96 ? 39.883 -3.327 -6.429 1.00 88.88 93 PHE B N 1
ATOM 3204 C CA . PHE B 1 96 ? 40.852 -4.382 -6.119 1.00 91.15 93 PHE B CA 1
ATOM 3205 C C . PHE B 1 96 ? 40.291 -5.620 -5.430 1.00 92.64 93 PHE B C 1
ATOM 3206 O O . PHE B 1 96 ? 39.456 -5.519 -4.534 1.00 95.50 93 PHE B O 1
ATOM 3214 N N . GLU B 1 97 ? 40.757 -6.790 -5.868 1.00 91.92 94 GLU B N 1
ATOM 3215 C CA . GLU B 1 97 ? 40.328 -8.050 -5.281 1.00 90.89 94 GLU B CA 1
ATOM 3216 C C . GLU B 1 97 ? 41.015 -8.205 -3.929 1.00 85.08 94 GLU B C 1
ATOM 3217 O O . GLU B 1 97 ? 40.425 -8.721 -2.981 1.00 84.43 94 GLU B O 1
ATOM 3223 N N . GLU B 1 98 ? 42.248 -7.719 -3.822 1.00 83.75 95 GLU B N 1
ATOM 3224 C CA . GLU B 1 98 ? 42.962 -7.810 -2.553 1.00 88.02 95 GLU B CA 1
ATOM 3225 C C . GLU B 1 98 ? 42.143 -7.097 -1.493 1.00 83.35 95 GLU B C 1
ATOM 3226 O O . GLU B 1 98 ? 42.179 -7.463 -0.324 1.00 81.13 95 GLU B O 1
ATOM 3232 N N . PHE B 1 99 ? 41.404 -6.071 -1.907 1.00 83.59 96 PHE B N 1
ATOM 3233 C CA . PHE B 1 99 ? 40.576 -5.319 -0.979 1.00 78.76 96 PHE B CA 1
ATOM 3234 C C . PHE B 1 99 ? 39.483 -6.188 -0.387 1.00 75.66 96 PHE B C 1
ATOM 3235 O O . PHE B 1 99 ? 39.242 -6.134 0.811 1.00 72.87 96 PHE B O 1
ATOM 3243 N N . HIS B 1 100 ? 38.823 -6.991 -1.217 1.00 79.76 97 HIS B N 1
ATOM 3244 C CA . HIS B 1 100 ? 37.756 -7.863 -0.714 1.00 83.05 97 HIS B CA 1
ATOM 3245 C C . HIS B 1 100 ? 38.349 -8.886 0.238 1.00 83.16 97 HIS B C 1
ATOM 3246 O O . HIS B 1 100 ? 37.707 -9.268 1.210 1.00 79.36 97 HIS B O 1
ATOM 3253 N N . GLN B 1 101 ? 39.585 -9.300 -0.029 1.00 84.65 98 GLN B N 1
ATOM 3254 C CA . GLN B 1 101 ? 40.277 -10.246 0.832 1.00 86.88 98 GLN B CA 1
ATOM 3255 C C . GLN B 1 101 ? 40.425 -9.691 2.241 1.00 84.24 98 GLN B C 1
ATOM 3256 O O . GLN B 1 101 ? 40.263 -10.406 3.238 1.00 83.98 98 GLN B O 1
ATOM 3270 N N . VAL B 1 103 ? 38.667 -7.181 3.573 1.00 71.83 100 VAL B N 1
ATOM 3271 C CA . VAL B 1 103 ? 37.321 -7.029 4.124 1.00 69.99 100 VAL B CA 1
ATOM 3272 C C . VAL B 1 103 ? 36.875 -8.311 4.809 1.00 72.70 100 VAL B C 1
ATOM 3273 O O . VAL B 1 103 ? 36.515 -8.332 5.989 1.00 72.04 100 VAL B O 1
ATOM 3277 N N . GLN B 1 104 ? 36.965 -9.401 4.069 1.00 76.50 101 GLN B N 1
ATOM 3278 C CA . GLN B 1 104 ? 36.537 -10.669 4.598 1.00 80.05 101 GLN B CA 1
ATOM 3279 C C . GLN B 1 104 ? 37.407 -11.100 5.768 1.00 78.78 101 GLN B C 1
ATOM 3280 O O . GLN B 1 104 ? 36.927 -11.721 6.711 1.00 84.33 101 GLN B O 1
ATOM 3286 N N . LEU B 1 105 ? 38.696 -10.813 5.682 1.00 75.91 102 LEU B N 1
ATOM 3287 C CA . LEU B 1 105 ? 39.598 -11.197 6.732 1.00 75.55 102 LEU B CA 1
ATOM 3288 C C . LEU B 1 105 ? 39.239 -10.442 7.991 1.00 71.49 102 LEU B C 1
ATOM 3289 O O . LEU B 1 105 ? 39.173 -11.038 9.061 1.00 72.74 102 LEU B O 1
ATOM 3294 N N . CYS B 1 106 ? 38.954 -9.148 7.868 1.00 70.19 103 CYS B N 1
ATOM 3295 C CA . CYS B 1 106 ? 38.557 -8.339 9.033 1.00 70.25 103 CYS B CA 1
ATOM 3296 C C . CYS B 1 106 ? 37.214 -8.764 9.618 1.00 69.35 103 CYS B C 1
ATOM 3297 O O . CYS B 1 106 ? 37.044 -8.796 10.832 1.00 69.18 103 CYS B O 1
ATOM 3300 N N . LYS B 1 107 ? 36.257 -9.075 8.752 1.00 70.42 104 LYS B N 1
ATOM 3301 C CA . LYS B 1 107 ? 34.938 -9.479 9.204 1.00 74.80 104 LYS B CA 1
ATOM 3302 C C . LYS B 1 107 ? 35.060 -10.641 10.164 1.00 76.23 104 LYS B C 1
ATOM 3303 O O . LYS B 1 107 ? 34.436 -10.671 11.219 1.00 77.81 104 LYS B O 1
ATOM 3309 N N . GLU B 1 108 ? 35.860 -11.609 9.766 1.00 80.53 105 GLU B N 1
ATOM 3310 C CA . GLU B 1 108 ? 36.120 -12.782 10.556 1.00 87.20 105 GLU B CA 1
ATOM 3311 C C . GLU B 1 108 ? 36.675 -12.393 11.916 1.00 84.33 105 GLU B C 1
ATOM 3312 O O . GLU B 1 108 ? 36.106 -12.741 12.953 1.00 83.21 105 GLU B O 1
ATOM 3318 N N . ARG B 1 109 ? 37.781 -11.657 11.905 1.00 82.13 106 ARG B N 1
ATOM 3319 C CA . ARG B 1 109 ? 38.424 -11.215 13.141 1.00 79.30 106 ARG B CA 1
ATOM 3320 C C . ARG B 1 109 ? 37.480 -10.380 13.984 1.00 76.22 106 ARG B C 1
ATOM 3321 O O . ARG B 1 109 ? 37.581 -10.401 15.198 1.00 82.72 106 ARG B O 1
ATOM 3329 N N . GLU B 1 110 ? 36.570 -9.648 13.347 1.00 73.95 107 GLU B N 1
ATOM 3330 C CA . GLU B 1 110 ? 35.605 -8.805 14.065 1.00 74.64 107 GLU B CA 1
ATOM 3331 C C . GLU B 1 110 ? 34.532 -9.634 14.755 1.00 76.11 107 GLU B C 1
ATOM 3332 O O . GLU B 1 110 ? 34.260 -9.452 15.939 1.00 74.91 107 GLU B O 1
ATOM 3338 N N . GLU B 1 111 ? 33.912 -10.540 14.008 1.00 78.76 108 GLU B N 1
ATOM 3339 C CA . GLU B 1 111 ? 32.867 -11.388 14.573 1.00 80.38 108 GLU B CA 1
ATOM 3340 C C . GLU B 1 111 ? 33.399 -12.091 15.809 1.00 80.62 108 GLU B C 1
ATOM 3341 O O . GLU B 1 111 ? 32.742 -12.125 16.853 1.00 81.75 108 GLU B O 1
ATOM 3347 N N . LEU B 1 112 ? 34.615 -12.613 15.685 1.00 80.52 109 LEU B N 1
ATOM 3348 C CA . LEU B 1 112 ? 35.301 -13.299 16.772 1.00 83.27 109 LEU B CA 1
ATOM 3349 C C . LEU B 1 112 ? 35.581 -12.367 17.933 1.00 78.73 109 LEU B C 1
ATOM 3350 O O . LEU B 1 112 ? 35.326 -12.698 19.084 1.00 82.91 109 LEU B O 1
ATOM 3355 N N . ALA B 1 113 ? 36.144 -11.210 17.623 1.00 73.82 110 ALA B N 1
ATOM 3356 C CA . ALA B 1 113 ? 36.480 -10.229 18.633 1.00 69.83 110 ALA B CA 1
ATOM 3357 C C . ALA B 1 113 ? 35.266 -9.713 19.384 1.00 70.97 110 ALA B C 1
ATOM 3358 O O . ALA B 1 113 ? 35.371 -9.413 20.574 1.00 72.84 110 ALA B O 1
ATOM 3360 N N . LYS B 1 114 ? 34.124 -9.597 18.707 1.00 72.15 111 LYS B N 1
ATOM 3361 C CA . LYS B 1 114 ? 32.924 -9.112 19.369 1.00 75.47 111 LYS B CA 1
ATOM 3362 C C . LYS B 1 114 ? 32.295 -10.120 20.297 1.00 81.31 111 LYS B C 1
ATOM 3363 O O . LYS B 1 114 ? 31.750 -9.741 21.324 1.00 82.01 111 LYS B O 1
ATOM 3369 N N . LYS B 1 115 ? 32.291 -11.393 19.921 1.00 87.24 112 LYS B N 1
ATOM 3370 C CA . LYS B 1 115 ? 31.702 -12.388 20.813 1.00 92.61 112 LYS B CA 1
ATOM 3371 C C . LYS B 1 115 ? 32.557 -12.478 22.063 1.00 91.78 112 LYS B C 1
ATOM 3372 O O . LYS B 1 115 ? 32.064 -12.792 23.144 1.00 101.28 112 LYS B O 1
ATOM 3378 N N . THR B 1 116 ? 33.840 -12.184 21.897 1.00 87.03 113 THR B N 1
ATOM 3379 C CA . THR B 1 116 ? 34.809 -12.242 22.992 1.00 88.76 113 THR B CA 1
ATOM 3380 C C . THR B 1 116 ? 34.963 -10.959 23.830 1.00 85.76 113 THR B C 1
ATOM 3381 O O . THR B 1 116 ? 35.814 -10.900 24.716 1.00 87.31 113 THR B O 1
ATOM 3385 N N . GLU B 1 117 ? 34.164 -9.929 23.567 1.00 83.04 114 GLU B N 1
ATOM 3386 C CA . GLU B 1 117 ? 34.262 -8.704 24.356 1.00 77.53 114 GLU B CA 1
ATOM 3387 C C . GLU B 1 117 ? 34.286 -9.074 25.834 1.00 78.19 114 GLU B C 1
ATOM 3388 O O . GLU B 1 117 ? 33.686 -10.070 26.244 1.00 84.35 114 GLU B O 1
ATOM 3394 N N . ARG B 1 118 ? 35.019 -8.300 26.626 1.00 77.37 115 ARG B N 1
ATOM 3395 C CA . ARG B 1 118 ? 35.104 -8.543 28.057 1.00 74.30 115 ARG B CA 1
ATOM 3396 C C . ARG B 1 118 ? 35.714 -7.325 28.713 1.00 67.61 115 ARG B C 1
ATOM 3397 O O . ARG B 1 118 ? 36.557 -6.650 28.138 1.00 63.30 115 ARG B O 1
ATOM 3405 N N . ALA B 1 119 ? 35.272 -7.041 29.924 1.00 69.41 116 ALA B N 1
ATOM 3406 C CA . ALA B 1 119 ? 35.796 -5.925 30.661 1.00 67.89 116 ALA B CA 1
ATOM 3407 C C . ALA B 1 119 ? 37.214 -6.279 31.101 1.00 72.78 116 ALA B C 1
ATOM 3408 O O . ALA B 1 119 ? 37.596 -7.467 31.175 1.00 74.27 116 ALA B O 1
ATOM 3410 N N . ASP B 1 120 ? 38.007 -5.247 31.359 1.00 72.41 117 ASP B N 1
ATOM 3411 C CA . ASP B 1 120 ? 39.360 -5.456 31.811 1.00 78.57 117 ASP B CA 1
ATOM 3412 C C . ASP B 1 120 ? 39.717 -4.212 32.567 1.00 75.66 117 ASP B C 1
ATOM 3413 O O . ASP B 1 120 ? 39.128 -3.164 32.342 1.00 81.71 117 ASP B O 1
ATOM 3418 N N . VAL B 1 121 ? 40.648 -4.336 33.498 1.00 76.26 118 VAL B N 1
ATOM 3419 C CA . VAL B 1 121 ? 41.066 -3.208 34.291 1.00 71.17 118 VAL B CA 1
ATOM 3420 C C . VAL B 1 121 ? 42.474 -3.464 34.743 1.00 74.85 118 VAL B C 1
ATOM 3421 O O . VAL B 1 121 ? 42.872 -4.617 34.933 1.00 82.68 118 VAL B O 1
ATOM 3425 N N . LYS B 1 122 ? 43.223 -2.384 34.912 1.00 74.50 119 LYS B N 1
ATOM 3426 C CA . LYS B 1 122 ? 44.587 -2.459 35.363 1.00 76.28 119 LYS B CA 1
ATOM 3427 C C . LYS B 1 122 ? 44.722 -1.596 36.572 1.00 76.41 119 LYS B C 1
ATOM 3428 O O . LYS B 1 122 ? 44.341 -0.429 36.525 1.00 75.23 119 LYS B O 1
ATOM 3434 N N . TYR B 1 123 ? 45.217 -2.180 37.663 1.00 79.22 120 TYR B N 1
ATOM 3435 C CA . TYR B 1 123 ? 45.440 -1.440 38.896 1.00 82.06 120 TYR B CA 1
ATOM 3436 C C . TYR B 1 123 ? 46.928 -1.165 39.034 1.00 84.67 120 TYR B C 1
ATOM 3437 O O . TYR B 1 123 ? 47.758 -1.977 38.647 1.00 98.39 120 TYR B O 1
ATOM 3446 N N . ILE B 1 124 ? 47.249 0.008 39.554 1.00 86.54 121 ILE B N 1
ATOM 3447 C CA . ILE B 1 124 ? 48.627 0.436 39.773 1.00 85.73 121 ILE B CA 1
ATOM 3448 C C . ILE B 1 124 ? 48.665 0.973 41.200 1.00 92.30 121 ILE B C 1
ATOM 3449 O O . ILE B 1 124 ? 48.445 2.163 41.442 1.00 91.17 121 ILE B O 1
ATOM 3454 N N . ASP B 1 125 ? 48.901 0.070 42.144 1.00 103.55 122 ASP B N 1
ATOM 3455 C CA . ASP B 1 125 ? 48.949 0.411 43.569 1.00 111.75 122 ASP B CA 1
ATOM 3456 C C . ASP B 1 125 ? 50.008 1.465 43.910 1.00 112.57 122 ASP B C 1
ATOM 3457 O O . ASP B 1 125 ? 51.056 1.556 43.264 1.00 104.65 122 ASP B O 1
ATOM 3462 N N . SER B 1 126 ? 49.705 2.259 44.933 1.00 112.96 123 SER B N 1
ATOM 3463 C CA . SER B 1 126 ? 50.593 3.313 45.400 1.00 114.29 123 SER B CA 1
ATOM 3464 C C . SER B 1 126 ? 51.684 2.706 46.281 1.00 120.31 123 SER B C 1
ATOM 3465 O O . SER B 1 126 ? 51.584 1.551 46.695 1.00 120.28 123 SER B O 1
ATOM 3468 N N . LYS B 1 127 ? 52.693 3.500 46.619 1.00 127.96 124 LYS B N 1
ATOM 3469 C CA . LYS B 1 127 ? 53.815 3.005 47.417 1.00 137.80 124 LYS B CA 1
ATOM 3470 C C . LYS B 1 127 ? 53.626 3.156 48.927 1.00 131.45 124 LYS B C 1
ATOM 3471 O O . LYS B 1 127 ? 54.346 2.537 49.709 1.00 139.10 124 LYS B O 1
ATOM 3477 N N . LYS B 1 128 ? 52.648 3.958 49.328 1.00 127.08 125 LYS B N 1
ATOM 3478 C CA . LYS B 1 128 ? 52.373 4.232 50.738 1.00 128.12 125 LYS B CA 1
ATOM 3479 C C . LYS B 1 128 ? 53.523 4.965 51.422 1.00 130.29 125 LYS B C 1
ATOM 3480 O O . LYS B 1 128 ? 54.451 4.365 51.978 1.00 121.49 125 LYS B O 1
ATOM 3486 N N . LYS B 1 129 ? 53.431 6.291 51.356 1.00 130.74 126 LYS B N 1
ATOM 3487 C CA . LYS B 1 129 ? 54.418 7.183 51.952 1.00 133.62 126 LYS B CA 1
ATOM 3488 C C . LYS B 1 129 ? 54.373 7.096 53.477 1.00 128.01 126 LYS B C 1
ATOM 3489 O O . LYS B 1 129 ? 53.725 7.901 54.135 1.00 130.90 126 LYS B O 1
ATOM 3495 N N . GLU B 1 130 ? 55.067 6.109 54.022 1.00 124.03 127 GLU B N 1
ATOM 3496 C CA . GLU B 1 130 ? 55.127 5.887 55.473 1.00 128.88 127 GLU B CA 1
ATOM 3497 C C . GLU B 1 130 ? 56.069 6.886 56.180 1.00 128.72 127 GLU B C 1
ATOM 3498 O O . GLU B 1 130 ? 57.267 6.941 55.882 1.00 131.65 127 GLU B O 1
ATOM 3504 N N . LYS B 1 131 ? 55.525 7.670 57.112 1.00 105.35 128 LYS B N 1
ATOM 3505 C CA . LYS B 1 131 ? 56.302 8.667 57.862 1.00 96.22 128 LYS B CA 1
ATOM 3506 C C . LYS B 1 131 ? 56.574 8.134 59.273 1.00 91.60 128 LYS B C 1
ATOM 3507 O O . LYS B 1 131 ? 55.744 7.421 59.835 1.00 91.11 128 LYS B O 1
ATOM 3513 N N . LEU B 1 132 ? 57.732 8.464 59.844 1.00 83.38 129 LEU B N 1
ATOM 3514 C CA . LEU B 1 132 ? 58.072 7.981 61.181 1.00 76.37 129 LEU B CA 1
ATOM 3515 C C . LEU B 1 132 ? 58.396 9.094 62.126 1.00 71.78 129 LEU B C 1
ATOM 3516 O O . LEU B 1 132 ? 58.966 10.092 61.735 1.00 76.20 129 LEU B O 1
ATOM 3521 N N . PHE B 1 133 ? 58.002 8.923 63.380 1.00 67.03 130 PHE B N 1
ATOM 3522 C CA . PHE B 1 133 ? 58.275 9.902 64.408 1.00 59.83 130 PHE B CA 1
ATOM 3523 C C . PHE B 1 133 ? 58.729 9.120 65.634 1.00 59.13 130 PHE B C 1
ATOM 3524 O O . PHE B 1 133 ? 58.030 8.225 66.098 1.00 55.08 130 PHE B O 1
ATOM 3532 N N . ILE B 1 134 ? 59.894 9.458 66.173 1.00 59.07 131 ILE B N 1
ATOM 3533 C CA . ILE B 1 134 ? 60.361 8.741 67.329 1.00 56.27 131 ILE B CA 1
ATOM 3534 C C . ILE B 1 134 ? 60.441 9.692 68.497 1.00 56.64 131 ILE B C 1
ATOM 3535 O O . ILE B 1 134 ? 61.101 10.710 68.409 1.00 56.71 131 ILE B O 1
ATOM 3540 N N . ALA B 1 135 ? 59.747 9.374 69.578 1.00 56.43 132 ALA B N 1
ATOM 3541 C CA . ALA B 1 135 ? 59.766 10.217 70.752 1.00 55.70 132 ALA B CA 1
ATOM 3542 C C . ALA B 1 135 ? 60.540 9.516 71.843 1.00 56.90 132 ALA B C 1
ATOM 3543 O O . ALA B 1 135 ? 60.359 8.305 72.035 1.00 57.79 132 ALA B O 1
ATOM 3553 N N . HIS B 1 137 ? 61.341 9.303 75.863 1.00 52.56 134 HIS B N 1
ATOM 3554 C CA . HIS B 1 137 ? 60.967 9.630 77.220 1.00 52.11 134 HIS B CA 1
ATOM 3555 C C . HIS B 1 137 ? 62.114 10.203 78.038 1.00 52.07 134 HIS B C 1
ATOM 3556 O O . HIS B 1 137 ? 63.274 10.053 77.671 1.00 60.85 134 HIS B O 1
ATOM 3563 N N . GLY B 1 138 ? 61.765 10.826 79.162 1.00 51.72 135 GLY B N 1
ATOM 3564 C CA . GLY B 1 138 ? 62.716 11.414 80.094 1.00 54.45 135 GLY B CA 1
ATOM 3565 C C . GLY B 1 138 ? 63.205 10.415 81.134 1.00 54.80 135 GLY B C 1
ATOM 3566 O O . GLY B 1 138 ? 62.772 9.289 81.167 1.00 57.92 135 GLY B O 1
ATOM 3567 N N . ASP B 1 139 ? 64.140 10.799 81.986 1.00 59.69 136 ASP B N 1
ATOM 3568 C CA . ASP B 1 139 ? 64.622 9.842 82.985 1.00 60.63 136 ASP B CA 1
ATOM 3569 C C . ASP B 1 139 ? 63.506 9.512 83.925 1.00 58.90 136 ASP B C 1
ATOM 3570 O O . ASP B 1 139 ? 62.633 10.350 84.152 1.00 59.54 136 ASP B O 1
ATOM 3575 N N . GLN B 1 140 ? 63.505 8.267 84.395 1.00 55.09 137 GLN B N 1
ATOM 3576 C CA . GLN B 1 140 ? 62.511 7.784 85.329 1.00 55.65 137 GLN B CA 1
ATOM 3577 C C . GLN B 1 140 ? 61.109 7.718 84.762 1.00 56.03 137 GLN B C 1
ATOM 3578 O O . GLN B 1 140 ? 60.113 7.839 85.495 1.00 59.36 137 GLN B O 1
ATOM 3584 N N . GLU B 1 141 ? 61.034 7.506 83.456 1.00 52.54 138 GLU B N 1
ATOM 3585 C CA . GLU B 1 141 ? 59.771 7.415 82.782 1.00 51.94 138 GLU B CA 1
ATOM 3586 C C . GLU B 1 141 ? 59.678 6.070 82.074 1.00 50.78 138 GLU B C 1
ATOM 3587 O O . GLU B 1 141 ? 60.376 5.138 82.428 1.00 47.32 138 GLU B O 1
ATOM 3593 N N . ASN B 1 142 ? 58.758 5.973 81.119 1.00 51.08 139 ASN B N 1
ATOM 3594 C CA . ASN B 1 142 ? 58.546 4.768 80.360 1.00 52.41 139 ASN B CA 1
ATOM 3595 C C . ASN B 1 142 ? 57.616 5.109 79.230 1.00 52.76 139 ASN B C 1
ATOM 3596 O O . ASN B 1 142 ? 57.309 6.285 79.008 1.00 54.57 139 ASN B O 1
ATOM 3601 N N . ILE B 1 143 ? 57.148 4.098 78.520 1.00 52.63 140 ILE B N 1
ATOM 3602 C CA . ILE B 1 143 ? 56.250 4.333 77.394 1.00 53.02 140 ILE B CA 1
ATOM 3603 C C . ILE B 1 143 ? 54.863 4.854 77.796 1.00 53.66 140 ILE B C 1
ATOM 3604 O O . ILE B 1 143 ? 54.280 5.674 77.084 1.00 55.29 140 ILE B O 1
ATOM 3609 N N . ALA B 1 144 ? 54.314 4.388 78.907 1.00 54.54 141 ALA B N 1
ATOM 3610 C CA . ALA B 1 144 ? 52.988 4.855 79.295 1.00 59.44 141 ALA B CA 1
ATOM 3611 C C . ALA B 1 144 ? 52.974 6.353 79.566 1.00 61.89 141 ALA B C 1
ATOM 3612 O O . ALA B 1 144 ? 52.067 7.069 79.146 1.00 64.61 141 ALA B O 1
ATOM 3614 N N . ILE B 1 145 ? 54.007 6.816 80.251 1.00 60.43 142 ILE B N 1
ATOM 3615 C CA . ILE B 1 145 ? 54.138 8.217 80.646 1.00 60.15 142 ILE B CA 1
ATOM 3616 C C . ILE B 1 145 ? 54.435 9.221 79.543 1.00 60.57 142 ILE B C 1
ATOM 3617 O O . ILE B 1 145 ? 54.041 10.377 79.618 1.00 62.94 142 ILE B O 1
ATOM 3622 N N . VAL B 1 146 ? 55.128 8.787 78.512 1.00 59.96 143 VAL B N 1
ATOM 3623 C CA . VAL B 1 146 ? 55.484 9.698 77.438 1.00 54.88 143 VAL B CA 1
ATOM 3624 C C . VAL B 1 146 ? 54.490 9.652 76.264 1.00 52.74 143 VAL B C 1
ATOM 3625 O O . VAL B 1 146 ? 54.349 10.607 75.540 1.00 52.45 143 VAL B O 1
ATOM 3629 N N . GLU B 1 147 ? 53.759 8.559 76.118 1.00 52.83 144 GLU B N 1
ATOM 3630 C CA . GLU B 1 147 ? 52.815 8.433 75.024 1.00 53.28 144 GLU B CA 1
ATOM 3631 C C . GLU B 1 147 ? 51.790 9.574 74.929 1.00 52.22 144 GLU B C 1
ATOM 3632 O O . GLU B 1 147 ? 51.646 10.182 73.880 1.00 50.18 144 GLU B O 1
ATOM 3638 N N . PRO B 1 148 ? 51.122 9.919 76.036 1.00 53.72 145 PRO B N 1
ATOM 3639 C CA . PRO B 1 148 ? 50.101 10.970 75.970 1.00 55.68 145 PRO B CA 1
ATOM 3640 C C . PRO B 1 148 ? 50.528 12.309 75.372 1.00 57.45 145 PRO B C 1
ATOM 3641 O O . PRO B 1 148 ? 49.694 12.980 74.752 1.00 59.37 145 PRO B O 1
ATOM 3645 N N . TYR B 1 149 ? 51.799 12.690 75.536 1.00 54.11 146 TYR B N 1
ATOM 3646 C CA . TYR B 1 149 ? 52.260 13.973 75.022 1.00 52.46 146 TYR B CA 1
ATOM 3647 C C . TYR B 1 149 ? 52.639 13.955 73.553 1.00 57.01 146 TYR B C 1
ATOM 3648 O O . TYR B 1 149 ? 52.776 15.021 72.945 1.00 62.54 146 TYR B O 1
ATOM 3657 N N . TRP B 1 150 ? 52.787 12.772 72.959 1.00 59.25 147 TRP B N 1
ATOM 3658 C CA . TRP B 1 150 ? 53.206 12.694 71.551 1.00 58.91 147 TRP B CA 1
ATOM 3659 C C . TRP B 1 150 ? 52.228 11.941 70.691 1.00 61.39 147 TRP B C 1
ATOM 3660 O O . TRP B 1 150 ? 52.487 11.709 69.524 1.00 63.50 147 TRP B O 1
ATOM 3671 N N . LYS B 1 151 ? 51.105 11.561 71.277 1.00 67.47 148 LYS B N 1
ATOM 3672 C CA . LYS B 1 151 ? 50.058 10.806 70.579 1.00 75.11 148 LYS B CA 1
ATOM 3673 C C . LYS B 1 151 ? 49.490 11.559 69.372 1.00 74.62 148 LYS B C 1
ATOM 3674 O O . LYS B 1 151 ? 49.167 10.939 68.352 1.00 75.19 148 LYS B O 1
ATOM 3680 N N . SER B 1 152 ? 49.408 12.887 69.475 1.00 72.99 149 SER B N 1
ATOM 3681 C CA . SER B 1 152 ? 48.857 13.727 68.403 1.00 76.32 149 SER B CA 1
ATOM 3682 C C . SER B 1 152 ? 49.646 13.813 67.088 1.00 77.64 149 SER B C 1
ATOM 3683 O O . SER B 1 152 ? 49.302 14.622 66.225 1.00 83.20 149 SER B O 1
ATOM 3686 N N . VAL B 1 153 ? 50.708 13.027 66.934 1.00 77.01 150 VAL B N 1
ATOM 3687 C CA . VAL B 1 153 ? 51.481 13.041 65.685 1.00 79.79 150 VAL B CA 1
ATOM 3688 C C . VAL B 1 153 ? 50.802 12.179 64.628 1.00 81.24 150 VAL B C 1
ATOM 3689 O O . VAL B 1 153 ? 51.154 12.239 63.456 1.00 84.16 150 VAL B O 1
ATOM 3693 N N . LEU B 1 154 ? 49.854 11.350 65.046 1.00 83.42 151 LEU B N 1
ATOM 3694 C CA . LEU B 1 154 ? 49.141 10.486 64.112 1.00 87.67 151 LEU B CA 1
ATOM 3695 C C . LEU B 1 154 ? 48.264 11.360 63.209 1.00 90.87 151 LEU B C 1
ATOM 3696 O O . LEU B 1 154 ? 47.998 11.023 62.058 1.00 90.37 151 LEU B O 1
ATOM 3701 N N . ASP B 1 155 ? 47.846 12.501 63.751 1.00 92.49 152 ASP B N 1
ATOM 3702 C CA . ASP B 1 155 ? 47.018 13.471 63.039 1.00 94.70 152 ASP B CA 1
ATOM 3703 C C . ASP B 1 155 ? 47.767 14.071 61.845 1.00 93.12 152 ASP B C 1
ATOM 3704 O O . ASP B 1 155 ? 47.165 14.747 61.011 1.00 92.31 152 ASP B O 1
ATOM 3709 N N . GLN B 1 156 ? 49.082 13.843 61.783 1.00 90.32 153 GLN B N 1
ATOM 3710 C CA . GLN B 1 156 ? 49.918 14.351 60.698 1.00 89.10 153 GLN B CA 1
ATOM 3711 C C . GLN B 1 156 ? 50.477 13.196 59.879 1.00 89.51 153 GLN B C 1
ATOM 3712 O O . GLN B 1 156 ? 51.503 13.315 59.213 1.00 85.79 153 GLN B O 1
ATOM 3718 N N . ASP B 1 157 ? 49.767 12.076 59.951 1.00 96.59 154 ASP B N 1
ATOM 3719 C CA . ASP B 1 157 ? 50.085 10.858 59.223 1.00 102.51 154 ASP B CA 1
ATOM 3720 C C . ASP B 1 157 ? 51.416 10.229 59.618 1.00 93.21 154 ASP B C 1
ATOM 3721 O O . ASP B 1 157 ? 52.070 9.622 58.780 1.00 95.76 154 ASP B O 1
ATOM 3726 N N . TYR B 1 158 ? 51.815 10.364 60.880 1.00 84.30 155 TYR B N 1
ATOM 3727 C CA . TYR B 1 158 ? 53.080 9.789 61.352 1.00 79.34 155 TYR B CA 1
ATOM 3728 C C . TYR B 1 158 ? 52.941 8.571 62.226 1.00 74.68 155 TYR B C 1
ATOM 3729 O O . TYR B 1 158 ? 52.198 8.588 63.189 1.00 75.40 155 TYR B O 1
ATOM 3738 N N . THR B 1 159 ? 53.707 7.533 61.910 1.00 72.44 156 THR B N 1
ATOM 3739 C CA . THR B 1 159 ? 53.733 6.305 62.702 1.00 70.11 156 THR B CA 1
ATOM 3740 C C . THR B 1 159 ? 54.570 6.689 63.909 1.00 68.07 156 THR B C 1
ATOM 3741 O O . THR B 1 159 ? 55.662 7.233 63.755 1.00 75.06 156 THR B O 1
ATOM 3745 N N . LEU B 1 160 ? 54.088 6.417 65.105 1.00 66.94 157 LEU B N 1
ATOM 3746 C CA . LEU B 1 160 ? 54.812 6.803 66.320 1.00 64.27 157 LEU B CA 1
ATOM 3747 C C . LEU B 1 160 ? 55.527 5.658 66.981 1.00 63.85 157 LEU B C 1
ATOM 3748 O O . LEU B 1 160 ? 54.912 4.687 67.395 1.00 68.07 157 LEU B O 1
ATOM 3753 N N . ALA B 1 161 ? 56.833 5.806 67.115 1.00 63.59 158 ALA B N 1
ATOM 3754 C CA . ALA B 1 161 ? 57.651 4.805 67.743 1.00 63.32 158 ALA B CA 1
ATOM 3755 C C . ALA B 1 161 ? 58.064 5.374 69.081 1.00 62.20 158 ALA B C 1
ATOM 3756 O O . ALA B 1 161 ? 58.547 6.499 69.151 1.00 62.33 158 ALA B O 1
ATOM 3758 N N . LEU B 1 162 ? 57.821 4.630 70.150 1.00 61.80 159 LEU B N 1
ATOM 3759 C CA . LEU B 1 162 ? 58.203 5.073 71.480 1.00 61.06 159 LEU B CA 1
ATOM 3760 C C . LEU B 1 162 ? 59.176 4.045 72.040 1.00 60.35 159 LEU B C 1
ATOM 3761 O O . LEU B 1 162 ? 58.763 2.966 72.443 1.00 62.88 159 LEU B O 1
ATOM 3766 N N . PRO B 1 163 ? 60.480 4.366 72.044 1.00 56.82 160 PRO B N 1
ATOM 3767 C CA . PRO B 1 163 ? 61.474 3.434 72.569 1.00 55.85 160 PRO B CA 1
ATOM 3768 C C . PRO B 1 163 ? 61.602 3.548 74.071 1.00 54.28 160 PRO B C 1
ATOM 3769 O O . PRO B 1 163 ? 61.350 4.602 74.620 1.00 54.38 160 PRO B O 1
ATOM 3773 N N . GLN B 1 164 ? 61.955 2.455 74.723 1.00 55.71 161 GLN B N 1
ATOM 3774 C CA . GLN B 1 164 ? 62.123 2.447 76.157 1.00 57.16 161 GLN B CA 1
ATOM 3775 C C . GLN B 1 164 ? 63.553 1.969 76.448 1.00 60.87 161 GLN B C 1
ATOM 3776 O O . GLN B 1 164 ? 64.009 0.941 75.904 1.00 61.91 161 GLN B O 1
ATOM 3782 N N . SER B 1 165 ? 64.243 2.695 77.328 1.00 58.94 162 SER B N 1
ATOM 3783 C CA . SER B 1 165 ? 65.610 2.356 77.672 1.00 60.93 162 SER B CA 1
ATOM 3784 C C . SER B 1 165 ? 65.690 1.082 78.476 1.00 60.35 162 SER B C 1
ATOM 3785 O O . SER B 1 165 ? 64.807 0.767 79.260 1.00 62.80 162 SER B O 1
ATOM 3788 N N . SER B 1 166 ? 66.767 0.353 78.277 1.00 59.77 163 SER B N 1
ATOM 3789 C CA . SER B 1 166 ? 66.987 -0.870 79.012 1.00 61.47 163 SER B CA 1
ATOM 3790 C C . SER B 1 166 ? 67.519 -0.580 80.415 1.00 62.94 163 SER B C 1
ATOM 3791 O O . SER B 1 166 ? 67.476 -1.446 81.272 1.00 64.82 163 SER B O 1
ATOM 3794 N N . GLN B 1 167 ? 67.965 0.649 80.667 1.00 63.54 164 GLN B N 1
ATOM 3795 C CA . GLN B 1 167 ? 68.541 1.008 81.966 1.00 65.40 164 GLN B CA 1
ATOM 3796 C C . GLN B 1 167 ? 67.439 1.280 82.991 1.00 64.70 164 GLN B C 1
ATOM 3797 O O . GLN B 1 167 ? 66.953 2.404 83.125 1.00 62.82 164 GLN B O 1
ATOM 3803 N N . ILE B 1 168 ? 67.112 0.244 83.763 1.00 66.31 165 ILE B N 1
ATOM 3804 C CA . ILE B 1 168 ? 66.054 0.301 84.783 1.00 64.61 165 ILE B CA 1
ATOM 3805 C C . ILE B 1 168 ? 66.597 0.749 86.150 1.00 64.02 165 ILE B C 1
ATOM 3806 O O . ILE B 1 168 ? 67.633 0.280 86.593 1.00 67.01 165 ILE B O 1
ATOM 3811 N N . GLN B 1 169 ? 65.894 1.672 86.797 1.00 62.28 166 GLN B N 1
ATOM 3812 C CA . GLN B 1 169 ? 66.284 2.218 88.104 1.00 62.88 166 GLN B CA 1
ATOM 3813 C C . GLN B 1 169 ? 65.368 1.749 89.237 1.00 62.15 166 GLN B C 1
ATOM 3814 O O . GLN B 1 169 ? 65.760 1.753 90.388 1.00 62.17 166 GLN B O 1
ATOM 3820 N N . PHE B 1 170 ? 64.128 1.418 88.894 1.00 63.25 167 PHE B N 1
ATOM 3821 C CA . PHE B 1 170 ? 63.108 0.924 89.821 1.00 65.19 167 PHE B CA 1
ATOM 3822 C C . PHE B 1 170 ? 61.934 0.436 88.982 1.00 63.46 167 PHE B C 1
ATOM 3823 O O . PHE B 1 170 ? 61.893 0.691 87.782 1.00 59.61 167 PHE B O 1
ATOM 3831 N N . SER B 1 171 ? 61.011 -0.287 89.605 1.00 67.09 168 SER B N 1
ATOM 3832 C CA . SER B 1 171 ? 59.835 -0.821 88.915 1.00 70.02 168 SER B CA 1
ATOM 3833 C C . SER B 1 171 ? 59.215 0.172 87.945 1.00 68.11 168 SER B C 1
ATOM 3834 O O . SER B 1 171 ? 58.769 1.234 88.347 1.00 69.01 168 SER B O 1
ATOM 3837 N N . ASP B 1 172 ? 59.220 -0.176 86.665 1.00 68.92 169 ASP B N 1
ATOM 3838 C CA . ASP B 1 172 ? 58.653 0.654 85.598 1.00 69.89 169 ASP B CA 1
ATOM 3839 C C . ASP B 1 172 ? 59.283 2.047 85.400 1.00 67.03 169 ASP B C 1
ATOM 3840 O O . ASP B 1 172 ? 58.682 2.892 84.751 1.00 69.59 169 ASP B O 1
ATOM 3845 N N . GLY B 1 173 ? 60.465 2.294 85.957 1.00 64.78 170 GLY B N 1
ATOM 3846 C CA . GLY B 1 173 ? 61.166 3.588 85.803 1.00 63.07 170 GLY B CA 1
ATOM 3847 C C . GLY B 1 173 ? 62.470 3.346 85.033 1.00 60.51 170 GLY B C 1
ATOM 3848 O O . GLY B 1 173 ? 63.302 2.565 85.462 1.00 63.76 170 GLY B O 1
ATOM 3849 N N . PHE B 1 174 ? 62.665 4.035 83.924 1.00 55.75 171 PHE B N 1
ATOM 3850 C CA . PHE B 1 174 ? 63.835 3.837 83.097 1.00 56.92 171 PHE B CA 1
ATOM 3851 C C . PHE B 1 174 ? 64.656 5.132 82.851 1.00 56.62 171 PHE B C 1
ATOM 3852 O O . PHE B 1 174 ? 64.085 6.231 82.811 1.00 60.78 171 PHE B O 1
ATOM 3860 N N . VAL B 1 175 ? 65.976 5.006 82.659 1.00 55.13 172 VAL B N 1
ATOM 3861 C CA . VAL B 1 175 ? 66.854 6.183 82.457 1.00 58.30 172 VAL B CA 1
ATOM 3862 C C . VAL B 1 175 ? 67.850 6.116 81.330 1.00 60.97 172 VAL B C 1
ATOM 3863 O O . VAL B 1 175 ? 68.254 5.024 80.915 1.00 65.27 172 VAL B O 1
ATOM 3867 N N . TRP B 1 176 ? 68.301 7.303 80.897 1.00 61.79 173 TRP B N 1
ATOM 3868 C CA . TRP B 1 176 ? 69.293 7.440 79.813 1.00 63.90 173 TRP B CA 1
ATOM 3869 C C . TRP B 1 176 ? 70.688 7.842 80.333 1.00 66.13 173 TRP B C 1
ATOM 3870 O O . TRP B 1 176 ? 71.412 8.565 79.658 1.00 64.86 173 TRP B O 1
ATOM 3881 N N . ASP B 1 177 ? 71.061 7.353 81.518 1.00 69.17 174 ASP B N 1
ATOM 3882 C CA . ASP B 1 177 ? 72.359 7.660 82.134 1.00 71.23 174 ASP B CA 1
ATOM 3883 C C . ASP B 1 177 ? 73.525 7.442 81.190 1.00 71.85 174 ASP B C 1
ATOM 3884 O O . ASP B 1 177 ? 74.244 8.385 80.845 1.00 70.20 174 ASP B O 1
ATOM 3889 N N . ASP B 1 178 ? 73.662 6.176 80.790 1.00 71.45 175 ASP B N 1
ATOM 3890 C CA . ASP B 1 178 ? 74.684 5.692 79.894 1.00 73.12 175 ASP B CA 1
ATOM 3891 C C . ASP B 1 178 ? 74.230 6.038 78.491 1.00 68.51 175 ASP B C 1
ATOM 3892 O O . ASP B 1 178 ? 73.585 5.239 77.839 1.00 71.78 175 ASP B O 1
ATOM 3897 N N . ILE B 1 179 ? 74.589 7.236 78.030 1.00 66.35 176 ILE B N 1
ATOM 3898 C CA . ILE B 1 179 ? 74.188 7.707 76.700 1.00 65.33 176 ILE B CA 1
ATOM 3899 C C . ILE B 1 179 ? 74.698 6.895 75.525 1.00 65.54 176 ILE B C 1
ATOM 3900 O O . ILE B 1 179 ? 74.355 7.197 74.376 1.00 62.27 176 ILE B O 1
ATOM 3905 N N . GLN B 1 180 ? 75.520 5.883 75.786 1.00 70.11 177 GLN B N 1
ATOM 3906 C CA . GLN B 1 180 ? 76.041 5.061 74.698 1.00 72.72 177 GLN B CA 1
ATOM 3907 C C . GLN B 1 180 ? 75.062 3.988 74.364 1.00 69.99 177 GLN B C 1
ATOM 3908 O O . GLN B 1 180 ? 74.679 3.848 73.203 1.00 67.09 177 GLN B O 1
ATOM 3914 N N . ARG B 1 18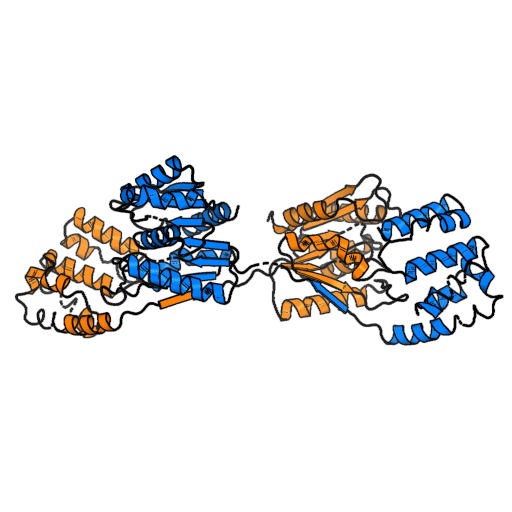1 ? 74.654 3.233 75.379 1.00 71.41 178 ARG B N 1
ATOM 3915 C CA . ARG B 1 181 ? 73.676 2.163 75.176 1.00 73.84 178 ARG B CA 1
ATOM 3916 C C . ARG B 1 181 ? 72.448 2.803 74.530 1.00 69.95 178 ARG B C 1
ATOM 3917 O O . ARG B 1 181 ? 71.861 2.254 73.613 1.00 68.63 178 ARG B O 1
ATOM 3925 N N . GLY B 1 182 ? 72.099 3.997 74.991 1.00 66.86 179 GLY B N 1
ATOM 3926 C CA . GLY B 1 182 ? 70.977 4.720 74.447 1.00 67.93 179 GLY B CA 1
ATOM 3927 C C . GLY B 1 182 ? 71.121 4.924 72.957 1.00 67.99 179 GLY B C 1
ATOM 3928 O O . GLY B 1 182 ? 70.236 4.584 72.194 1.00 72.33 179 GLY B O 1
ATOM 3929 N N . LYS B 1 183 ? 72.223 5.514 72.539 1.00 71.26 180 LYS B N 1
ATOM 3930 C CA . LYS B 1 183 ? 72.458 5.747 71.126 1.00 72.92 180 LYS B CA 1
ATOM 3931 C C . LYS B 1 183 ? 72.387 4.434 70.368 1.00 71.88 180 LYS B C 1
ATOM 3932 O O . LYS B 1 183 ? 71.850 4.390 69.272 1.00 70.73 180 LYS B O 1
ATOM 3938 N N . GLU B 1 184 ? 72.971 3.382 70.942 1.00 73.67 181 GLU B N 1
ATOM 3939 C CA . GLU B 1 184 ? 72.991 2.051 70.313 1.00 76.13 181 GLU B CA 1
ATOM 3940 C C . GLU B 1 184 ? 71.605 1.533 70.102 1.00 69.97 181 GLU B C 1
ATOM 3941 O O . GLU B 1 184 ? 71.248 1.196 68.992 1.00 71.38 181 GLU B O 1
ATOM 3947 N N . GLU B 1 185 ? 70.836 1.468 71.182 1.00 66.17 182 GLU B N 1
ATOM 3948 C CA . GLU B 1 185 ? 69.448 1.000 71.136 1.00 64.01 182 GLU B CA 1
ATOM 3949 C C . GLU B 1 185 ? 68.674 1.811 70.128 1.00 60.29 182 GLU B C 1
ATOM 3950 O O . GLU B 1 185 ? 68.070 1.251 69.227 1.00 61.00 182 GLU B O 1
ATOM 3956 N N . LEU B 1 186 ? 68.753 3.132 70.235 1.00 58.91 183 LEU B N 1
ATOM 3957 C CA . LEU B 1 186 ? 68.061 4.002 69.307 1.00 59.81 183 LEU B CA 1
ATOM 3958 C C . LEU B 1 186 ? 68.367 3.631 67.868 1.00 63.12 183 LEU B C 1
ATOM 3959 O O . LEU B 1 186 ? 67.503 3.719 67.005 1.00 65.94 183 LEU B O 1
ATOM 3964 N N . LYS B 1 187 ? 69.586 3.188 67.608 1.00 69.72 184 LYS B N 1
ATOM 3965 C CA . LYS B 1 187 ? 69.987 2.794 66.261 1.00 72.97 184 LYS B CA 1
ATOM 3966 C C . LYS B 1 187 ? 69.343 1.465 65.920 1.00 72.45 184 LYS B C 1
ATOM 3967 O O . LYS B 1 187 ? 68.785 1.302 64.843 1.00 70.32 184 LYS B O 1
ATOM 3973 N N . GLU B 1 188 ? 69.404 0.534 66.863 1.00 76.60 185 GLU B N 1
ATOM 3974 C CA . GLU B 1 188 ? 68.830 -0.800 66.684 1.00 83.60 185 GLU B CA 1
ATOM 3975 C C . GLU B 1 188 ? 67.367 -0.681 66.309 1.00 79.74 185 GLU B C 1
ATOM 3976 O O . GLU B 1 188 ? 66.935 -1.291 65.340 1.00 83.25 185 GLU B O 1
ATOM 3982 N N . HIS B 1 189 ? 66.603 0.100 67.071 1.00 72.56 186 HIS B N 1
ATOM 3983 C CA . HIS B 1 189 ? 65.198 0.274 66.757 1.00 70.48 186 HIS B CA 1
ATOM 3984 C C . HIS B 1 189 ? 65.012 0.877 65.380 1.00 72.47 186 HIS B C 1
ATOM 3985 O O . HIS B 1 189 ? 64.198 0.402 64.587 1.00 74.71 186 HIS B O 1
ATOM 3992 N N . TYR B 1 190 ? 65.750 1.948 65.114 1.00 73.62 187 TYR B N 1
ATOM 3993 C CA . TYR B 1 190 ? 65.683 2.637 63.819 1.00 76.08 187 TYR B CA 1
ATOM 3994 C C . TYR B 1 190 ? 66.074 1.735 62.649 1.00 77.89 187 TYR B C 1
ATOM 3995 O O . TYR B 1 190 ? 65.378 1.702 61.640 1.00 80.24 187 TYR B O 1
ATOM 4004 N N . VAL B 1 191 ? 67.180 1.017 62.772 1.00 79.44 188 VAL B N 1
ATOM 4005 C CA . VAL B 1 191 ? 67.599 0.125 61.687 1.00 84.68 188 VAL B CA 1
ATOM 4006 C C . VAL B 1 191 ? 66.479 -0.866 61.395 1.00 88.41 188 VAL B C 1
ATOM 4007 O O . VAL B 1 191 ? 65.969 -0.922 60.284 1.00 91.76 188 VAL B O 1
ATOM 4011 N N . LYS B 1 192 ? 66.071 -1.609 62.415 1.00 91.47 189 LYS B N 1
ATOM 4012 C CA . LYS B 1 192 ? 64.994 -2.585 62.290 1.00 92.95 189 LYS B CA 1
ATOM 4013 C C . LYS B 1 192 ? 63.774 -2.006 61.566 1.00 89.31 189 LYS B C 1
ATOM 4014 O O . LYS B 1 192 ? 63.175 -2.669 60.734 1.00 92.02 189 LYS B O 1
ATOM 4020 N N . PHE B 1 193 ? 63.426 -0.761 61.862 1.00 85.42 190 PHE B N 1
ATOM 4021 C CA . PHE B 1 193 ? 62.282 -0.134 61.228 1.00 88.06 190 PHE B CA 1
ATOM 4022 C C . PHE B 1 193 ? 62.474 0.128 59.749 1.00 91.75 190 PHE B C 1
ATOM 4023 O O . PHE B 1 193 ? 61.591 -0.174 58.963 1.00 101.56 190 PHE B O 1
ATOM 4031 N N . ILE B 1 194 ? 63.588 0.733 59.362 1.00 95.06 191 ILE B N 1
ATOM 4032 C CA . ILE B 1 194 ? 63.810 1.015 57.936 1.00 101.47 191 ILE B CA 1
ATOM 4033 C C . ILE B 1 194 ? 64.098 -0.243 57.105 1.00 105.36 191 ILE B C 1
ATOM 4034 O O . ILE B 1 194 ? 63.787 -0.263 55.919 1.00 110.29 191 ILE B O 1
ATOM 4039 N N . GLU B 1 195 ? 64.694 -1.269 57.718 1.00 109.86 192 GLU B N 1
ATOM 4040 C CA . GLU B 1 195 ? 65.019 -2.538 57.032 1.00 118.60 192 GLU B CA 1
ATOM 4041 C C . GLU B 1 195 ? 63.822 -3.193 56.373 1.00 121.74 192 GLU B C 1
ATOM 4042 O O . GLU B 1 195 ? 63.917 -3.723 55.267 1.00 122.45 192 GLU B O 1
ATOM 4048 N N . ASN B 1 196 ? 62.706 -3.175 57.093 1.00 125.67 193 ASN B N 1
ATOM 4049 C CA . ASN B 1 196 ? 61.466 -3.794 56.649 1.00 128.61 193 ASN B CA 1
ATOM 4050 C C . ASN B 1 196 ? 60.437 -2.742 56.227 1.00 128.20 193 ASN B C 1
ATOM 4051 O O . ASN B 1 196 ? 59.233 -2.958 56.341 1.00 123.90 193 ASN B O 1
ATOM 4056 N N . HIS B 1 197 ? 60.915 -1.590 55.767 1.00 130.42 194 HIS B N 1
ATOM 4057 C CA . HIS B 1 197 ? 60.030 -0.514 55.338 1.00 132.13 194 HIS B CA 1
ATOM 4058 C C . HIS B 1 197 ? 60.712 0.446 54.366 1.00 136.13 194 HIS B C 1
ATOM 4059 O O . HIS B 1 197 ? 60.452 0.438 53.167 1.00 142.96 194 HIS B O 1
ATOM 4066 N N . ARG B 1 198 ? 61.610 1.248 54.924 1.00 134.50 195 ARG B N 1
ATOM 4067 C CA . ARG B 1 198 ? 62.363 2.287 54.220 1.00 137.27 195 ARG B CA 1
ATOM 4068 C C . ARG B 1 198 ? 61.435 3.460 53.911 1.00 133.41 195 ARG B C 1
ATOM 4069 O O . ARG B 1 198 ? 61.045 3.700 52.768 1.00 134.46 195 ARG B O 1
ATOM 4077 N N . GLY B 1 199 ? 61.065 4.160 54.976 1.00 130.00 196 GLY B N 1
ATOM 4078 C CA . GLY B 1 199 ? 60.186 5.317 54.895 1.00 130.55 196 GLY B CA 1
ATOM 4079 C C . GLY B 1 199 ? 60.810 6.593 54.366 1.00 129.84 196 GLY B C 1
ATOM 4080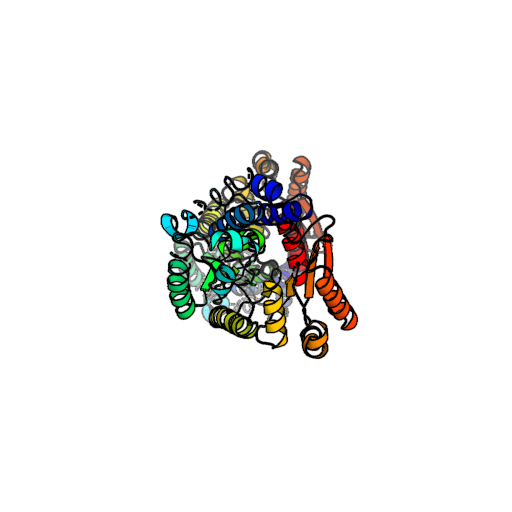 O O . GLY B 1 199 ? 62.025 6.677 54.141 1.00 128.33 196 GLY B O 1
ATOM 4081 N N . GLU B 1 200 ? 59.940 7.584 54.172 1.00 129.02 197 GLU B N 1
ATOM 4082 C CA . GLU B 1 200 ? 60.313 8.904 53.667 1.00 125.11 197 GLU B CA 1
ATOM 4083 C C . GLU B 1 200 ? 60.732 9.873 54.780 1.00 114.76 197 GLU B C 1
ATOM 4084 O O . GLU B 1 200 ? 61.904 9.902 55.166 1.00 124.97 197 GLU B O 1
ATOM 4090 N N . SER B 1 201 ? 59.789 10.640 55.322 1.00 100.96 198 SER B N 1
ATOM 4091 C CA . SER B 1 201 ? 60.109 11.614 56.363 1.00 92.90 198 SER B CA 1
ATOM 4092 C C . SER B 1 201 ? 60.317 11.004 57.744 1.00 88.68 198 SER B C 1
ATOM 4093 O O . SER B 1 201 ? 59.602 10.081 58.129 1.00 91.45 198 SER B O 1
ATOM 4096 N N . VAL B 1 202 ? 61.289 11.541 58.491 1.00 83.81 199 VAL B N 1
ATOM 4097 C CA . VAL B 1 202 ? 61.587 11.079 59.859 1.00 76.89 199 VAL B CA 1
ATOM 4098 C C . VAL B 1 202 ? 61.907 12.259 60.799 1.00 76.30 199 VAL B C 1
ATOM 4099 O O . VAL B 1 202 ? 62.804 13.056 60.540 1.00 77.75 199 VAL B O 1
ATOM 4103 N N . ILE B 1 203 ? 61.155 12.366 61.885 1.00 73.13 200 ILE B N 1
ATOM 4104 C CA . ILE B 1 203 ? 61.341 13.421 62.862 1.00 71.61 200 ILE B CA 1
ATOM 4105 C C . ILE B 1 203 ? 61.570 12.758 64.200 1.00 68.76 200 ILE B C 1
ATOM 4106 O O . ILE B 1 203 ? 60.820 11.846 64.556 1.00 72.99 200 ILE B O 1
ATOM 4111 N N . ILE B 1 204 ? 62.570 13.205 64.957 1.00 62.89 201 ILE B N 1
ATOM 4112 C CA . ILE B 1 204 ? 62.787 12.616 66.271 1.00 61.60 201 ILE B CA 1
ATOM 4113 C C . ILE B 1 204 ? 62.558 13.672 67.334 1.00 60.42 201 ILE B C 1
ATOM 4114 O O . ILE B 1 204 ? 63.000 14.795 67.203 1.00 62.62 201 ILE B O 1
ATOM 4119 N N . GLY B 1 205 ? 61.777 13.309 68.344 1.00 57.98 202 GLY B N 1
ATOM 4120 C CA . GLY B 1 205 ? 61.445 14.186 69.442 1.00 55.67 202 GLY B CA 1
ATOM 4121 C C . GLY B 1 205 ? 61.920 13.571 70.740 1.00 56.53 202 GLY B C 1
ATOM 4122 O O . GLY B 1 205 ? 62.182 12.356 70.818 1.00 57.30 202 GLY B O 1
ATOM 4123 N N . GLY B 1 206 ? 62.010 14.397 71.781 1.00 55.62 203 GLY B N 1
ATOM 4124 C CA . GLY B 1 206 ? 62.442 13.918 73.097 1.00 51.82 203 GLY B CA 1
ATOM 4125 C C . GLY B 1 206 ? 62.150 14.923 74.194 1.00 49.27 203 GLY B C 1
ATOM 4126 O O . GLY B 1 206 ? 61.876 16.096 73.910 1.00 52.61 203 GLY B O 1
ATOM 4127 N N . PHE B 1 207 ? 62.264 14.466 75.436 1.00 45.30 204 PHE B N 1
ATOM 4128 C CA . PHE B 1 207 ? 62.024 15.273 76.618 1.00 45.72 204 PHE B CA 1
ATOM 4129 C C . PHE B 1 207 ? 63.218 15.062 77.578 1.00 49.82 204 PHE B C 1
ATOM 4130 O O . PHE B 1 207 ? 63.539 13.919 77.911 1.00 53.46 204 PHE B O 1
ATOM 4138 N N . SER B 1 208 ? 63.884 16.146 78.002 1.00 54.12 205 SER B N 1
ATOM 4139 C CA . SER B 1 208 ? 65.076 16.086 78.895 1.00 56.05 205 SER B CA 1
ATOM 4140 C C . SER B 1 208 ? 66.119 15.117 78.337 1.00 54.93 205 SER B C 1
ATOM 4141 O O . SER B 1 208 ? 66.395 15.143 77.141 1.00 55.50 205 SER B O 1
ATOM 4144 N N . ALA B 1 209 ? 66.622 14.224 79.195 1.00 50.64 206 ALA B N 1
ATOM 4145 C CA . ALA B 1 209 ? 67.591 13.211 78.838 1.00 49.10 206 ALA B CA 1
ATOM 4146 C C . ALA B 1 209 ? 67.185 12.485 77.605 1.00 49.55 206 ALA B C 1
ATOM 4147 O O . ALA B 1 209 ? 68.006 11.927 76.911 1.00 56.85 206 ALA B O 1
ATOM 4149 N N . GLY B 1 210 ? 65.898 12.418 77.345 1.00 52.00 207 GLY B N 1
ATOM 4150 C CA . GLY B 1 210 ? 65.450 11.726 76.162 1.00 53.07 207 GLY B CA 1
ATOM 4151 C C . GLY B 1 210 ? 65.961 12.497 74.988 1.00 52.76 207 GLY B C 1
ATOM 4152 O O . GLY B 1 210 ? 66.556 11.947 74.079 1.00 55.93 207 GLY B O 1
ATOM 4153 N N . ALA B 1 211 ? 65.757 13.801 75.034 1.00 52.98 208 ALA B N 1
ATOM 4154 C CA . ALA B 1 211 ? 66.204 14.653 73.948 1.00 54.56 208 ALA B CA 1
ATOM 4155 C C . ALA B 1 211 ? 67.741 14.577 73.806 1.00 56.12 208 ALA B C 1
ATOM 4156 O O . ALA B 1 211 ? 68.246 14.686 72.694 1.00 57.70 208 ALA B O 1
ATOM 4158 N N . ARG B 1 212 ? 68.458 14.335 74.911 1.00 54.61 209 ARG B N 1
ATOM 4159 C CA . ARG B 1 212 ? 69.920 14.242 74.887 1.00 56.79 209 ARG B CA 1
ATOM 4160 C C . ARG B 1 212 ? 70.400 13.118 73.982 1.00 56.86 209 ARG B C 1
ATOM 4161 O O . ARG B 1 212 ? 71.177 13.367 73.043 1.00 56.93 209 ARG B O 1
ATOM 4169 N N . VAL B 1 213 ? 69.918 11.899 74.244 1.00 53.72 210 VAL B N 1
ATOM 4170 C CA . VAL B 1 213 ? 70.306 10.737 73.441 1.00 52.56 210 VAL B CA 1
ATOM 4171 C C . VAL B 1 213 ? 69.893 10.964 71.992 1.00 53.85 210 VAL B C 1
ATOM 4172 O O . VAL B 1 213 ? 70.608 10.594 71.049 1.00 52.70 210 VAL B O 1
ATOM 4176 N N . ALA B 1 214 ? 68.725 11.576 71.811 1.00 53.79 211 ALA B N 1
ATOM 4177 C CA . ALA B 1 214 ? 68.236 11.852 70.473 1.00 56.06 211 ALA B CA 1
ATOM 4178 C C . ALA B 1 214 ? 69.261 12.702 69.725 1.00 62.22 211 ALA B C 1
ATOM 4179 O O . ALA B 1 214 ? 69.596 12.412 68.580 1.00 70.25 211 ALA B O 1
ATOM 4181 N N . LEU B 1 215 ? 69.759 13.753 70.370 1.00 61.61 212 LEU B N 1
ATOM 4182 C CA . LEU B 1 215 ? 70.711 14.625 69.726 1.00 64.74 212 LEU B CA 1
ATOM 4183 C C . LEU B 1 215 ? 72.082 13.925 69.546 1.00 67.10 212 LEU B C 1
ATOM 4184 O O . LEU B 1 215 ? 72.729 14.082 68.518 1.00 65.02 212 LEU B O 1
ATOM 4189 N N . TYR B 1 216 ? 72.507 13.148 70.529 1.00 65.87 213 TYR B N 1
ATOM 4190 C CA . TYR B 1 216 ? 73.779 12.456 70.425 1.00 69.93 213 TYR B CA 1
ATOM 4191 C C . TYR B 1 216 ? 73.749 11.532 69.217 1.00 68.57 213 TYR B C 1
ATOM 4192 O O . TYR B 1 216 ? 74.609 11.593 68.357 1.00 71.19 213 TYR B O 1
ATOM 4201 N N . THR B 1 217 ? 72.688 10.750 69.115 1.00 66.62 214 THR B N 1
ATOM 4202 C CA . THR B 1 217 ? 72.512 9.801 68.015 1.00 66.25 214 THR B CA 1
ATOM 4203 C C . THR B 1 217 ? 72.568 10.465 66.644 1.00 67.24 214 THR B C 1
ATOM 4204 O O . THR B 1 217 ? 73.292 10.021 65.757 1.00 66.41 214 THR B O 1
ATOM 4208 N N . ILE B 1 218 ? 71.788 11.522 66.473 1.00 68.57 215 ILE B N 1
ATOM 4209 C CA . ILE B 1 218 ? 71.772 12.246 65.211 1.00 70.67 215 ILE B CA 1
ATOM 4210 C C . ILE B 1 218 ? 73.151 12.671 64.769 1.00 72.24 215 ILE B C 1
ATOM 4211 O O . ILE B 1 218 ? 73.514 12.480 63.621 1.00 76.91 215 ILE B O 1
ATOM 4216 N N . LEU B 1 219 ? 73.897 13.269 65.692 1.00 70.79 216 LEU B N 1
ATOM 4217 C CA . LEU B 1 219 ? 75.228 13.780 65.417 1.00 73.39 216 LEU B CA 1
ATOM 4218 C C . LEU B 1 219 ? 76.248 12.717 65.050 1.00 77.83 216 LEU B C 1
ATOM 4219 O O . LEU B 1 219 ? 77.204 13.025 64.347 1.00 80.82 216 LEU B O 1
ATOM 4224 N N . HIS B 1 220 ? 76.066 11.488 65.530 1.00 78.00 217 HIS B N 1
ATOM 4225 C CA . HIS B 1 220 ? 76.960 10.389 65.174 1.00 81.06 217 HIS B CA 1
ATOM 4226 C C . HIS B 1 220 ? 76.425 9.702 63.924 1.00 82.08 217 HIS B C 1
ATOM 4227 O O . HIS B 1 220 ? 76.844 8.593 63.580 1.00 81.07 217 HIS B O 1
ATOM 4234 N N . LYS B 1 221 ? 75.540 10.412 63.221 1.00 82.60 218 LYS B N 1
ATOM 4235 C CA . LYS B 1 221 ? 74.907 9.942 61.997 1.00 86.94 218 LYS B CA 1
ATOM 4236 C C . LYS B 1 221 ? 74.404 8.504 62.114 1.00 88.30 218 LYS B C 1
ATOM 4237 O O . LYS B 1 221 ? 74.437 7.738 61.157 1.00 92.68 218 LYS B O 1
ATOM 4243 N N . ASP B 1 222 ? 73.940 8.141 63.304 1.00 87.36 219 ASP B N 1
ATOM 4244 C CA . ASP B 1 222 ? 73.426 6.803 63.541 1.00 86.35 219 ASP B CA 1
ATOM 4245 C C . ASP B 1 222 ? 71.977 6.725 63.145 1.00 85.76 219 ASP B C 1
ATOM 4246 O O . ASP B 1 222 ? 71.378 5.650 63.188 1.00 82.74 219 ASP B O 1
ATOM 4251 N N . ILE B 1 223 ? 71.428 7.867 62.737 1.00 86.61 220 ILE B N 1
ATOM 4252 C CA . ILE B 1 223 ? 70.048 7.964 62.333 1.00 88.63 220 ILE B CA 1
ATOM 4253 C C . ILE B 1 223 ? 69.820 9.156 61.429 1.00 85.74 220 ILE B C 1
ATOM 4254 O O . ILE B 1 223 ? 70.218 10.254 61.763 1.00 88.12 220 ILE B O 1
ATOM 4259 N N . ASP B 1 224 ? 69.159 8.934 60.302 1.00 85.37 221 ASP B N 1
ATOM 4260 C CA . ASP B 1 224 ? 68.874 9.994 59.362 1.00 90.06 221 ASP B CA 1
ATOM 4261 C C . ASP B 1 224 ? 67.518 10.601 59.728 1.00 88.82 221 ASP B C 1
ATOM 4262 O O . ASP B 1 224 ? 66.495 9.909 59.719 1.00 92.97 221 ASP B O 1
ATOM 4267 N N . VAL B 1 225 ? 67.522 11.897 60.032 1.00 84.43 222 VAL B N 1
ATOM 4268 C CA . VAL B 1 225 ? 66.332 12.631 60.434 1.00 78.71 222 VAL B CA 1
ATOM 4269 C C . VAL B 1 225 ? 66.138 13.923 59.669 1.00 79.62 222 VAL B C 1
ATOM 4270 O O . VAL B 1 225 ? 67.085 14.610 59.351 1.00 86.78 222 VAL B O 1
ATOM 4274 N N . ASP B 1 226 ? 64.888 14.254 59.384 1.00 83.45 223 ASP B N 1
ATOM 4275 C CA . ASP B 1 226 ? 64.548 15.482 58.668 1.00 84.05 223 ASP B CA 1
ATOM 4276 C C . ASP B 1 226 ? 64.401 16.672 59.612 1.00 78.15 223 ASP B C 1
ATOM 4277 O O . ASP B 1 226 ? 64.504 17.808 59.185 1.00 80.99 223 ASP B O 1
ATOM 4282 N N . GLY B 1 227 ? 64.072 16.414 60.873 1.00 71.77 224 GLY B N 1
ATOM 4283 C CA . GLY B 1 227 ? 63.922 17.478 61.864 1.00 67.84 224 GLY B CA 1
ATOM 4284 C C . GLY B 1 227 ? 63.895 16.917 63.269 1.00 64.37 224 GLY B C 1
ATOM 4285 O O . GLY B 1 227 ? 63.849 15.717 63.449 1.00 63.47 224 GLY B O 1
ATOM 4286 N N . PHE B 1 228 ? 63.924 17.770 64.282 1.00 64.09 225 PHE B N 1
ATOM 4287 C CA . PHE B 1 228 ? 63.898 17.267 65.653 1.00 63.17 225 PHE B CA 1
ATOM 4288 C C . PHE B 1 228 ? 63.100 18.223 66.513 1.00 62.54 225 PHE B C 1
ATOM 4289 O O . PHE B 1 228 ? 63.204 19.445 66.361 1.00 67.67 225 PHE B O 1
ATOM 4297 N N . ILE B 1 229 ? 62.360 17.670 67.460 1.00 62.58 226 ILE B N 1
ATOM 4298 C CA . ILE B 1 229 ? 61.510 18.491 68.330 1.00 65.59 226 ILE B CA 1
ATOM 4299 C C . ILE B 1 229 ? 61.795 18.246 69.806 1.00 65.12 226 ILE B C 1
ATOM 4300 O O . ILE B 1 229 ? 61.249 17.309 70.385 1.00 63.62 226 ILE B O 1
ATOM 4305 N N . PHE B 1 230 ? 62.603 19.104 70.429 1.00 66.21 227 PHE B N 1
ATOM 4306 C CA . PHE B 1 230 ? 62.932 18.904 71.830 1.00 65.57 227 PHE B CA 1
ATOM 4307 C C . PHE B 1 230 ? 62.128 19.729 72.804 1.00 67.23 227 PHE B C 1
ATOM 4308 O O . PHE B 1 230 ? 61.796 20.882 72.540 1.00 74.02 227 PHE B O 1
ATOM 4324 N N . ALA B 1 232 ? 62.281 20.883 76.711 1.00 60.49 229 ALA B N 1
ATOM 4325 C CA . ALA B 1 232 ? 63.133 20.976 77.892 1.00 59.71 229 ALA B CA 1
ATOM 4326 C C . ALA B 1 232 ? 64.338 20.032 77.843 1.00 56.32 229 ALA B C 1
ATOM 4327 O O . ALA B 1 232 ? 64.655 19.360 78.827 1.00 53.92 229 ALA B O 1
ATOM 4329 N N . PRO B 1 233 ? 65.020 19.982 76.701 1.00 56.08 230 PRO B N 1
ATOM 4330 C CA . PRO B 1 233 ? 66.190 19.111 76.560 1.00 57.61 230 PRO B CA 1
ATOM 4331 C C . PRO B 1 233 ? 67.280 19.356 77.597 1.00 60.53 230 PRO B C 1
ATOM 4332 O O . PRO B 1 233 ? 67.506 20.504 78.014 1.00 60.29 230 PRO B O 1
ATOM 4336 N N . TRP B 1 234 ? 67.922 18.272 78.022 1.00 60.88 231 TRP B N 1
ATOM 4337 C CA . TRP B 1 234 ? 68.982 18.333 79.002 1.00 64.22 231 TRP B CA 1
ATOM 4338 C C . TRP B 1 234 ? 70.255 18.058 78.233 1.00 66.86 231 TRP B C 1
ATOM 4339 O O . TRP B 1 234 ? 70.514 16.924 77.822 1.00 68.41 231 TRP B O 1
ATOM 4350 N N . LEU B 1 235 ? 71.047 19.115 78.052 1.00 65.83 232 LEU B N 1
ATOM 4351 C CA . LEU B 1 235 ? 72.270 19.056 77.289 1.00 67.15 232 LEU B CA 1
ATOM 4352 C C . LEU B 1 235 ? 73.414 19.653 78.080 1.00 71.95 232 LEU B C 1
ATOM 4353 O O . LEU B 1 235 ? 73.809 20.794 77.818 1.00 73.33 232 LEU B O 1
ATOM 4358 N N . PRO B 1 236 ? 74.008 18.850 78.987 1.00 74.01 233 PRO B N 1
ATOM 4359 C CA . PRO B 1 236 ? 75.100 19.261 79.873 1.00 77.39 233 PRO B CA 1
ATOM 4360 C C . PRO B 1 236 ? 76.508 19.407 79.255 1.00 83.85 233 PRO B C 1
ATOM 4361 O O . PRO B 1 236 ? 77.375 20.039 79.864 1.00 88.17 233 PRO B O 1
ATOM 4365 N N . GLU B 1 237 ? 76.742 18.827 78.084 1.00 87.57 234 GLU B N 1
ATOM 4366 C CA . GLU B 1 237 ? 78.050 18.900 77.431 1.00 93.33 234 GLU B CA 1
ATOM 4367 C C . GLU B 1 237 ? 77.889 19.614 76.111 1.00 94.27 234 GLU B C 1
ATOM 4368 O O . GLU B 1 237 ? 78.511 19.236 75.122 1.00 88.39 234 GLU B O 1
ATOM 4374 N N . ILE B 1 238 ? 77.042 20.635 76.080 1.00 99.42 235 ILE B N 1
ATOM 4375 C CA . ILE B 1 238 ? 76.792 21.347 74.832 1.00 104.06 235 ILE B CA 1
ATOM 4376 C C . ILE B 1 238 ? 78.064 21.948 74.233 1.00 104.51 235 ILE B C 1
ATOM 4377 O O . ILE B 1 238 ? 78.185 22.015 73.006 1.00 105.73 235 ILE B O 1
ATOM 4382 N N . ASP B 1 239 ? 78.992 22.403 75.079 1.00 105.22 236 ASP B N 1
ATOM 4383 C CA . ASP B 1 239 ? 80.247 22.964 74.573 1.00 107.76 236 ASP B CA 1
ATOM 4384 C C . ASP B 1 239 ? 81.120 21.863 73.975 1.00 106.85 236 ASP B C 1
ATOM 4385 O O . ASP B 1 239 ? 81.686 22.041 72.893 1.00 106.18 236 ASP B O 1
ATOM 4390 N N . GLU B 1 240 ? 81.160 20.706 74.635 1.00 105.99 237 GLU B N 1
ATOM 4391 C CA . GLU B 1 240 ? 81.958 19.573 74.160 1.00 108.36 237 GLU B CA 1
ATOM 4392 C C . GLU B 1 240 ? 81.521 19.060 72.788 1.00 106.71 237 GLU B C 1
ATOM 4393 O O . GLU B 1 240 ? 82.313 18.444 72.079 1.00 109.52 237 GLU B O 1
ATOM 4399 N N . TRP B 1 241 ? 80.265 19.303 72.415 1.00 107.54 238 TRP B N 1
ATOM 4400 C CA . TRP B 1 241 ? 79.767 18.845 71.120 1.00 107.06 238 TRP B CA 1
ATOM 4401 C C . TRP B 1 241 ? 79.816 19.898 70.017 1.00 111.72 238 TRP B C 1
ATOM 4402 O O . TRP B 1 241 ? 79.186 19.724 68.975 1.00 111.30 238 TRP B O 1
ATOM 4413 N N . ASN B 1 242 ? 80.601 20.954 70.221 1.00 118.03 239 ASN B N 1
ATOM 4414 C CA . ASN B 1 242 ? 80.730 22.018 69.229 1.00 123.90 239 ASN B CA 1
ATOM 4415 C C . ASN B 1 242 ? 81.105 21.501 67.830 1.00 126.31 239 ASN B C 1
ATOM 4416 O O . ASN B 1 242 ? 80.515 21.941 66.840 1.00 121.88 239 ASN B O 1
ATOM 4421 N N . GLU B 1 243 ? 82.061 20.568 67.741 1.00 129.15 240 GLU B N 1
ATOM 4422 C CA . GLU B 1 243 ? 82.487 20.051 66.426 1.00 129.05 240 GLU B CA 1
ATOM 4423 C C . GLU B 1 243 ? 81.364 19.239 65.780 1.00 117.59 240 GLU B C 1
ATOM 4424 O O . GLU B 1 243 ? 81.010 19.450 64.620 1.00 114.50 240 GLU B O 1
ATOM 4430 N N . LEU B 1 244 ? 80.800 18.315 66.548 1.00 109.48 241 LEU B N 1
ATOM 4431 C CA . LEU B 1 244 ? 79.725 17.467 66.062 1.00 101.56 241 LEU B CA 1
ATOM 4432 C C . LEU B 1 244 ? 78.467 18.197 65.609 1.00 101.76 241 LEU B C 1
ATOM 4433 O O . LEU B 1 244 ? 77.749 17.703 64.739 1.00 98.35 241 LEU B O 1
ATOM 4438 N N . LEU B 1 245 ? 78.209 19.368 66.179 1.00 102.94 242 LEU B N 1
ATOM 4439 C CA . LEU B 1 245 ? 77.037 20.155 65.790 1.00 102.18 242 LEU B CA 1
ATOM 4440 C C . LEU B 1 245 ? 77.101 20.596 64.319 1.00 104.79 242 LEU B C 1
ATOM 4441 O O . LEU B 1 245 ? 76.115 21.049 63.767 1.00 98.35 242 LEU B O 1
ATOM 4446 N N . GLU B 1 246 ? 78.275 20.491 63.703 1.00 115.15 243 GLU B N 1
ATOM 4447 C CA . GLU B 1 246 ? 78.447 20.838 62.293 1.00 122.69 243 GLU B CA 1
ATOM 4448 C C . GLU B 1 246 ? 77.485 20.011 61.453 1.00 117.19 243 GLU B C 1
ATOM 4449 O O . GLU B 1 246 ? 76.880 20.504 60.510 1.00 116.37 243 GLU B O 1
ATOM 4455 N N . VAL B 1 247 ? 77.359 18.743 61.822 1.00 113.18 244 VAL B N 1
ATOM 4456 C CA . VAL B 1 247 ? 76.496 17.805 61.126 1.00 108.59 244 VAL B CA 1
ATOM 4457 C C . VAL B 1 247 ? 75.126 18.400 60.806 1.00 107.59 244 VAL B C 1
ATOM 4458 O O . VAL B 1 247 ? 74.503 18.044 59.810 1.00 105.68 244 VAL B O 1
ATOM 4462 N N . LEU B 1 248 ? 74.664 19.327 61.630 1.00 112.56 245 LEU B N 1
ATOM 4463 C CA . LEU B 1 248 ? 73.358 19.946 61.409 1.00 114.68 245 LEU B CA 1
ATOM 4464 C C . LEU B 1 248 ? 73.294 20.913 60.212 1.00 117.20 245 LEU B C 1
ATOM 4465 O O . LEU B 1 248 ? 72.226 21.130 59.643 1.00 116.09 245 LEU B O 1
ATOM 4470 N N . GLN B 1 249 ? 74.433 21.479 59.827 1.00 116.90 246 GLN B N 1
ATOM 4471 C CA . GLN B 1 249 ? 74.489 22.432 58.711 1.00 120.40 246 GLN B CA 1
ATOM 4472 C C . GLN B 1 249 ? 74.914 21.809 57.393 1.00 125.12 246 GLN B C 1
ATOM 4473 O O . GLN B 1 249 ? 74.803 22.455 56.356 1.00 131.04 246 GLN B O 1
ATOM 4479 N N . ASP B 1 250 ? 75.372 20.558 57.419 1.00 125.95 247 ASP B N 1
ATOM 4480 C CA . ASP B 1 250 ? 75.810 19.885 56.187 1.00 127.77 247 ASP B CA 1
ATOM 4481 C C . ASP B 1 250 ? 74.721 18.927 55.681 1.00 123.25 247 ASP B C 1
ATOM 4482 O O . ASP B 1 250 ? 74.839 18.406 54.579 1.00 128.34 247 ASP B O 1
ATOM 4487 N N . LYS B 1 251 ? 73.652 18.732 56.462 1.00 116.86 248 LYS B N 1
ATOM 4488 C CA . LYS B 1 251 ? 72.542 17.848 56.053 1.00 116.73 248 LYS B CA 1
ATOM 4489 C C . LYS B 1 251 ? 71.175 18.550 56.017 1.00 115.10 248 LYS B C 1
ATOM 4490 O O . LYS B 1 251 ? 70.147 17.926 55.736 1.00 111.91 248 LYS B O 1
ATOM 4496 N N . ASN B 1 252 ? 71.169 19.853 56.285 1.00 120.21 249 ASN B N 1
ATOM 4497 C CA . ASN B 1 252 ? 69.944 20.659 56.258 1.00 119.83 249 ASN B CA 1
ATOM 4498 C C . ASN B 1 252 ? 68.803 20.070 57.090 1.00 111.73 249 ASN B C 1
ATOM 4499 O O . ASN B 1 252 ? 67.853 19.502 56.537 1.00 113.51 249 ASN B O 1
ATOM 4504 N N . ILE B 1 253 ? 68.908 20.206 58.412 1.00 102.86 250 ILE B N 1
ATOM 4505 C CA . ILE B 1 253 ? 67.900 19.697 59.333 1.00 94.10 250 ILE B CA 1
ATOM 4506 C C . ILE B 1 253 ? 67.271 20.867 60.082 1.00 94.46 250 ILE B C 1
ATOM 4507 O O . ILE B 1 253 ? 67.979 21.793 60.494 1.00 97.81 250 ILE B O 1
ATOM 4512 N N . LYS B 1 254 ? 65.950 20.826 60.265 1.00 92.36 251 LYS B N 1
ATOM 4513 C CA . LYS B 1 254 ? 65.228 21.896 60.979 1.00 87.07 251 LYS B CA 1
ATOM 4514 C C . LYS B 1 254 ? 64.968 21.493 62.429 1.00 79.22 251 LYS B C 1
ATOM 4515 O O . LYS B 1 254 ? 64.678 20.338 62.712 1.00 80.29 251 LYS B O 1
ATOM 4521 N N . GLY B 1 255 ? 65.086 22.444 63.345 1.00 74.83 252 GLY B N 1
ATOM 4522 C CA . GLY B 1 255 ? 64.886 22.168 64.763 1.00 72.58 252 GLY B CA 1
ATOM 4523 C C . GLY B 1 255 ? 63.822 23.036 65.404 1.00 77.02 252 GLY B C 1
ATOM 4524 O O . GLY B 1 255 ? 63.712 24.230 65.116 1.00 77.82 252 GLY B O 1
ATOM 4525 N N . TYR B 1 256 ? 63.005 22.420 66.251 1.00 78.74 253 TYR B N 1
ATOM 4526 C CA . TYR B 1 256 ? 61.954 23.136 66.935 1.00 77.33 253 TYR B CA 1
ATOM 4527 C C . TYR B 1 256 ? 62.227 22.786 68.377 1.00 72.17 253 TYR B C 1
ATOM 4528 O O . TYR B 1 256 ? 62.181 21.620 68.750 1.00 67.01 253 TYR B O 1
ATOM 4537 N N . VAL B 1 257 ? 62.617 23.783 69.159 1.00 70.77 254 VAL B N 1
ATOM 4538 C CA . VAL B 1 257 ? 62.932 23.586 70.569 1.00 65.63 254 VAL B CA 1
ATOM 4539 C C . VAL B 1 257 ? 61.974 24.405 71.423 1.00 66.44 254 VAL B C 1
ATOM 4540 O O . VAL B 1 257 ? 61.660 25.555 71.096 1.00 69.46 254 VAL B O 1
ATOM 4544 N N . VAL B 1 258 ? 61.526 23.808 72.521 1.00 61.94 255 VAL B N 1
ATOM 4545 C CA . VAL B 1 258 ? 60.611 24.458 73.403 1.00 62.04 255 VAL B CA 1
ATOM 4546 C C . VAL B 1 258 ? 61.094 24.263 74.809 1.00 59.38 255 VAL B C 1
ATOM 4547 O O . VAL B 1 258 ? 61.569 23.192 75.143 1.00 62.42 255 VAL B O 1
ATOM 4551 N N . CYS B 1 259 ? 60.953 25.281 75.637 1.00 60.51 256 CYS B N 1
ATOM 4552 C CA . CYS B 1 259 ? 61.335 25.176 77.035 1.00 63.04 256 CYS B CA 1
ATOM 4553 C C . CYS B 1 259 ? 60.646 26.266 77.823 1.00 70.26 256 CYS B C 1
ATOM 4554 O O . CYS B 1 259 ? 60.393 27.365 77.308 1.00 73.48 256 CYS B O 1
ATOM 4557 N N . GLY B 1 260 ? 60.321 25.943 79.068 1.00 74.36 257 GLY B N 1
ATOM 4558 C CA . GLY B 1 260 ? 59.647 26.875 79.957 1.00 79.59 257 GLY B CA 1
ATOM 4559 C C . GLY B 1 260 ? 60.636 27.704 80.758 1.00 85.49 257 GLY B C 1
ATOM 4560 O O . GLY B 1 260 ? 61.627 27.180 81.280 1.00 86.20 257 GLY B O 1
ATOM 4561 N N . ASP B 1 261 ? 60.318 28.987 80.918 1.00 89.19 258 ASP B N 1
ATOM 4562 C CA . ASP B 1 261 ? 61.173 29.926 81.644 1.00 91.31 258 ASP B CA 1
ATOM 4563 C C . ASP B 1 261 ? 61.281 29.739 83.164 1.00 89.09 258 ASP B C 1
ATOM 4564 O O . ASP B 1 261 ? 61.888 30.571 83.833 1.00 89.80 258 ASP B O 1
ATOM 4569 N N . GLN B 1 262 ? 60.695 28.677 83.712 1.00 85.54 259 GLN B N 1
ATOM 4570 C CA . GLN B 1 262 ? 60.770 28.409 85.158 1.00 86.98 259 GLN B CA 1
ATOM 4571 C C . GLN B 1 262 ? 61.433 27.053 85.392 1.00 83.26 259 GLN B C 1
ATOM 4572 O O . GLN B 1 262 ? 61.419 26.525 86.504 1.00 82.50 259 GLN B O 1
ATOM 4578 N N . ASP B 1 263 ? 62.031 26.514 84.332 1.00 80.55 260 ASP B N 1
ATOM 4579 C CA . ASP B 1 263 ? 62.677 25.212 84.358 1.00 76.98 260 ASP B CA 1
ATOM 4580 C C . ASP B 1 263 ? 64.111 25.338 84.862 1.00 77.65 260 ASP B C 1
ATOM 4581 O O . ASP B 1 263 ? 65.050 25.444 84.087 1.00 74.52 260 ASP B O 1
ATOM 4586 N N . GLU B 1 264 ? 64.254 25.286 86.180 1.00 80.44 261 GLU B N 1
ATOM 4587 C CA . GLU B 1 264 ? 65.536 25.431 86.838 1.00 86.99 261 GLU B CA 1
ATOM 4588 C C . GLU B 1 264 ? 66.657 24.527 86.315 1.00 86.11 261 GLU B C 1
ATOM 4589 O O . GLU B 1 264 ? 67.824 24.912 86.372 1.00 88.69 261 GLU B O 1
ATOM 4595 N N . ASP B 1 265 ? 66.323 23.344 85.810 1.00 81.64 262 ASP B N 1
ATOM 4596 C CA . ASP B 1 265 ? 67.348 22.438 85.306 1.00 80.48 262 ASP B CA 1
ATOM 4597 C C . ASP B 1 265 ? 67.654 22.551 83.828 1.00 77.89 262 ASP B C 1
ATOM 4598 O O . ASP B 1 265 ? 68.793 22.343 83.440 1.00 80.11 262 ASP B O 1
ATOM 4603 N N . CYS B 1 266 ? 66.677 22.915 83.004 1.00 75.51 263 CYS B N 1
ATOM 4604 C CA . CYS B 1 266 ? 66.913 22.942 81.565 1.00 73.57 263 CYS B CA 1
ATOM 4605 C C . CYS B 1 266 ? 66.773 24.223 80.770 1.00 74.04 263 CYS B C 1
ATOM 4606 O O . CYS B 1 266 ? 66.831 24.166 79.542 1.00 74.93 263 CYS B O 1
ATOM 4609 N N . PHE B 1 267 ? 66.571 25.370 81.397 1.00 76.09 264 PHE B N 1
ATOM 4610 C CA . PHE B 1 267 ? 66.448 26.566 80.582 1.00 77.97 264 PHE B CA 1
ATOM 4611 C C . PHE B 1 267 ? 67.858 27.038 80.207 1.00 83.50 264 PHE B C 1
ATOM 4612 O O . PHE B 1 267 ? 68.053 27.633 79.152 1.00 81.43 264 PHE B O 1
ATOM 4620 N N . GLU B 1 268 ? 68.832 26.739 81.071 1.00 90.25 265 GLU B N 1
ATOM 4621 C CA . GLU B 1 268 ? 70.241 27.063 80.841 1.00 95.76 265 GLU B CA 1
ATOM 4622 C C . GLU B 1 268 ? 70.858 26.402 79.606 1.00 92.37 265 GLU B C 1
ATOM 4623 O O . GLU B 1 268 ? 71.192 27.068 78.628 1.00 93.65 265 GLU B O 1
ATOM 4629 N N . CYS B 1 269 ? 70.976 25.078 79.657 1.00 88.67 266 CYS B N 1
ATOM 4630 C CA . CYS B 1 269 ? 71.457 24.277 78.538 1.00 84.13 266 CYS B CA 1
ATOM 4631 C C . CYS B 1 269 ? 70.616 24.427 77.271 1.00 80.00 266 CYS B C 1
ATOM 4632 O O . CYS B 1 269 ? 71.136 24.374 76.164 1.00 78.97 266 CYS B O 1
ATOM 4635 N N . THR B 1 270 ? 69.315 24.613 77.420 1.00 77.18 267 THR B N 1
ATOM 4636 C CA . THR B 1 270 ? 68.469 24.759 76.247 1.00 77.55 267 THR B CA 1
ATOM 4637 C C . THR B 1 270 ? 68.772 26.073 75.551 1.00 81.31 267 THR B C 1
ATOM 4638 O O . THR B 1 270 ? 68.763 26.143 74.327 1.00 82.08 267 THR B O 1
ATOM 4642 N N . GLN B 1 271 ? 69.065 27.117 76.314 1.00 90.26 268 GLN B N 1
ATOM 4643 C CA . GLN B 1 271 ? 69.363 28.408 75.679 1.00 95.72 268 GLN B CA 1
ATOM 4644 C C . GLN B 1 271 ? 70.786 28.406 75.114 1.00 93.47 268 GLN B C 1
ATOM 4645 O O . GLN B 1 271 ? 71.016 29.001 74.073 1.00 96.95 268 GLN B O 1
ATOM 4651 N N . GLN B 1 272 ? 71.717 27.698 75.759 1.00 92.41 269 GLN B N 1
ATOM 4652 C CA . GLN B 1 272 ? 73.100 27.606 75.256 1.00 95.45 269 GLN B CA 1
ATOM 4653 C C . GLN B 1 272 ? 73.081 26.867 73.932 1.00 89.26 269 GLN B C 1
ATOM 4654 O O . GLN B 1 272 ? 73.803 27.212 73.004 1.00 90.56 269 GLN B O 1
ATOM 4660 N N . PHE B 1 273 ? 72.266 25.821 73.871 1.00 82.78 270 PHE B N 1
ATOM 4661 C CA . PHE B 1 273 ? 72.138 25.027 72.671 1.00 79.05 270 PHE B CA 1
ATOM 4662 C C . PHE B 1 273 ? 71.596 25.874 71.534 1.00 78.41 270 PHE B C 1
ATOM 4663 O O . PHE B 1 273 ? 72.170 25.909 70.447 1.00 78.44 270 PHE B O 1
ATOM 4671 N N . VAL B 1 274 ? 70.520 26.598 71.799 1.00 77.01 271 VAL B N 1
ATOM 4672 C CA . VAL B 1 274 ? 69.916 27.467 70.788 1.00 76.85 271 VAL B CA 1
ATOM 4673 C C . VAL B 1 274 ? 70.931 28.495 70.283 1.00 80.41 271 VAL B C 1
ATOM 4674 O O . VAL B 1 274 ? 70.891 28.899 69.121 1.00 82.95 271 VAL B O 1
ATOM 4678 N N . GLN B 1 275 ? 71.817 28.939 71.171 1.00 81.19 272 GLN B N 1
ATOM 4679 C CA . GLN B 1 275 ? 72.854 29.909 70.816 1.00 85.56 272 GLN B CA 1
ATOM 4680 C C . GLN B 1 275 ? 73.781 29.333 69.738 1.00 85.03 272 GLN B C 1
ATOM 4681 O O . GLN B 1 275 ? 74.073 29.994 68.745 1.00 86.40 272 GLN B O 1
ATOM 4687 N N . VAL B 1 276 ? 74.202 28.084 69.925 1.00 81.49 273 VAL B N 1
ATOM 4688 C CA . VAL B 1 276 ? 75.062 27.430 68.957 1.00 81.33 273 VAL B CA 1
ATOM 4689 C C . VAL B 1 276 ? 74.308 27.256 67.630 1.00 83.33 273 VAL B C 1
ATOM 4690 O O . VAL B 1 276 ? 74.877 27.470 66.563 1.00 86.13 273 VAL B O 1
ATOM 4694 N N . LEU B 1 277 ? 73.031 26.866 67.689 1.00 82.91 274 LEU B N 1
ATOM 4695 C CA . LEU B 1 277 ? 72.244 26.687 66.466 1.00 83.17 274 LEU B CA 1
ATOM 4696 C C . LEU B 1 277 ? 72.222 27.975 65.653 1.00 84.46 274 LEU B C 1
ATOM 4697 O O . LEU B 1 277 ? 72.147 27.923 64.430 1.00 82.32 274 LEU B O 1
ATOM 4702 N N . LYS B 1 278 ? 72.242 29.120 66.335 1.00 88.39 275 LYS B N 1
ATOM 4703 C CA . LYS B 1 278 ? 72.250 30.431 65.663 1.00 98.12 275 LYS B CA 1
ATOM 4704 C C . LYS B 1 278 ? 73.669 30.730 65.108 1.00 101.85 275 LYS B C 1
ATOM 4705 O O . LYS B 1 278 ? 73.830 31.182 63.966 1.00 99.10 275 LYS B O 1
ATOM 4711 N N . ASP B 1 279 ? 74.683 30.440 65.924 1.00 103.29 276 ASP B N 1
ATOM 4712 C CA . ASP B 1 279 ? 76.081 30.626 65.555 1.00 107.31 276 ASP B CA 1
ATOM 4713 C C . ASP B 1 279 ? 76.443 29.819 64.304 1.00 110.65 276 ASP B C 1
ATOM 4714 O O . ASP B 1 279 ? 77.239 30.284 63.479 1.00 118.91 276 ASP B O 1
ATOM 4719 N N . LYS B 1 280 ? 75.868 28.619 64.175 1.00 107.66 277 LYS B N 1
ATOM 4720 C CA . LYS B 1 280 ? 76.133 27.735 63.028 1.00 111.25 277 LYS B CA 1
ATOM 4721 C C . LYS B 1 280 ? 75.059 27.791 61.964 1.00 111.27 277 LYS B C 1
ATOM 4722 O O . LYS B 1 280 ? 74.937 26.882 61.127 1.00 110.29 277 LYS B O 1
ATOM 4728 N N . ASN B 1 281 ? 74.281 28.866 62.039 1.00 111.60 278 ASN B N 1
ATOM 4729 C CA . ASN B 1 281 ? 73.195 29.160 61.121 1.00 110.75 278 ASN B CA 1
ATOM 4730 C C . ASN B 1 281 ? 72.355 27.936 60.719 1.00 106.34 278 ASN B C 1
ATOM 4731 O O . ASN B 1 281 ? 72.218 27.629 59.535 1.00 105.94 278 ASN B O 1
ATOM 4736 N N . ILE B 1 282 ? 71.790 27.252 61.715 1.00 102.52 279 ILE B N 1
ATOM 4737 C CA . ILE B 1 282 ? 70.956 26.069 61.480 1.00 98.84 279 ILE B CA 1
ATOM 4738 C C . ILE B 1 282 ? 69.509 26.526 61.516 1.00 99.11 279 ILE B C 1
ATOM 4739 O O . ILE B 1 282 ? 69.069 27.082 62.521 1.00 99.96 279 ILE B O 1
ATOM 4744 N N . GLU B 1 283 ? 68.749 26.273 60.455 1.00 101.72 280 GLU B N 1
ATOM 4745 C CA . GLU B 1 283 ? 67.349 26.709 60.433 1.00 102.96 280 GLU B CA 1
ATOM 4746 C C . GLU B 1 283 ? 66.631 26.065 61.649 1.00 97.87 280 GLU B C 1
ATOM 4747 O O . GLU B 1 283 ? 66.655 24.848 61.836 1.00 95.45 280 GLU B O 1
ATOM 4753 N N . HIS B 1 284 ? 66.062 26.888 62.522 1.00 96.53 281 HIS B N 1
ATOM 4754 C CA . HIS B 1 284 ? 65.375 26.361 63.696 1.00 96.06 281 HIS B CA 1
ATOM 4755 C C . HIS B 1 284 ? 64.423 27.396 64.264 1.00 99.61 281 HIS B C 1
ATOM 4756 O O . HIS B 1 284 ? 64.294 28.496 63.725 1.00 108.51 281 HIS B O 1
ATOM 4763 N N . GLU B 1 285 ? 63.770 27.043 65.366 1.00 97.55 282 GLU B N 1
ATOM 4764 C CA . GLU B 1 285 ? 62.844 27.948 66.022 1.00 100.39 282 GLU B CA 1
ATOM 4765 C C . GLU B 1 285 ? 62.685 27.588 67.498 1.00 93.84 282 GLU B C 1
ATOM 4766 O O . GLU B 1 285 ? 62.228 26.505 67.838 1.00 92.86 282 GLU B O 1
ATOM 4772 N N . PHE B 1 286 ? 63.088 28.510 68.367 1.00 92.68 283 PHE B N 1
ATOM 4773 C CA . PHE B 1 286 ? 63.019 28.320 69.812 1.00 88.22 283 PHE B CA 1
ATOM 4774 C C . PHE B 1 286 ? 61.834 29.043 70.382 1.00 89.27 283 PHE B C 1
ATOM 4775 O O . PHE B 1 286 ? 61.570 30.194 70.034 1.00 94.48 283 PHE B O 1
ATOM 4783 N N . LYS B 1 287 ? 61.120 28.363 71.268 1.00 87.78 284 LYS B N 1
ATOM 4784 C CA . LYS B 1 287 ? 59.953 28.948 71.856 1.00 88.51 284 LYS B CA 1
ATOM 4785 C C . LYS B 1 287 ? 59.958 28.789 73.357 1.00 84.35 284 LYS B C 1
ATOM 4786 O O . LYS B 1 287 ? 59.971 27.687 73.888 1.00 81.40 284 LYS B O 1
ATOM 4792 N N . VAL B 1 288 ? 59.975 29.918 74.039 1.00 87.52 285 VAL B N 1
ATOM 4793 C CA . VAL B 1 288 ? 59.965 29.932 75.484 1.00 90.16 285 VAL B CA 1
ATOM 4794 C C . VAL B 1 288 ? 58.517 30.090 75.923 1.00 95.43 285 VAL B C 1
ATOM 4795 O O . VAL B 1 288 ? 57.815 30.987 75.447 1.00 101.87 285 VAL B O 1
ATOM 4799 N N . VAL B 1 289 ? 58.050 29.216 76.802 1.00 90.77 286 VAL B N 1
ATOM 4800 C CA . VAL B 1 289 ? 56.686 29.322 77.266 1.00 89.17 286 VAL B CA 1
ATOM 4801 C C . VAL B 1 289 ? 56.756 29.942 78.643 1.00 89.21 286 VAL B C 1
ATOM 4802 O O . VAL B 1 289 ? 57.427 29.427 79.530 1.00 85.27 286 VAL B O 1
ATOM 4806 N N . PRO B 1 290 ? 56.074 31.075 78.820 1.00 96.50 287 PRO B N 1
ATOM 4807 C CA . PRO B 1 290 ? 56.108 31.733 80.115 1.00 98.79 287 PRO B CA 1
ATOM 4808 C C . PRO B 1 290 ? 55.485 30.924 81.259 1.00 98.48 287 PRO B C 1
ATOM 4809 O O . PRO B 1 290 ? 54.594 30.095 81.033 1.00 101.06 287 PRO B O 1
ATOM 4813 N N . ASN B 1 291 ? 56.010 31.137 82.467 1.00 95.86 288 ASN B N 1
ATOM 4814 C CA . ASN B 1 291 ? 55.530 30.491 83.685 1.00 91.28 288 ASN B CA 1
ATOM 4815 C C . ASN B 1 291 ? 55.689 28.981 83.772 1.00 87.76 288 ASN B C 1
ATOM 4816 O O . ASN B 1 291 ? 55.556 28.420 84.855 1.00 88.66 288 ASN B O 1
ATOM 4821 N N . LEU B 1 292 ? 55.989 28.323 82.656 1.00 85.73 289 LEU B N 1
ATOM 4822 C CA . LEU B 1 292 ? 56.126 26.865 82.630 1.00 81.96 289 LEU B CA 1
ATOM 4823 C C . LEU B 1 292 ? 57.417 26.364 83.271 1.00 79.18 289 LEU B C 1
ATOM 4824 O O . LEU B 1 292 ? 58.466 26.934 83.063 1.00 77.99 289 LEU B O 1
ATOM 4829 N N . LYS B 1 293 ? 57.315 25.302 84.070 1.00 80.39 290 LYS B N 1
ATOM 4830 C CA . LYS B 1 293 ? 58.476 24.697 84.737 1.00 76.98 290 LYS B CA 1
ATOM 4831 C C . LYS B 1 293 ? 58.957 23.508 83.902 1.00 70.22 290 LYS B C 1
ATOM 4832 O O . LYS B 1 293 ? 58.834 23.542 82.677 1.00 66.35 290 LYS B O 1
ATOM 4838 N N . HIS B 1 294 ? 59.469 22.455 84.546 1.00 67.41 291 HIS B N 1
ATOM 4839 C CA . HIS B 1 294 ? 59.971 21.281 83.827 1.00 66.35 291 HIS B CA 1
ATOM 4840 C C . HIS B 1 294 ? 58.829 20.306 83.571 1.00 66.84 291 HIS B C 1
ATOM 4841 O O . HIS B 1 294 ? 58.654 19.270 84.247 1.00 63.58 291 HIS B O 1
ATOM 4848 N N . ASP B 1 295 ? 58.077 20.655 82.535 1.00 65.60 292 ASP B N 1
ATOM 4849 C CA . ASP B 1 295 ? 56.916 19.922 82.136 1.00 66.18 292 ASP B CA 1
ATOM 4850 C C . ASP B 1 295 ? 56.562 20.401 80.746 1.00 62.98 292 ASP B C 1
ATOM 4851 O O . ASP B 1 295 ? 57.090 21.393 80.303 1.00 66.32 292 ASP B O 1
ATOM 4856 N N . TYR B 1 296 ? 55.660 19.708 80.068 1.00 60.97 293 TYR B N 1
ATOM 4857 C CA . TYR B 1 296 ? 55.236 20.116 78.741 1.00 59.34 293 TYR B CA 1
ATOM 4858 C C . TYR B 1 296 ? 54.164 21.193 78.878 1.00 66.49 293 TYR B C 1
ATOM 4859 O O . TYR B 1 296 ? 53.420 21.222 79.875 1.00 70.54 293 TYR B O 1
ATOM 4868 N N . PRO B 1 297 ? 54.077 22.106 77.893 1.00 70.55 294 PRO B N 1
ATOM 4869 C CA . PRO B 1 297 ? 53.034 23.153 77.950 1.00 71.59 294 PRO B CA 1
ATOM 4870 C C . PRO B 1 297 ? 51.682 22.488 77.821 1.00 73.54 294 PRO B C 1
ATOM 4871 O O . PRO B 1 297 ? 51.570 21.428 77.198 1.00 72.58 294 PRO B O 1
ATOM 4875 N N . GLU B 1 298 ? 50.644 23.104 78.362 1.00 82.51 295 GLU B N 1
ATOM 4876 C CA . GLU B 1 298 ? 49.321 22.474 78.308 1.00 85.34 295 GLU B CA 1
ATOM 4877 C C . GLU B 1 298 ? 48.723 22.398 76.884 1.00 80.43 295 GLU B C 1
ATOM 4878 O O . GLU B 1 298 ? 47.900 21.529 76.601 1.00 72.76 295 GLU B O 1
ATOM 4884 N N . ASP B 1 299 ? 49.204 23.255 75.983 1.00 82.10 296 ASP B N 1
ATOM 4885 C CA . ASP B 1 299 ? 48.777 23.247 74.580 1.00 84.56 296 ASP B CA 1
ATOM 4886 C C . ASP B 1 299 ? 49.961 22.717 73.736 1.00 82.19 296 ASP B C 1
ATOM 4887 O O . ASP B 1 299 ? 50.247 23.212 72.638 1.00 78.66 296 ASP B O 1
ATOM 4892 N N . PHE B 1 300 ? 50.641 21.703 74.261 1.00 78.63 297 PHE B N 1
ATOM 4893 C CA . PHE B 1 300 ? 51.779 21.113 73.570 1.00 79.75 297 PHE B CA 1
ATOM 4894 C C . PHE B 1 300 ? 51.442 20.411 72.255 1.00 81.90 297 PHE B C 1
ATOM 4895 O O . PHE B 1 300 ? 52.278 20.396 71.337 1.00 75.45 297 PHE B O 1
ATOM 4903 N N . ASP B 1 301 ? 50.249 19.804 72.172 1.00 83.36 298 ASP B N 1
ATOM 4904 C CA . ASP B 1 301 ? 49.836 19.102 70.950 1.00 84.65 298 ASP B CA 1
ATOM 4905 C C . ASP B 1 301 ? 49.647 20.092 69.787 1.00 87.11 298 ASP B C 1
ATOM 4906 O O . ASP B 1 301 ? 49.719 19.701 68.609 1.00 84.90 298 ASP B O 1
ATOM 4911 N N . GLU B 1 302 ? 49.419 21.365 70.130 1.00 86.58 299 GLU B N 1
ATOM 4912 C CA . GLU B 1 302 ? 49.272 22.433 69.143 1.00 89.70 299 GLU B CA 1
ATOM 4913 C C . GLU B 1 302 ? 50.642 22.852 68.647 1.00 87.87 299 GLU B C 1
ATOM 4914 O O . GLU B 1 302 ? 50.808 23.173 67.475 1.00 88.75 299 GLU B O 1
ATOM 4920 N N . LEU B 1 303 ? 51.623 22.864 69.544 1.00 86.97 300 LEU B N 1
ATOM 4921 C CA . LEU B 1 303 ? 52.978 23.216 69.159 1.00 82.97 300 LEU B CA 1
ATOM 4922 C C . LEU B 1 303 ? 53.466 22.142 68.214 1.00 79.26 300 LEU B C 1
ATOM 4923 O O . LEU B 1 303 ? 54.095 22.464 67.210 1.00 79.08 300 LEU B O 1
ATOM 4928 N N . LEU B 1 304 ? 53.173 20.873 68.526 1.00 77.08 301 LEU B N 1
ATOM 4929 C CA . LEU B 1 304 ? 53.571 19.762 67.644 1.00 79.23 301 LEU B CA 1
ATOM 4930 C C . LEU B 1 304 ? 53.041 19.946 66.232 1.00 83.97 301 LEU B C 1
ATOM 4931 O O . LEU B 1 304 ? 53.687 19.521 65.272 1.00 88.00 301 LEU B O 1
ATOM 4936 N N . LYS B 1 305 ? 51.854 20.536 66.107 1.00 86.50 302 LYS B N 1
ATOM 4937 C CA . LYS B 1 305 ? 51.276 20.778 64.794 1.00 90.63 302 LYS B CA 1
ATOM 4938 C C . LYS B 1 305 ? 52.205 21.749 64.049 1.00 91.08 302 LYS B C 1
ATOM 4939 O O . LYS B 1 305 ? 52.671 21.433 62.950 1.00 91.07 302 LYS B O 1
ATOM 4945 N N . GLU B 1 306 ? 52.491 22.906 64.655 1.00 90.63 303 GLU B N 1
ATOM 4946 C CA . GLU B 1 306 ? 53.404 23.894 64.050 1.00 88.73 303 GLU B CA 1
ATOM 4947 C C . GLU B 1 306 ? 54.753 23.282 63.708 1.00 81.10 303 GLU B C 1
ATOM 4948 O O . GLU B 1 306 ? 55.261 23.443 62.615 1.00 78.07 303 GLU B O 1
ATOM 4954 N N . ALA B 1 307 ? 55.350 22.638 64.700 1.00 78.19 304 ALA B N 1
ATOM 4955 C CA . ALA B 1 307 ? 56.653 22.009 64.549 1.00 74.22 304 ALA B CA 1
ATOM 4956 C C . ALA B 1 307 ? 56.719 21.152 63.301 1.00 75.08 304 ALA B C 1
ATOM 4957 O O . ALA B 1 307 ? 57.600 21.310 62.473 1.00 73.06 304 ALA B O 1
ATOM 4959 N N . ILE B 1 308 ? 55.766 20.250 63.156 1.00 80.31 305 ILE B N 1
ATOM 4960 C CA . ILE B 1 308 ? 55.748 19.384 61.997 1.00 83.20 305 ILE B CA 1
ATOM 4961 C C . ILE B 1 308 ? 55.537 20.190 60.718 1.00 88.67 305 ILE B C 1
ATOM 4962 O O . ILE B 1 308 ? 56.189 19.924 59.704 1.00 94.13 305 ILE B O 1
ATOM 4967 N N . LYS B 1 309 ? 54.630 21.165 60.760 1.00 94.82 306 LYS B N 1
ATOM 4968 C CA . LYS B 1 309 ? 54.376 22.016 59.590 1.00 99.30 306 LYS B CA 1
ATOM 4969 C C . LYS B 1 309 ? 55.693 22.604 59.178 1.00 93.73 306 LYS B C 1
ATOM 4970 O O . LYS B 1 309 ? 56.140 22.427 58.057 1.00 96.58 306 LYS B O 1
ATOM 4976 N N . TYR B 1 310 ? 56.330 23.254 60.136 1.00 92.31 307 TYR B N 1
ATOM 4977 C CA . TYR B 1 310 ? 57.628 23.875 59.946 1.00 92.98 307 TYR B CA 1
ATOM 4978 C C . TYR B 1 310 ? 58.657 22.914 59.379 1.00 90.02 307 TYR B C 1
ATOM 4979 O O . TYR B 1 310 ? 59.179 23.144 58.294 1.00 88.24 307 TYR B O 1
ATOM 4988 N N . ILE B 1 311 ? 58.895 21.817 60.097 1.00 89.60 308 ILE B N 1
ATOM 4989 C CA . ILE B 1 311 ? 59.889 20.808 59.709 1.00 93.56 308 ILE B CA 1
ATOM 4990 C C . ILE B 1 311 ? 59.803 20.277 58.300 1.00 101.94 308 ILE B C 1
ATOM 4991 O O . ILE B 1 311 ? 60.751 20.395 57.529 1.00 103.44 308 ILE B O 1
ATOM 4996 N N . GLU B 1 312 ? 58.692 19.690 57.916 1.00 112.22 309 GLU B N 1
ATOM 4997 C CA . GLU B 1 312 ? 58.723 19.192 56.572 1.00 127.28 309 GLU B CA 1
ATOM 4998 C C . GLU B 1 312 ? 57.614 19.529 55.607 1.00 133.51 309 GLU B C 1
ATOM 4999 O O . GLU B 1 312 ? 57.838 19.586 54.399 1.00 128.61 309 GLU B O 1
ATOM 5005 N N . ASP B 1 313 ? 56.441 19.815 56.164 1.00 141.19 310 ASP B N 1
ATOM 5006 C CA . ASP B 1 313 ? 55.306 20.428 55.471 1.00 151.29 310 ASP B CA 1
ATOM 5007 C C . ASP B 1 313 ? 55.883 21.618 54.670 1.00 155.94 310 ASP B C 1
ATOM 5008 O O . ASP B 1 313 ? 55.742 21.658 53.441 1.00 160.69 310 ASP B O 1
ATOM 5013 N N . LYS B 1 314 ? 56.557 22.562 55.336 1.00 150.53 311 LYS B N 1
ATOM 5014 C CA . LYS B 1 314 ? 57.005 23.782 54.655 1.00 148.23 311 LYS B CA 1
ATOM 5015 C C . LYS B 1 314 ? 57.836 23.433 53.420 1.00 147.90 311 LYS B C 1
ATOM 5016 O O . LYS B 1 314 ? 57.487 23.818 52.302 1.00 152.40 311 LYS B O 1
ATOM 5022 N N . SER B 1 315 ? 58.934 22.710 53.632 1.00 138.51 312 SER B N 1
ATOM 5023 C CA . SER B 1 315 ? 59.824 22.317 52.543 1.00 137.20 312 SER B CA 1
ATOM 5024 C C . SER B 1 315 ? 60.300 20.873 52.709 1.00 133.43 312 SER B C 1
ATOM 5025 O O . SER B 1 315 ? 61.477 20.560 52.520 1.00 126.82 312 SER B O 1
#

Secondary structure (DSSP, 8-state):
-HHHHHHHHHHHHHHS-HHHHHHH---STT--S-HHHHHHHHHHHHHHHT-TTT----IIIIIS---B-HHHHHH-GGGGGGTT-HHHH--HHHHHHHHHHHHT---EEEEE----EEEE---TTB-HHHHHHHHGGGGGGTEEEEEEE-S-EEETTEE---SHHHHHHHHHHHHHHHHHTT--SSEEEE--THHHHHHHHHHHTTSS--SEEE-----TTTTTTTTGGGHHHHTT-EEEEEEETT-TTTHHHHHHHHHHHHHTT--EEEEEETT--SS--TTHHHHHHHHHHHHH-/-HHHHHHHHHHHHHHS-HHHHHHH----TT--S-HHHHHHHHHHHHHHHT-TTT----IIIIIS---B-HHHHHH-GGGGGGTT-HHHH--HHHHHHHHHHHHT---EEEEE------EEEE---TTB-HHHHHHHHGGGGGGTEEEEEEE-S-EEETTEE---SHHHHHHHHHHHHHHHHHT---S-EEEE--THHHHHHHHHHHTTSS--SEEE-----TTTTTTTTGGGHHHHTT-EEEEEEETT-TTTHHHHHHHHHHHHHTT--EEEEEETT--SS--TTHHHHHHHHHIIIII--